Protein AF-A0A2H9QUH8-F1 (afdb_monomer_lite)

Foldseek 3Di:
DPQDALVRQQVVVVVCVVPALEEEAEDDDAHEDHLAQDPDAHEYEYEDEYHYQANANAEHYAYEYHEEYYECDNHLHAEYEYEYAYEYEEQYQANPNEYEYEYAEEYAEHHQHNFYKYKYQYYYNYDDQKDWDDDDPVRVVVCVVVVGDDITIITGDPPPPPPPVPPQPPLDFVVVWKDFAFDPAFDDAAQAWFDQQPQIFSHLEEADEPDPPPDDDDDDDDFDPDDPDPDDVSCVVCVPFGDDADEDDDDDDDDDHEYEAELVCLVVLQVCCVVCVVVYAYEYEYEQPVQLVSLLSNVVSVGSEYEYEQARHHQLLRLQSNVVSCVVSVNPRYAYEYEYQHPALRSVLVSLLLRHSHYYYYDDDDPDGNVVSSVVVRVVRVVSRVVNGRRCSRRVHRYSNPRHLQSMETDDPVSLVSRQRHHPPDPHGDPVND

Sequence (434 aa):
MPISTTKEINEALRKQMVSASSVKISGLDGQDSIAVGIDKNVKVLVDGKAGDFFGALNKNAEITLKGDAGNFAGYMMSEGKIFIDGDAAGMLGHKMGNGMIVVSGDVESLGNILGGSLFVKGEIRDVGNAEIQTLDDNEKEILKKYNLGETKKVVSKKMEYRKKEVFKPVVSSLNDFLLLKRGNETIREVDTNLEIGKLKLKTPMFLSPEKPNPGFALGASESGTFSVCQNKEEVDAVKNTPVVVRWPVFTDLSIGDAIELLPADFKEVELLKEVTEHKETIIVRIPPFDLYENVKKAVKAKPDAIAVDCSYFPVIGVFGPALKALDEAKEKNIKLLIIANLRSAEDAVKALAFGADGIGFFYNERNGDVQTVSSEISNFINRMNEEIKTIVSSMGHDSIDQLNKNDLMALTYDAAAVTGVKLIGYDRILPMWE

Secondary structure (DSSP, 8-state):
-----HHHHHHHHHHHHHH-SEEEEEEEEEESSTTTT--S--EEEEEEEE-TTTTTT-SS-EEEEES-B-TTTTTT--SSEEEEES-B-TTBTTT--SSEEEESS-EEEB----SSEEEESS-EEE-TTEEEEPPPHHHHHHHHTTT--S-EEEEE-----------------GGGTEEEPPPSS--S--B--EEETTEEESSSEEEEES-------S------SS----SHHHHHHHTTSS--PBP--SSS----S-EEE-TT-HHHHHHHHHHTTT-S-EEEEE-STTHHHHHHHHHHT--SEEEEE-TTS-THHHHHHHHHHHHHHT-TTSEEEEE----SHHHHHHHHHHT-SEEEEEE---SS-HHHHHHHHHHHHHHHHHHHHHHHHHTT-SBGGG--GGGEEESSHHHHHHH-PPBTT-SS--GGG-

Structure (mmCIF, N/CA/C/O backbone):
data_AF-A0A2H9QUH8-F1
#
_entry.id   AF-A0A2H9QUH8-F1
#
loop_
_atom_site.group_PDB
_atom_site.id
_atom_site.type_symbol
_atom_site.label_atom_id
_atom_site.label_alt_id
_atom_site.label_comp_id
_atom_site.label_asym_id
_atom_site.label_entity_id
_atom_site.label_seq_id
_atom_site.pdbx_PDB_ins_code
_atom_site.Cartn_x
_atom_site.Cartn_y
_atom_site.Cartn_z
_atom_site.occupancy
_atom_site.B_iso_or_equiv
_atom_site.auth_seq_id
_atom_site.auth_comp_id
_atom_site.auth_asym_id
_atom_site.auth_atom_id
_atom_site.pdbx_PDB_model_num
ATOM 1 N N . MET A 1 1 ? -36.384 -16.099 16.086 1.00 35.56 1 MET A N 1
ATOM 2 C CA . MET A 1 1 ? -36.552 -14.900 15.229 1.00 35.56 1 MET A CA 1
ATOM 3 C C . MET A 1 1 ? -35.536 -15.006 14.103 1.00 35.56 1 MET A C 1
ATOM 5 O O . MET A 1 1 ? -34.513 -15.635 14.354 1.00 35.56 1 MET A O 1
ATOM 9 N N . PRO A 1 2 ? -35.793 -14.500 12.883 1.00 47.66 2 PRO A N 1
ATOM 10 C CA . PRO A 1 2 ? -34.747 -14.471 11.863 1.00 47.66 2 PRO A CA 1
ATOM 11 C C . PRO A 1 2 ? -33.548 -13.685 12.407 1.00 47.66 2 PRO A C 1
ATOM 13 O O . PRO A 1 2 ? -33.734 -12.640 13.031 1.00 47.66 2 PRO A O 1
ATOM 16 N N . ILE A 1 3 ? -32.347 -14.234 12.237 1.00 56.91 3 ILE A N 1
ATOM 17 C CA . ILE A 1 3 ? -31.098 -13.584 12.633 1.00 56.91 3 ILE A CA 1
ATOM 18 C C . ILE A 1 3 ? -30.931 -12.361 11.724 1.00 56.91 3 ILE A C 1
ATOM 20 O O . ILE A 1 3 ? -30.817 -12.515 10.508 1.00 56.91 3 ILE A O 1
ATOM 24 N N . SER A 1 4 ? -30.979 -11.157 12.297 1.00 72.50 4 SER A N 1
ATOM 25 C CA . SER A 1 4 ? -30.782 -9.909 11.553 1.00 72.50 4 SER A CA 1
ATOM 26 C C . SER A 1 4 ? -29.378 -9.870 10.951 1.00 72.50 4 SER A C 1
ATOM 28 O O . SER A 1 4 ? -28.398 -10.232 11.603 1.00 72.50 4 SER A O 1
ATOM 30 N N . THR A 1 5 ? -29.255 -9.407 9.712 1.00 75.12 5 THR A N 1
ATOM 31 C CA . THR A 1 5 ? -27.954 -9.314 9.036 1.00 75.12 5 THR A CA 1
ATOM 32 C C . THR A 1 5 ? -27.103 -8.166 9.599 1.00 75.12 5 THR A C 1
ATOM 34 O O . THR A 1 5 ? -27.635 -7.156 10.068 1.00 75.12 5 THR A O 1
ATOM 37 N N . THR A 1 6 ? -25.769 -8.255 9.480 1.00 71.12 6 THR A N 1
ATOM 38 C CA . THR A 1 6 ? -24.826 -7.169 9.841 1.00 71.12 6 THR A CA 1
ATOM 39 C C . THR A 1 6 ? -25.246 -5.813 9.268 1.00 71.12 6 THR A C 1
ATOM 41 O O . THR A 1 6 ? -25.161 -4.783 9.941 1.00 71.12 6 THR A O 1
ATOM 44 N N . LYS A 1 7 ? -25.715 -5.801 8.013 1.00 70.06 7 LYS A N 1
ATOM 45 C CA . LYS A 1 7 ? -26.142 -4.581 7.322 1.00 70.06 7 LYS A CA 1
ATOM 46 C C . LYS A 1 7 ? -27.348 -3.941 8.009 1.00 70.06 7 LYS A C 1
ATOM 48 O O . LYS A 1 7 ? -27.311 -2.749 8.300 1.00 70.06 7 LYS A O 1
ATOM 53 N N . GLU A 1 8 ? -28.383 -4.726 8.295 1.00 77.94 8 GLU A N 1
ATOM 54 C CA . GLU A 1 8 ? -29.615 -4.239 8.927 1.00 77.94 8 GLU A CA 1
ATOM 55 C C . GLU A 1 8 ? -29.347 -3.685 10.331 1.00 77.94 8 GLU A C 1
ATOM 57 O O . GLU A 1 8 ? -29.841 -2.610 10.680 1.00 77.94 8 GLU A O 1
ATOM 62 N N . ILE A 1 9 ? -28.503 -4.371 11.109 1.00 77.31 9 ILE A N 1
ATOM 63 C CA . ILE A 1 9 ? -28.121 -3.945 12.461 1.00 77.31 9 ILE A CA 1
ATOM 64 C C . ILE A 1 9 ? -27.373 -2.606 12.416 1.00 77.31 9 ILE A C 1
ATOM 66 O O . ILE A 1 9 ? -27.728 -1.671 13.138 1.00 77.31 9 ILE A O 1
ATOM 70 N N . ASN A 1 10 ? -26.372 -2.472 11.541 1.00 77.19 10 ASN A N 1
ATOM 71 C CA . ASN A 1 10 ? -25.585 -1.242 11.428 1.00 77.19 10 ASN A CA 1
ATOM 72 C C . ASN A 1 10 ? -26.388 -0.064 10.852 1.00 77.19 10 ASN A C 1
ATOM 74 O O . ASN A 1 10 ? -26.183 1.081 11.260 1.00 77.19 10 ASN A O 1
ATOM 78 N N . GLU A 1 11 ? -27.321 -0.304 9.927 1.00 79.31 11 GLU A N 1
ATOM 79 C CA . GLU A 1 11 ? -28.234 0.736 9.438 1.00 79.31 11 GLU A CA 1
ATOM 80 C C . GLU A 1 11 ? -29.177 1.229 10.542 1.00 79.31 11 GLU A C 1
ATOM 82 O O . GLU A 1 11 ? -29.369 2.441 10.692 1.00 79.31 11 GLU A O 1
ATOM 87 N N . ALA A 1 12 ? -29.729 0.317 11.348 1.00 82.62 12 ALA A N 1
ATOM 88 C CA . ALA A 1 12 ? -30.560 0.668 12.497 1.00 82.62 12 ALA A CA 1
ATOM 89 C C . ALA A 1 12 ? -29.767 1.462 13.547 1.00 82.62 12 ALA A C 1
ATOM 91 O O . ALA A 1 12 ? -30.244 2.494 14.024 1.00 82.62 12 ALA A O 1
ATOM 92 N N . LEU A 1 13 ? -28.538 1.030 13.845 1.00 80.06 13 LEU A N 1
ATOM 93 C CA . LEU A 1 13 ? -27.611 1.726 14.736 1.00 80.06 13 LEU A CA 1
ATOM 94 C C . LEU A 1 13 ? -27.350 3.160 14.249 1.00 80.06 13 LEU A C 1
ATOM 96 O O . LEU A 1 13 ? -27.563 4.113 14.997 1.00 80.06 13 LEU A O 1
ATOM 100 N N . ARG A 1 14 ? -26.973 3.342 12.975 1.00 82.00 14 ARG A N 1
ATOM 101 C CA . ARG A 1 14 ? -26.709 4.670 12.386 1.00 82.00 14 ARG A CA 1
ATOM 102 C C . ARG A 1 14 ? -27.906 5.604 12.469 1.00 82.00 14 ARG A C 1
ATOM 104 O O . ARG A 1 14 ? -27.716 6.772 12.794 1.00 82.00 14 ARG A O 1
ATOM 111 N N . LYS A 1 15 ? -29.121 5.101 12.228 1.00 83.44 15 LYS A N 1
ATOM 112 C CA . LYS A 1 15 ? -30.352 5.897 12.352 1.00 83.44 15 LYS A CA 1
ATOM 113 C C . LYS A 1 15 ? -30.584 6.367 13.787 1.00 83.44 15 LYS A C 1
ATOM 115 O O . LYS A 1 15 ? -30.856 7.545 13.994 1.00 83.44 15 LYS A O 1
ATOM 120 N N . GLN A 1 16 ? -30.433 5.484 14.774 1.00 84.62 16 GLN A N 1
ATOM 121 C CA . GLN A 1 16 ? -30.632 5.843 16.183 1.00 84.62 16 GLN A CA 1
ATOM 122 C C . GLN A 1 16 ? -29.588 6.863 16.676 1.00 84.62 16 GLN A C 1
ATOM 124 O O . GLN A 1 16 ? -29.934 7.796 17.399 1.00 84.62 16 GLN A O 1
ATOM 129 N N . MET A 1 17 ? -28.338 6.763 16.209 1.00 83.75 17 MET A N 1
ATOM 130 C CA . MET A 1 17 ? -27.251 7.699 16.548 1.00 83.75 17 MET A CA 1
ATOM 131 C C . MET A 1 17 ? -27.405 9.109 15.943 1.00 83.75 17 MET A C 1
ATOM 133 O O . MET A 1 17 ? -26.574 9.981 16.196 1.00 83.75 17 MET A O 1
ATOM 137 N N . VAL A 1 18 ? -28.418 9.362 15.105 1.00 83.12 18 VAL A N 1
ATOM 138 C CA . VAL A 1 18 ? -28.717 10.727 14.632 1.00 83.12 18 VAL A CA 1
ATOM 139 C C . VAL A 1 18 ? -29.338 11.565 15.748 1.00 83.12 18 VAL A C 1
ATOM 141 O O . VAL A 1 18 ? -29.026 12.745 15.860 1.00 83.12 18 VAL A O 1
ATOM 144 N N . SER A 1 19 ? -30.194 10.961 16.574 1.00 79.62 19 SER A N 1
ATOM 145 C CA . SER A 1 19 ? -31.025 11.674 17.552 1.00 79.62 19 SER A CA 1
ATOM 146 C C . SER A 1 19 ? -30.775 11.273 19.006 1.00 79.62 19 SER A C 1
ATOM 148 O O . SER A 1 19 ? -31.294 11.931 19.904 1.00 79.62 19 SER A O 1
ATOM 150 N N . ALA A 1 20 ? -30.023 10.198 19.255 1.00 82.50 20 ALA A N 1
ATOM 151 C CA . ALA A 1 20 ? -29.784 9.672 20.594 1.00 82.50 20 ALA A CA 1
ATOM 152 C C . ALA A 1 20 ? -28.297 9.705 20.974 1.00 82.50 20 ALA A C 1
ATOM 154 O O . ALA A 1 20 ? -27.428 9.338 20.186 1.00 82.50 20 ALA A O 1
ATOM 155 N N . SER A 1 21 ? -28.023 10.082 22.224 1.00 85.00 21 SER A N 1
ATOM 156 C CA . SER A 1 21 ? -26.700 9.983 22.857 1.00 85.00 21 SER A CA 1
ATOM 157 C C . SER A 1 21 ? -26.413 8.591 23.440 1.00 85.00 21 SER A C 1
ATOM 159 O O . SER A 1 21 ? -25.300 8.330 23.895 1.00 85.00 21 SER A O 1
ATOM 161 N N . SER A 1 22 ? -27.400 7.688 23.412 1.00 91.38 22 SER A N 1
ATOM 162 C CA . SER A 1 22 ? -27.283 6.294 23.841 1.00 91.38 22 SER A CA 1
ATOM 163 C C . SER A 1 22 ? -28.151 5.387 22.969 1.00 91.38 22 SER A C 1
ATOM 165 O O . SER A 1 22 ? -29.317 5.699 22.722 1.00 91.38 22 SER A O 1
ATOM 167 N N . VAL A 1 23 ? -27.590 4.272 22.507 1.00 91.38 23 VAL A N 1
ATOM 168 C CA . VAL A 1 23 ? -28.227 3.313 21.598 1.00 91.38 23 VAL A CA 1
ATOM 169 C C . VAL A 1 23 ? -28.034 1.894 22.124 1.00 91.38 23 VAL A C 1
ATOM 171 O O . VAL A 1 23 ? -26.994 1.584 22.704 1.00 91.38 23 VAL A O 1
ATOM 174 N N . LYS A 1 24 ? -29.029 1.020 21.918 1.00 92.12 24 LYS A N 1
ATOM 175 C CA . LYS A 1 24 ? -28.967 -0.387 22.325 1.00 92.12 24 LYS A CA 1
ATOM 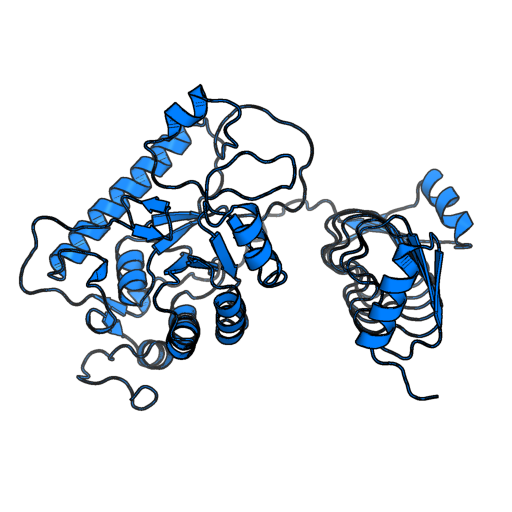176 C C . LYS A 1 24 ? -29.200 -1.338 21.149 1.00 92.12 24 LYS A C 1
ATOM 178 O O . LYS A 1 24 ? -30.138 -1.156 20.377 1.00 92.12 24 LYS A O 1
ATOM 183 N N . ILE A 1 25 ? -28.378 -2.379 21.073 1.00 88.44 25 ILE A N 1
ATOM 184 C CA . ILE A 1 25 ? -28.481 -3.525 20.167 1.00 88.44 25 ILE A CA 1
ATOM 185 C C . ILE A 1 25 ? -28.565 -4.782 21.037 1.00 88.44 25 ILE A C 1
ATOM 187 O O . ILE A 1 25 ? -27.887 -4.873 22.058 1.00 88.44 25 ILE A O 1
ATOM 191 N N . SER A 1 26 ? -29.402 -5.746 20.670 1.00 88.06 26 SER A N 1
ATOM 192 C CA . SER A 1 26 ? -29.557 -6.989 21.432 1.00 88.06 26 SER A CA 1
ATOM 193 C C . SER A 1 26 ? -29.687 -8.200 20.528 1.00 88.06 26 SER A C 1
ATOM 195 O O . SER A 1 26 ? -30.276 -8.088 19.453 1.00 88.06 26 SER A O 1
ATOM 197 N N . GLY A 1 27 ? -29.233 -9.353 21.019 1.00 83.25 27 GLY A N 1
ATOM 198 C CA . GLY A 1 27 ? -29.367 -10.631 20.327 1.00 83.25 27 GLY A CA 1
ATOM 199 C C . GLY A 1 27 ? -28.357 -10.814 19.201 1.00 83.25 27 GLY A C 1
ATOM 200 O O . GLY A 1 27 ? -28.711 -11.405 18.184 1.00 83.25 27 GLY A O 1
ATOM 201 N N . LEU A 1 28 ? -27.136 -10.287 19.356 1.00 86.81 28 LEU A N 1
ATOM 202 C CA . LEU A 1 28 ? -26.052 -10.669 18.456 1.00 86.81 28 LEU A CA 1
ATOM 203 C C . LEU A 1 28 ? -25.728 -12.158 18.618 1.00 86.81 28 LEU A C 1
ATOM 205 O O . LEU A 1 28 ? -25.678 -12.681 19.733 1.00 86.81 28 LEU A O 1
ATOM 209 N N . ASP A 1 29 ? -25.482 -12.812 17.491 1.00 85.69 29 ASP A N 1
ATOM 210 C CA . ASP A 1 29 ? -25.173 -14.239 17.401 1.00 85.69 29 ASP A CA 1
ATOM 211 C C . ASP A 1 29 ? -24.066 -14.470 16.358 1.00 85.69 29 ASP A C 1
ATOM 213 O O . ASP A 1 29 ? -24.245 -15.174 15.368 1.00 85.69 29 ASP A O 1
ATOM 217 N N . GLY A 1 30 ? -22.945 -13.762 16.523 1.00 73.44 30 GLY A N 1
ATOM 218 C CA . GLY A 1 30 ? -21.730 -13.900 15.714 1.00 73.44 30 GLY A CA 1
ATOM 219 C C . GLY A 1 30 ? -21.634 -12.990 14.487 1.00 73.44 30 GLY A C 1
ATOM 220 O O . GLY A 1 30 ? -20.851 -13.276 13.590 1.00 73.44 30 GLY A O 1
ATOM 221 N N . GLN A 1 31 ? -22.418 -11.910 14.397 1.00 81.44 31 GLN A N 1
ATOM 222 C CA . GLN A 1 31 ? -22.327 -10.984 13.258 1.00 81.44 31 GLN A CA 1
ATOM 223 C C . GLN A 1 31 ? -21.030 -10.164 13.304 1.00 81.44 31 GLN A C 1
ATOM 225 O O . GLN A 1 31 ? -20.756 -9.491 14.301 1.00 81.44 31 GLN A O 1
ATOM 230 N N . ASP A 1 32 ? -20.286 -10.158 12.198 1.00 69.19 32 ASP A N 1
ATOM 231 C CA . ASP A 1 32 ? -19.068 -9.359 12.039 1.00 69.19 32 ASP A CA 1
ATOM 232 C C . ASP A 1 32 ? -19.377 -7.864 11.871 1.00 69.19 32 ASP A C 1
ATOM 234 O O . ASP A 1 32 ? -20.461 -7.470 11.429 1.00 69.19 32 ASP A O 1
ATOM 238 N N . SER A 1 33 ? -18.375 -7.027 12.143 1.00 75.12 33 SER A N 1
ATOM 239 C CA . SER A 1 33 ? -18.325 -5.595 11.831 1.00 75.12 33 SER A CA 1
ATOM 240 C C . SER A 1 33 ? -19.476 -4.778 12.425 1.00 75.12 33 SER A C 1
ATOM 242 O O . SER A 1 33 ? -20.010 -3.869 11.783 1.00 75.12 33 SER A O 1
ATOM 244 N N . ILE A 1 34 ? -19.873 -5.078 13.661 1.00 81.88 34 ILE A N 1
ATOM 245 C CA . ILE A 1 34 ? -20.866 -4.285 14.396 1.00 81.88 34 ILE A CA 1
ATOM 246 C C . ILE A 1 34 ? -20.193 -3.089 15.079 1.00 81.88 34 ILE A C 1
ATOM 248 O O . ILE A 1 34 ? -19.106 -3.211 15.641 1.00 81.88 34 ILE A O 1
ATOM 252 N N . ALA A 1 35 ? -20.863 -1.932 15.044 1.00 79.12 35 ALA A N 1
ATOM 253 C CA . ALA A 1 35 ? -20.416 -0.685 15.679 1.00 79.12 35 ALA A CA 1
ATOM 254 C C . ALA A 1 35 ? -19.072 -0.130 15.152 1.00 79.12 35 ALA A C 1
ATOM 256 O O . ALA A 1 35 ? -18.336 0.533 15.879 1.00 79.12 35 ALA A O 1
ATOM 257 N N . VAL A 1 36 ? -18.772 -0.369 13.872 1.00 76.19 36 VAL A N 1
ATOM 258 C CA . VAL A 1 36 ? -17.540 0.086 13.206 1.00 76.19 36 VAL A CA 1
ATOM 259 C C . VAL A 1 36 ? -17.625 1.556 12.774 1.00 76.19 36 VAL A C 1
ATOM 261 O O . VAL A 1 36 ? -18.645 1.988 12.227 1.00 76.19 36 VAL A O 1
ATOM 264 N N . GLY A 1 37 ? -16.535 2.310 12.947 1.00 71.56 37 GLY A N 1
ATOM 265 C CA . GLY A 1 37 ? -16.351 3.641 12.354 1.00 71.56 37 GLY A CA 1
ATOM 266 C C . GLY A 1 37 ? -17.149 4.757 13.025 1.00 71.56 37 GLY A C 1
ATOM 267 O O . GLY A 1 37 ? -17.546 5.712 12.357 1.00 71.56 37 GLY A O 1
ATOM 268 N N . ILE A 1 38 ? -17.473 4.625 14.315 1.00 75.06 38 ILE A N 1
ATOM 269 C CA . ILE A 1 38 ? -18.305 5.617 15.003 1.00 75.06 38 ILE A CA 1
ATOM 270 C C . ILE A 1 38 ? -17.460 6.836 15.392 1.00 75.06 38 ILE A C 1
ATOM 272 O O . ILE A 1 38 ? -16.637 6.788 16.305 1.00 75.06 38 ILE A O 1
ATOM 276 N N . ASP A 1 39 ? -17.729 7.951 14.716 1.00 78.38 39 ASP A N 1
ATOM 277 C CA . ASP A 1 39 ? -17.119 9.263 14.958 1.00 78.38 39 ASP A CA 1
ATOM 278 C C . ASP A 1 39 ? -18.099 10.246 15.604 1.00 78.38 39 ASP A C 1
ATOM 280 O O . ASP A 1 39 ? -18.318 11.372 15.162 1.00 78.38 39 ASP A O 1
ATOM 284 N N . LYS A 1 40 ? -18.808 9.763 16.620 1.00 77.75 40 LYS A N 1
ATOM 285 C CA . LYS A 1 40 ? -19.718 10.571 17.427 1.00 77.75 40 LYS A CA 1
ATOM 286 C C . LYS A 1 40 ? -19.543 10.185 18.881 1.00 77.75 40 LYS A C 1
ATOM 288 O O . LYS A 1 40 ? -19.356 9.012 19.192 1.00 77.75 40 LYS A O 1
ATOM 293 N N . ASN A 1 41 ? -19.665 11.165 19.769 1.00 87.25 41 ASN A N 1
ATOM 294 C CA . ASN A 1 41 ? -19.700 10.918 21.204 1.00 87.25 41 ASN A CA 1
ATOM 295 C C . ASN A 1 41 ? -21.072 10.340 21.592 1.00 87.25 41 ASN A C 1
ATOM 297 O O . ASN A 1 41 ? -22.015 11.070 21.900 1.00 87.25 41 ASN A O 1
ATOM 301 N N . VAL A 1 42 ? -21.196 9.020 21.488 1.00 90.94 42 VAL A N 1
ATOM 302 C CA . VAL A 1 42 ? -22.426 8.262 21.731 1.00 90.94 42 VAL A CA 1
ATOM 303 C C . VAL A 1 42 ? -22.105 7.000 22.521 1.00 90.94 42 VAL A C 1
ATOM 305 O O . VAL A 1 42 ? -21.035 6.410 22.362 1.00 90.94 42 VAL A O 1
ATOM 308 N N . LYS A 1 43 ? -23.042 6.575 23.370 1.00 95.44 43 LYS A N 1
ATOM 309 C CA . LYS A 1 43 ? -22.959 5.301 24.086 1.00 95.44 43 LYS A CA 1
ATOM 310 C C . LYS A 1 43 ? -23.659 4.209 23.292 1.00 95.44 43 LYS A C 1
ATOM 312 O O . LYS A 1 43 ? -24.819 4.369 22.924 1.00 95.44 43 LYS A O 1
ATOM 317 N N . VAL A 1 44 ? -22.984 3.095 23.041 1.00 94.31 44 VAL A N 1
ATOM 318 C CA . VAL A 1 44 ? -23.558 1.951 22.324 1.00 94.31 44 VAL A CA 1
ATOM 319 C C . VAL A 1 44 ? -23.506 0.734 23.228 1.00 94.31 44 VAL A C 1
ATOM 321 O O . VAL A 1 44 ? -22.431 0.236 23.536 1.00 94.31 44 VAL A O 1
ATOM 324 N N . LEU A 1 45 ? -24.668 0.248 23.653 1.00 95.38 45 LEU A N 1
ATOM 325 C CA . LEU A 1 45 ? -24.791 -0.988 24.414 1.00 95.38 45 LEU A CA 1
ATOM 326 C C . LEU A 1 45 ? -25.201 -2.124 23.482 1.00 95.38 45 LEU A C 1
ATOM 328 O O . LEU A 1 45 ? -26.231 -2.045 22.820 1.00 95.38 45 LEU A O 1
ATOM 332 N N . VAL A 1 46 ? -24.431 -3.196 23.470 1.00 93.88 46 VAL A N 1
ATOM 333 C CA . VAL A 1 46 ? -24.629 -4.365 22.622 1.00 93.88 46 VAL A CA 1
ATOM 334 C C . VAL A 1 46 ? -24.739 -5.596 23.513 1.00 93.88 46 VAL A C 1
ATOM 336 O O . VAL A 1 46 ? -24.009 -5.711 24.490 1.00 93.88 46 VAL A O 1
ATOM 339 N N . ASP A 1 47 ? -25.665 -6.495 23.204 1.00 92.44 47 ASP A N 1
ATOM 340 C CA . ASP A 1 47 ? -25.898 -7.735 23.948 1.00 92.44 47 ASP A CA 1
ATOM 341 C C . ASP A 1 47 ? -25.880 -8.937 22.995 1.00 92.44 47 ASP A C 1
ATOM 343 O O . ASP A 1 47 ? -26.472 -8.870 21.909 1.00 92.44 47 ASP A O 1
ATOM 347 N N . GLY A 1 48 ? -25.190 -10.007 23.397 1.00 90.00 48 GLY A N 1
ATOM 348 C CA . GLY A 1 48 ? -24.954 -11.207 22.593 1.00 90.00 48 GLY A CA 1
ATOM 349 C C . GLY A 1 48 ? -23.489 -11.368 22.169 1.00 90.00 48 GLY A C 1
ATOM 350 O O . GLY A 1 48 ? -22.613 -10.646 22.640 1.00 90.00 48 GLY A O 1
ATOM 351 N N . LYS A 1 49 ? -23.223 -12.324 21.274 1.00 88.75 49 LYS A N 1
ATOM 352 C CA . LYS A 1 49 ? -21.873 -12.612 20.762 1.00 88.75 49 LYS A CA 1
ATOM 353 C C . LYS A 1 49 ? -21.599 -11.810 19.496 1.00 88.75 49 LYS A C 1
ATOM 355 O O . LYS A 1 49 ? -22.341 -11.941 18.527 1.00 88.75 49 LYS A O 1
ATOM 360 N N . ALA A 1 50 ? -20.549 -11.000 19.480 1.00 86.69 50 ALA A N 1
ATOM 361 C CA . ALA A 1 50 ? -20.116 -10.278 18.288 1.00 86.69 50 ALA A CA 1
ATOM 362 C C . ALA A 1 50 ? -19.101 -11.104 17.481 1.00 86.69 50 ALA A C 1
ATOM 364 O O . ALA A 1 50 ? -18.274 -11.808 18.056 1.00 86.69 50 ALA A O 1
ATOM 365 N N . GLY A 1 51 ? -19.156 -10.999 16.154 1.00 70.62 51 GLY A N 1
ATOM 366 C CA . GLY A 1 51 ? -18.151 -11.564 15.253 1.00 70.62 51 GLY A CA 1
ATOM 367 C C . GLY A 1 51 ? -16.888 -10.698 15.163 1.00 70.62 51 GLY A C 1
ATOM 368 O O . GLY A 1 51 ? -16.587 -9.900 16.057 1.00 70.62 51 GLY A O 1
ATOM 369 N N . ASP A 1 52 ? -16.149 -10.842 14.068 1.00 74.12 52 ASP A N 1
ATOM 370 C CA . ASP A 1 52 ? -14.880 -10.156 13.828 1.00 74.12 52 ASP A CA 1
ATOM 371 C C . ASP A 1 52 ? -15.070 -8.636 13.641 1.00 74.12 52 ASP A C 1
ATOM 373 O O . ASP A 1 52 ? -16.116 -8.162 13.198 1.00 74.12 52 ASP A O 1
ATOM 377 N N . PHE A 1 53 ? -14.040 -7.843 13.947 1.00 66.44 53 PHE A N 1
ATOM 378 C CA . PHE A 1 53 ? -13.996 -6.379 13.795 1.00 66.44 53 PHE A CA 1
ATOM 379 C C . PHE A 1 53 ? -15.019 -5.593 14.629 1.00 66.44 53 PHE A C 1
ATOM 381 O O . PHE A 1 53 ? -15.367 -4.459 14.286 1.00 66.44 53 PHE A O 1
ATOM 388 N N . PHE A 1 54 ? -15.500 -6.150 15.742 1.00 85.88 54 PHE A N 1
ATOM 389 C CA . PHE A 1 54 ? -16.389 -5.427 16.651 1.00 85.88 54 PHE A CA 1
ATOM 390 C C . PHE A 1 54 ? -15.770 -4.095 17.115 1.00 85.88 54 PHE A C 1
ATOM 392 O O . PHE A 1 54 ? -14.656 -4.060 17.642 1.00 85.88 54 PHE A O 1
ATOM 399 N N . GLY A 1 55 ? -16.482 -2.983 16.914 1.00 75.44 55 GLY A N 1
ATOM 400 C CA . GLY A 1 55 ? -16.024 -1.655 17.334 1.00 75.44 55 GLY A CA 1
ATOM 401 C C . GLY A 1 55 ? -14.765 -1.143 16.618 1.00 75.44 55 GLY A C 1
ATOM 402 O O . GLY A 1 55 ? -14.124 -0.217 17.113 1.00 75.44 55 GLY A O 1
ATOM 403 N N . ALA A 1 56 ? -14.375 -1.731 15.481 1.00 67.06 56 ALA A N 1
ATOM 404 C CA . ALA A 1 56 ? -13.232 -1.260 14.700 1.00 67.06 56 ALA A CA 1
ATOM 405 C C . ALA A 1 56 ? -13.408 0.202 14.247 1.00 67.06 56 ALA A C 1
ATOM 407 O O . ALA A 1 56 ? -14.527 0.687 14.086 1.00 67.06 56 ALA A O 1
ATOM 408 N N . LEU A 1 57 ? -12.306 0.917 14.014 1.00 63.59 57 LEU A N 1
ATOM 409 C CA . LEU A 1 57 ? -12.288 2.313 13.557 1.00 63.59 57 LEU A CA 1
ATOM 410 C C . LEU A 1 57 ? -13.085 3.270 14.463 1.00 63.59 57 LEU A C 1
ATOM 412 O O . LEU A 1 57 ? -13.557 4.311 14.006 1.00 63.59 57 LEU A O 1
ATOM 416 N N . ASN A 1 58 ? -13.283 2.921 15.738 1.00 73.69 58 ASN A N 1
ATOM 417 C CA . ASN A 1 58 ? -13.928 3.818 16.687 1.00 73.69 58 ASN A CA 1
ATOM 418 C C . ASN A 1 58 ? -13.070 5.075 16.874 1.00 73.69 58 ASN A C 1
ATOM 420 O O . ASN A 1 58 ? -11.856 4.983 17.081 1.00 73.69 58 ASN A O 1
ATOM 424 N N . LYS A 1 59 ? -13.713 6.239 16.785 1.00 74.94 59 LYS A N 1
ATOM 425 C CA . LYS A 1 59 ? -13.051 7.534 16.943 1.00 74.94 59 LYS A CA 1
ATOM 426 C C . LYS A 1 59 ? -13.542 8.301 18.157 1.00 74.94 59 LYS A C 1
ATOM 428 O O . LYS A 1 59 ? -12.844 9.190 18.596 1.00 74.94 59 LYS A O 1
ATOM 433 N N . ASN A 1 60 ? -14.740 8.038 18.680 1.00 82.00 60 ASN A N 1
ATOM 434 C CA . ASN A 1 60 ? -15.280 8.863 19.771 1.00 82.00 60 ASN A CA 1
ATOM 435 C C . ASN A 1 60 ? -16.343 8.172 20.641 1.00 82.00 60 ASN A C 1
ATOM 437 O O . ASN A 1 60 ? -16.728 8.721 21.674 1.00 82.00 60 ASN A O 1
ATOM 441 N N . ALA A 1 61 ? -16.846 6.996 20.256 1.00 86.75 61 ALA A N 1
ATOM 442 C CA . ALA A 1 61 ? -17.943 6.353 20.971 1.00 86.75 61 ALA A CA 1
ATOM 443 C C . ALA A 1 61 ? -17.474 5.583 22.212 1.00 86.75 61 ALA A C 1
ATOM 445 O O . ALA A 1 61 ? -16.337 5.111 22.288 1.00 86.75 61 ALA A O 1
ATOM 446 N N . GLU A 1 62 ? -18.392 5.405 23.161 1.00 96.44 62 GLU A N 1
ATOM 447 C CA . GLU A 1 62 ? -18.260 4.461 24.271 1.00 96.44 62 GLU A CA 1
ATOM 448 C C . GLU A 1 62 ? -19.130 3.235 23.974 1.00 96.44 62 GLU A C 1
ATOM 450 O O . GLU A 1 62 ? -20.356 3.275 24.078 1.00 96.44 62 GLU A O 1
ATOM 455 N N . ILE A 1 63 ? -18.491 2.145 23.560 1.00 96.75 63 ILE A N 1
ATOM 456 C CA . ILE A 1 63 ? -19.132 0.904 23.132 1.00 96.75 63 ILE A CA 1
ATOM 457 C C . ILE A 1 63 ? -19.002 -0.122 24.260 1.00 96.75 63 ILE A C 1
ATOM 459 O O . ILE A 1 63 ? -17.931 -0.309 24.822 1.00 96.75 63 ILE A O 1
ATOM 463 N N . THR A 1 64 ? -20.092 -0.786 24.619 1.00 96.69 64 THR A N 1
ATOM 464 C CA . THR A 1 64 ? -20.149 -1.828 25.651 1.00 96.69 64 THR A CA 1
ATOM 465 C C . THR A 1 64 ? -20.788 -3.066 25.043 1.00 96.69 64 THR A C 1
ATOM 467 O O . THR A 1 64 ? -21.944 -3.004 24.633 1.00 96.69 64 THR A O 1
ATOM 470 N N . LEU A 1 65 ? -20.066 -4.179 25.003 1.00 96.81 65 LEU A N 1
ATOM 471 C CA . LEU A 1 65 ? -20.558 -5.492 24.608 1.00 96.81 65 LEU A CA 1
ATOM 472 C C . LEU A 1 65 ? -20.803 -6.346 25.850 1.00 96.81 65 LEU A C 1
ATOM 474 O O . LEU A 1 65 ? -19.915 -6.496 26.681 1.00 96.81 65 LEU A O 1
ATOM 478 N N . LYS A 1 66 ? -22.004 -6.906 25.964 1.00 95.56 66 LYS A N 1
ATOM 479 C CA . LYS A 1 66 ? -22.368 -7.934 26.939 1.00 95.56 66 LYS A CA 1
ATOM 480 C C . LYS A 1 66 ? -22.314 -9.303 26.270 1.00 95.56 66 LYS A C 1
ATOM 482 O O . LYS A 1 66 ? -23.328 -9.764 25.742 1.00 95.56 66 LYS A O 1
ATOM 487 N N . GLY A 1 67 ? -21.128 -9.899 26.263 1.00 92.31 67 GLY A N 1
ATOM 488 C CA . GLY A 1 67 ? -20.828 -11.159 25.593 1.00 92.31 67 GLY A CA 1
ATOM 489 C C . GLY A 1 67 ? -19.449 -11.163 24.935 1.00 92.31 67 GLY A C 1
ATOM 490 O O . GLY A 1 67 ? -18.661 -10.230 25.102 1.00 92.31 67 GLY A O 1
ATOM 491 N N . ASP A 1 68 ? -19.189 -12.230 24.184 1.00 94.31 68 ASP A N 1
ATOM 492 C CA . ASP A 1 68 ? -17.885 -12.502 23.572 1.00 94.31 68 ASP A CA 1
ATOM 493 C C . ASP A 1 68 ? -17.692 -11.714 22.267 1.00 94.31 68 ASP A C 1
ATOM 495 O O . ASP A 1 68 ? -18.654 -11.490 21.523 1.00 94.31 68 ASP A O 1
ATOM 499 N N . ALA A 1 69 ? -16.447 -11.349 21.959 1.00 91.44 69 ALA A N 1
ATOM 500 C CA . ALA A 1 69 ? -16.052 -10.695 20.712 1.00 91.44 69 ALA A CA 1
ATOM 501 C C . ALA A 1 69 ? -15.142 -11.586 19.849 1.00 91.44 69 ALA A C 1
ATOM 503 O O . ALA A 1 69 ? -14.237 -12.253 20.356 1.00 91.44 69 ALA A O 1
ATOM 504 N N . GLY A 1 70 ? -15.348 -11.545 18.529 1.00 74.06 70 GLY A N 1
ATOM 505 C CA . GLY A 1 70 ? -14.490 -12.192 17.537 1.00 74.06 70 GLY A CA 1
ATOM 506 C C . GLY A 1 70 ? -13.127 -11.513 17.357 1.00 74.06 70 GLY A C 1
ATOM 507 O O . GLY A 1 70 ? -12.684 -10.698 18.171 1.00 74.06 70 GLY A O 1
ATOM 508 N N . ASN A 1 71 ? -12.428 -11.876 16.281 1.00 70.38 71 ASN A N 1
ATOM 509 C CA . ASN A 1 71 ? -11.080 -11.386 16.012 1.00 70.38 71 ASN A CA 1
ATOM 510 C C . ASN A 1 71 ? -11.090 -9.883 15.714 1.00 70.38 71 ASN A C 1
ATOM 512 O O . ASN A 1 71 ? -12.070 -9.341 15.207 1.00 70.38 71 ASN A O 1
ATOM 516 N N . PHE A 1 72 ? -9.971 -9.199 15.952 1.00 72.56 72 PHE A N 1
ATOM 517 C CA . PHE A 1 72 ? -9.781 -7.795 15.562 1.00 72.56 72 PHE A CA 1
ATOM 518 C C . PHE A 1 72 ? -10.768 -6.802 16.205 1.00 72.56 72 PHE A C 1
ATOM 520 O O . PHE A 1 72 ? -11.021 -5.727 15.652 1.00 72.56 72 PHE A O 1
ATOM 527 N N . ALA A 1 73 ? -11.322 -7.109 17.380 1.00 83.06 73 ALA A N 1
ATOM 528 C CA . ALA A 1 73 ? -12.106 -6.128 18.125 1.00 83.06 73 ALA A CA 1
ATOM 529 C C . ALA A 1 73 ? -11.262 -4.865 18.414 1.00 83.06 73 ALA A C 1
ATOM 531 O O . ALA A 1 73 ? -10.092 -4.951 18.799 1.00 83.06 73 ALA A O 1
ATOM 532 N N . GLY A 1 74 ? -11.832 -3.683 18.165 1.00 70.31 74 GLY A N 1
ATOM 533 C CA . GLY A 1 74 ? -11.126 -2.399 18.278 1.00 70.31 74 GLY A CA 1
ATOM 534 C C . GLY A 1 74 ? -10.029 -2.156 17.231 1.00 70.31 74 GLY A C 1
ATOM 535 O O . GLY A 1 74 ? -9.169 -1.299 17.437 1.00 70.31 74 GLY A O 1
ATOM 536 N N . TYR A 1 75 ? -10.031 -2.885 16.108 1.00 70.12 75 TYR A N 1
ATOM 537 C CA . TYR A 1 75 ? -9.065 -2.689 15.022 1.00 70.12 75 TYR A CA 1
ATOM 538 C C . TYR A 1 75 ? -9.001 -1.233 14.561 1.00 70.12 75 TYR A C 1
ATOM 540 O O . TYR A 1 75 ? -10.027 -0.652 14.211 1.00 70.12 75 TYR A O 1
ATOM 548 N N . MET A 1 76 ? -7.797 -0.657 14.532 1.00 62.28 76 MET A N 1
ATOM 549 C CA . MET A 1 76 ? -7.559 0.728 14.104 1.00 62.28 76 MET A CA 1
ATOM 550 C C . MET A 1 76 ? -8.451 1.773 14.799 1.00 62.28 76 MET A C 1
ATOM 552 O O . MET A 1 76 ? -8.746 2.816 14.215 1.00 62.28 76 MET A O 1
ATOM 556 N N . MET A 1 77 ? -8.893 1.528 16.040 1.00 76.44 77 MET A N 1
ATOM 557 C CA . MET A 1 77 ? -9.528 2.594 16.815 1.00 76.44 77 MET A CA 1
ATOM 558 C C . MET A 1 77 ? -8.507 3.698 17.108 1.00 76.44 77 MET A C 1
ATOM 560 O O . MET A 1 77 ? -7.350 3.423 17.447 1.00 76.44 77 MET A O 1
ATOM 564 N N . SER A 1 78 ? -8.928 4.945 16.932 1.00 70.75 78 SER A N 1
ATOM 565 C CA . SER A 1 78 ? -8.071 6.111 17.135 1.00 70.75 78 SER A CA 1
ATOM 566 C C . SER A 1 78 ? -8.371 6.830 18.436 1.00 70.75 78 SER A C 1
ATOM 568 O O . SER A 1 78 ? -7.523 7.581 18.876 1.00 70.75 78 SER A O 1
ATOM 570 N N . GLU A 1 79 ? -9.555 6.644 19.016 1.00 78.88 79 GLU A N 1
ATOM 571 C CA . GLU A 1 79 ? -10.020 7.297 20.242 1.00 78.88 79 GLU A CA 1
ATOM 572 C C . GLU A 1 79 ? -11.292 6.575 20.749 1.00 78.88 79 GLU A C 1
ATOM 574 O O . GLU A 1 79 ? -11.819 5.660 20.108 1.00 78.88 79 GLU A O 1
ATOM 579 N N . GLY A 1 80 ? -11.815 6.981 21.909 1.00 86.56 80 GLY A N 1
ATOM 580 C CA . GLY A 1 80 ? -13.045 6.420 22.480 1.00 86.56 80 GLY A CA 1
ATOM 581 C C . GLY A 1 80 ? -12.810 5.199 23.374 1.00 86.56 80 GLY A C 1
ATOM 582 O O . GLY A 1 80 ? -11.701 4.955 23.855 1.00 86.56 80 GLY A O 1
ATOM 583 N N . LYS A 1 81 ? -13.885 4.461 23.678 1.00 95.94 81 LYS A N 1
ATOM 584 C CA . LYS A 1 81 ? -13.869 3.367 24.660 1.00 95.94 81 LYS A CA 1
ATOM 585 C C . LYS A 1 81 ? -14.604 2.136 24.153 1.00 95.94 81 LYS A C 1
ATOM 587 O O . LYS A 1 81 ? -15.704 2.261 23.626 1.00 95.94 81 LYS A O 1
ATOM 592 N N . ILE A 1 82 ? -14.034 0.960 24.381 1.00 97.38 82 ILE A N 1
ATOM 593 C CA . ILE A 1 82 ? -14.681 -0.330 24.138 1.00 97.38 82 ILE A CA 1
ATOM 594 C C . ILE A 1 82 ? -14.595 -1.157 25.422 1.00 97.38 82 ILE A C 1
ATOM 596 O O . ILE A 1 82 ? -13.511 -1.377 25.954 1.00 97.38 82 ILE A O 1
ATOM 600 N N . PHE A 1 83 ? -15.736 -1.613 25.923 1.00 96.69 83 PHE A N 1
ATOM 601 C CA . PHE A 1 83 ? -15.843 -2.543 27.042 1.00 96.69 83 PHE A CA 1
ATOM 602 C C . PHE A 1 83 ? -16.422 -3.864 26.540 1.00 96.69 83 PHE A C 1
ATOM 604 O O . PHE A 1 83 ? -17.487 -3.859 25.927 1.00 96.69 83 PHE A O 1
ATOM 611 N N . ILE A 1 84 ? -15.737 -4.972 26.798 1.00 97.31 84 ILE A N 1
ATOM 612 C CA . ILE A 1 84 ? -16.159 -6.330 26.449 1.00 97.31 84 ILE A CA 1
ATOM 613 C C . ILE A 1 84 ? -16.378 -7.090 27.756 1.00 97.31 84 ILE A C 1
ATOM 615 O O . ILE A 1 84 ? -15.429 -7.374 28.488 1.00 97.31 84 ILE A O 1
ATOM 619 N N . ASP A 1 85 ? -17.639 -7.385 28.057 1.00 94.00 85 ASP A N 1
ATOM 620 C CA . ASP A 1 85 ? -18.044 -8.200 29.198 1.00 94.00 85 ASP A CA 1
ATOM 621 C C . ASP A 1 85 ? -18.128 -9.681 28.802 1.00 94.00 85 ASP A C 1
ATOM 623 O O . ASP A 1 85 ? -19.215 -10.252 28.690 1.00 94.00 85 ASP A O 1
ATOM 627 N N . GLY A 1 86 ? -16.974 -10.259 28.489 1.00 92.44 86 GLY A N 1
ATOM 628 C CA . GLY A 1 86 ? -16.822 -11.604 27.945 1.00 92.44 86 GLY A CA 1
ATOM 629 C C . GLY A 1 86 ? -15.397 -11.837 27.453 1.00 92.44 86 GLY A C 1
ATOM 630 O O . GLY A 1 86 ? -14.491 -11.059 27.779 1.00 92.44 86 GLY A O 1
ATOM 631 N N . ASP A 1 87 ? -15.217 -12.891 26.661 1.00 92.31 87 ASP A N 1
ATOM 632 C CA . ASP A 1 87 ? -13.925 -13.227 26.060 1.00 92.31 87 ASP A CA 1
ATOM 633 C C . ASP A 1 87 ? -13.703 -12.463 24.744 1.00 92.31 87 ASP A C 1
ATOM 635 O O . ASP A 1 87 ? -14.652 -12.078 24.054 1.00 92.31 87 ASP A O 1
ATOM 639 N N . ALA A 1 88 ? -12.441 -12.261 24.366 1.00 92.31 88 ALA A N 1
ATOM 640 C CA . ALA A 1 88 ? -12.065 -11.735 23.057 1.00 92.31 88 ALA A CA 1
ATOM 641 C C . ALA A 1 88 ? -11.166 -12.725 22.306 1.00 92.31 88 ALA A C 1
ATOM 643 O O . ALA A 1 88 ? -10.200 -13.263 22.854 1.00 92.31 88 ALA A O 1
ATOM 644 N N . ALA A 1 89 ? -11.466 -12.945 21.027 1.00 78.44 89 ALA A N 1
ATOM 645 C CA . ALA A 1 89 ? -10.649 -13.790 20.165 1.00 78.44 89 ALA A CA 1
ATOM 646 C C . ALA A 1 89 ? -9.338 -13.084 19.744 1.00 78.44 89 ALA A C 1
ATOM 648 O O . ALA A 1 89 ? -8.796 -12.236 20.457 1.00 78.44 89 ALA A O 1
ATOM 649 N N . GLY A 1 90 ? -8.759 -13.482 18.612 1.00 74.50 90 GLY A N 1
ATOM 650 C CA . GLY A 1 90 ? -7.408 -13.079 18.238 1.00 74.50 90 GLY A CA 1
ATOM 651 C C . GLY A 1 90 ? -7.274 -11.620 17.795 1.00 74.50 90 GLY A C 1
ATOM 652 O O . GLY A 1 90 ? -8.209 -10.998 17.292 1.00 74.50 90 GLY A O 1
ATOM 653 N N . MET A 1 91 ? -6.055 -11.090 17.892 1.00 74.00 91 MET A N 1
ATOM 654 C CA . MET A 1 91 ? -5.657 -9.774 17.374 1.00 74.00 91 MET A CA 1
ATOM 655 C C . MET A 1 91 ? -6.438 -8.584 17.965 1.00 74.00 91 MET A C 1
ATOM 657 O O . MET A 1 91 ? -6.695 -7.593 17.272 1.00 74.00 91 MET A O 1
ATOM 661 N N . LEU A 1 92 ? -6.798 -8.647 19.248 1.00 85.75 92 LEU A N 1
ATOM 662 C CA . LEU A 1 92 ? -7.474 -7.554 19.952 1.00 85.75 92 LEU A CA 1
ATOM 663 C C . LEU A 1 92 ? -6.660 -6.247 19.870 1.00 85.75 92 LEU A C 1
ATOM 665 O O . LEU A 1 92 ? -5.455 -6.240 20.131 1.00 85.75 92 LEU A O 1
ATOM 669 N N . GLY A 1 93 ? -7.308 -5.137 19.503 1.00 77.12 93 GLY A N 1
ATOM 670 C CA . GLY A 1 93 ? -6.670 -3.817 19.429 1.00 77.12 93 GLY A CA 1
ATOM 671 C C . GLY A 1 93 ? -5.598 -3.691 18.340 1.00 77.12 93 GLY A C 1
ATOM 672 O O . GLY A 1 93 ? -4.717 -2.835 18.424 1.00 77.12 93 GLY A O 1
ATOM 673 N N . HIS A 1 94 ? -5.617 -4.542 17.310 1.00 76.06 94 HIS A N 1
ATOM 674 C CA . HIS A 1 94 ? -4.620 -4.481 16.244 1.00 76.06 94 HIS A CA 1
ATOM 675 C C . HIS A 1 94 ? -4.638 -3.116 15.531 1.00 76.06 94 HIS A C 1
ATOM 677 O O . HIS A 1 94 ? -5.671 -2.669 15.031 1.00 76.06 94 HIS A O 1
ATOM 683 N N . LYS A 1 95 ? -3.474 -2.457 15.476 1.00 64.81 95 LYS A N 1
ATOM 684 C CA . LYS A 1 95 ? -3.270 -1.078 15.001 1.00 64.81 95 LYS A CA 1
ATOM 685 C C . LYS A 1 95 ? -4.069 -0.007 15.761 1.00 64.81 95 LYS A C 1
ATOM 687 O O . LYS A 1 95 ? -4.297 1.069 15.217 1.00 64.81 95 LYS A O 1
ATOM 692 N N . MET A 1 96 ? -4.477 -0.270 17.002 1.00 77.94 96 MET A N 1
ATOM 693 C CA . MET A 1 96 ? -5.068 0.738 17.888 1.00 77.94 96 MET A CA 1
ATOM 694 C C . MET A 1 96 ? -4.079 1.891 18.102 1.00 77.94 96 MET A C 1
ATOM 696 O O . MET A 1 96 ? -2.953 1.660 18.546 1.00 77.94 96 MET A O 1
ATOM 700 N N . GLY A 1 97 ? -4.491 3.107 17.737 1.00 58.00 97 GLY A N 1
ATOM 701 C CA . GLY A 1 97 ? -3.671 4.316 17.829 1.00 58.00 97 GLY A CA 1
ATOM 702 C C . GLY A 1 97 ? -3.802 5.020 19.178 1.00 58.00 97 GLY A C 1
ATOM 703 O O . GLY A 1 97 ? -2.796 5.415 19.761 1.00 58.00 97 GLY A O 1
ATOM 704 N N . ASN A 1 98 ? -5.030 5.152 19.687 1.00 76.38 98 ASN A N 1
ATOM 705 C CA . ASN A 1 98 ? -5.327 5.671 21.023 1.00 76.38 98 ASN A CA 1
ATOM 706 C C . ASN A 1 98 ? -6.715 5.185 21.496 1.00 76.38 98 ASN A C 1
ATOM 708 O O . ASN A 1 98 ? -7.382 4.414 20.803 1.00 76.38 98 ASN A O 1
ATOM 712 N N . GLY A 1 99 ? -7.144 5.617 22.684 1.00 82.62 99 GLY A N 1
ATOM 713 C CA . GLY A 1 99 ? -8.408 5.243 23.323 1.00 82.62 99 GLY A CA 1
ATOM 714 C C . GLY A 1 99 ? -8.241 4.134 24.367 1.00 82.62 99 GLY A C 1
ATOM 715 O O . GLY A 1 99 ? -7.128 3.838 24.808 1.00 82.62 99 GLY A O 1
ATOM 716 N N . MET A 1 100 ? -9.352 3.531 24.796 1.00 93.00 100 MET A N 1
ATOM 717 C CA . MET A 1 100 ? -9.354 2.518 25.855 1.00 93.00 100 MET A CA 1
ATOM 718 C C . MET A 1 100 ? -10.148 1.266 25.476 1.00 93.00 100 MET A C 1
ATOM 720 O O . MET A 1 100 ? -11.333 1.365 25.164 1.00 93.00 100 MET A O 1
ATOM 724 N N . ILE A 1 101 ? -9.531 0.089 25.590 1.00 96.19 101 ILE A N 1
ATOM 725 C CA . ILE A 1 101 ? -10.226 -1.204 25.512 1.00 96.19 101 ILE A CA 1
ATOM 726 C C . ILE A 1 101 ? -10.156 -1.884 26.876 1.00 96.19 101 ILE A C 1
ATOM 728 O O . ILE A 1 101 ? -9.109 -1.914 27.516 1.00 96.19 101 ILE A O 1
ATOM 732 N N . VAL A 1 102 ? -11.269 -2.447 27.325 1.00 94.88 102 VAL A N 1
ATOM 733 C CA . VAL A 1 102 ? -11.367 -3.180 28.584 1.00 94.88 102 VAL A CA 1
ATOM 734 C C . VAL A 1 102 ? -12.064 -4.513 28.321 1.00 94.88 102 VAL A C 1
ATOM 736 O O . VAL A 1 102 ? -13.140 -4.521 27.729 1.00 94.88 102 VAL A O 1
ATOM 739 N N . VAL A 1 103 ? -11.479 -5.620 28.777 1.00 95.56 103 VAL A N 1
ATOM 740 C CA . VAL A 1 103 ? -12.009 -6.984 28.620 1.00 95.56 103 VAL A CA 1
ATOM 741 C C . VAL A 1 103 ? -12.125 -7.658 29.987 1.00 95.56 103 VAL A C 1
ATOM 743 O O . VAL A 1 103 ? -11.156 -7.696 30.754 1.00 95.56 103 VAL A O 1
ATOM 746 N N . SER A 1 104 ? -13.317 -8.165 30.315 1.00 91.19 104 SER A N 1
ATOM 747 C CA . SER A 1 104 ? -13.589 -8.816 31.603 1.00 91.19 104 SER A CA 1
ATOM 748 C C . SER A 1 104 ? -13.224 -10.309 31.636 1.00 91.19 104 SER A C 1
ATOM 750 O O . SER A 1 104 ? -12.969 -10.823 32.730 1.00 91.19 104 SER A O 1
ATOM 752 N N . GLY A 1 105 ? -13.167 -10.971 30.476 1.00 89.25 105 GLY A N 1
ATOM 753 C CA . GLY A 1 105 ? -12.777 -12.372 30.295 1.00 89.25 105 GLY A CA 1
ATOM 754 C C . GLY A 1 105 ? -11.356 -12.563 29.753 1.00 89.25 105 GLY A C 1
ATOM 755 O O . GLY A 1 105 ? -10.473 -11.723 29.975 1.00 89.25 105 GLY A O 1
ATOM 756 N N . ASP A 1 106 ? -11.153 -13.688 29.068 1.00 88.62 106 ASP A N 1
ATOM 757 C CA . ASP A 1 106 ? -9.881 -14.112 28.481 1.00 88.62 106 ASP A CA 1
ATOM 758 C C . ASP A 1 106 ? -9.669 -13.518 27.081 1.00 88.62 106 ASP A C 1
ATOM 760 O O . ASP A 1 106 ? -10.611 -13.190 26.358 1.00 88.62 106 ASP A O 1
ATOM 764 N N . VAL A 1 107 ? -8.403 -13.391 26.681 1.00 89.12 107 VAL A N 1
ATOM 765 C CA . VAL A 1 107 ? -7.995 -12.898 25.362 1.00 89.12 107 VAL A CA 1
ATOM 766 C C . VAL A 1 107 ? -7.079 -13.913 24.685 1.00 89.12 107 VAL A C 1
ATOM 768 O O . VAL A 1 107 ? -6.024 -14.267 25.218 1.00 89.12 107 VAL A O 1
ATOM 771 N N . GLU A 1 108 ? -7.450 -14.351 23.480 1.00 77.56 108 GLU A N 1
ATOM 772 C CA . GLU A 1 108 ? -6.632 -15.286 22.695 1.00 77.56 108 GLU A CA 1
ATOM 773 C C . GLU A 1 108 ? -5.294 -14.652 22.304 1.00 77.56 108 GLU A C 1
ATOM 775 O O . GLU A 1 108 ? -4.228 -15.151 22.656 1.00 77.56 108 GLU A O 1
ATOM 780 N N . SER A 1 109 ? -5.324 -13.525 21.595 1.00 71.62 109 SER A N 1
ATOM 781 C CA . SER A 1 109 ? -4.099 -12.823 21.225 1.00 71.62 109 SER A CA 1
ATOM 782 C C . SER A 1 109 ? -4.298 -11.324 21.087 1.00 71.62 109 SER A C 1
ATOM 784 O O . SER A 1 109 ? -5.356 -10.839 20.683 1.00 71.62 109 SER A O 1
ATOM 786 N N . LEU A 1 110 ? -3.249 -10.576 21.406 1.00 80.00 110 LEU A N 1
ATOM 787 C CA . LEU A 1 110 ? -3.188 -9.138 21.190 1.00 80.00 110 LEU A CA 1
ATOM 788 C C . LEU A 1 110 ? -2.652 -8.817 19.794 1.00 80.00 110 LEU A C 1
ATOM 790 O O . LEU A 1 110 ? -1.766 -9.488 19.266 1.00 80.00 110 LEU A O 1
ATOM 794 N N . GLY A 1 111 ? -3.193 -7.762 19.190 1.00 66.81 111 GLY A N 1
ATOM 795 C CA . GLY A 1 111 ? -2.701 -7.230 17.927 1.00 66.81 111 GLY A CA 1
ATOM 796 C C . GLY A 1 111 ? -1.464 -6.343 18.084 1.00 66.81 111 GLY A C 1
ATOM 797 O O . GLY A 1 111 ? -0.933 -6.160 19.174 1.00 66.81 111 GLY A O 1
ATOM 798 N N . ASN A 1 112 ? -1.022 -5.738 16.975 1.00 72.00 112 ASN A N 1
ATOM 799 C CA . ASN A 1 112 ? 0.040 -4.732 17.010 1.00 72.00 112 ASN A CA 1
ATOM 800 C C . ASN A 1 112 ? -0.509 -3.403 17.557 1.00 72.00 112 ASN A C 1
ATOM 802 O O . ASN A 1 112 ? -1.031 -2.600 16.784 1.00 72.00 112 ASN A O 1
ATOM 806 N N . ILE A 1 113 ? -0.445 -3.200 18.872 1.00 75.69 113 ILE A N 1
ATOM 807 C CA . ILE A 1 113 ? -0.954 -1.989 19.534 1.00 75.69 113 ILE A CA 1
ATOM 808 C C . ILE A 1 113 ? 0.060 -0.855 19.329 1.00 75.69 113 ILE A C 1
ATOM 810 O O . ILE A 1 113 ? 1.239 -1.016 19.655 1.00 75.69 113 ILE A O 1
ATOM 814 N N . LEU A 1 114 ? -0.389 0.278 18.776 1.00 59.84 114 LEU A N 1
ATOM 815 C CA . LEU A 1 114 ? 0.454 1.450 18.497 1.00 59.84 114 LEU A CA 1
ATOM 816 C C . LEU A 1 114 ? 0.375 2.496 19.619 1.00 59.84 114 LEU A C 1
ATOM 818 O O . LEU A 1 114 ? 1.354 3.199 19.859 1.00 59.84 114 LEU A O 1
ATOM 822 N N . GLY A 1 115 ? -0.763 2.574 20.313 1.00 71.25 115 GLY A N 1
ATOM 823 C CA . GLY A 1 115 ? -0.990 3.454 21.459 1.00 71.25 115 GLY A CA 1
ATOM 824 C C . GLY A 1 115 ? -2.335 3.190 22.148 1.00 71.25 115 GLY A C 1
ATOM 825 O O . GLY A 1 115 ? -3.035 2.234 21.820 1.00 71.25 115 GLY A O 1
ATOM 826 N N . GLY A 1 116 ? -2.682 4.028 23.129 1.00 77.75 116 GLY A N 1
ATOM 827 C CA . GLY A 1 116 ? -3.853 3.846 23.994 1.00 77.75 116 GLY A CA 1
ATOM 828 C C . GLY A 1 116 ? -3.622 2.880 25.162 1.00 77.75 116 GLY A C 1
ATOM 829 O O . GLY A 1 116 ? -2.494 2.464 25.438 1.00 77.75 116 GLY A O 1
ATOM 830 N N . SER A 1 117 ? -4.708 2.540 25.859 1.00 85.50 117 SER A N 1
ATOM 831 C CA . SER A 1 117 ? -4.679 1.669 27.040 1.00 85.50 117 SER A CA 1
ATOM 832 C C . SER A 1 117 ? -5.593 0.463 26.864 1.00 85.50 117 SER A C 1
ATOM 834 O O . SER A 1 117 ? -6.774 0.610 26.547 1.00 85.50 117 SER A O 1
ATOM 836 N N . LEU A 1 118 ? -5.063 -0.731 27.123 1.00 90.62 118 LEU A N 1
ATOM 837 C CA . LEU A 1 118 ? -5.830 -1.969 27.089 1.00 90.62 118 LEU A CA 1
ATOM 838 C C . LEU A 1 118 ? -5.810 -2.630 28.471 1.00 90.62 118 LEU A C 1
ATOM 840 O O . LEU A 1 118 ? -4.765 -2.727 29.107 1.00 90.62 118 LEU A O 1
ATOM 844 N N . PHE A 1 119 ? -6.966 -3.056 28.966 1.00 91.00 119 PHE A N 1
ATOM 845 C CA . PHE A 1 119 ? -7.114 -3.635 30.300 1.00 91.00 119 PHE A CA 1
ATOM 846 C C . PHE A 1 119 ? -7.779 -5.001 30.196 1.00 91.00 119 PHE A C 1
ATOM 848 O O . PHE A 1 119 ? -8.874 -5.105 29.652 1.00 91.00 119 PHE A O 1
ATOM 855 N N . VAL A 1 120 ? -7.135 -6.042 30.722 1.00 91.38 120 VAL A N 1
ATOM 856 C CA . VAL A 1 120 ? -7.651 -7.419 30.661 1.00 91.38 120 VAL A CA 1
ATOM 857 C C . VAL A 1 120 ? -7.668 -8.015 32.056 1.00 91.38 120 VAL A C 1
ATOM 859 O O . VAL A 1 120 ? -6.650 -8.010 32.755 1.00 91.38 120 VAL A O 1
ATOM 862 N N . LYS A 1 121 ? -8.827 -8.522 32.471 1.00 88.50 121 LYS A N 1
ATOM 863 C CA . LYS A 1 121 ? -8.985 -9.210 33.756 1.00 88.50 121 LYS A CA 1
ATOM 864 C C . LYS A 1 121 ? -8.589 -10.689 33.673 1.00 88.50 121 LYS A C 1
ATOM 866 O O . LYS A 1 121 ? -7.972 -11.185 34.612 1.00 88.50 121 LYS A O 1
ATOM 871 N N . GLY A 1 122 ? -8.924 -11.375 32.581 1.00 85.25 122 GLY A N 1
ATOM 872 C CA . GLY A 1 122 ? -8.612 -12.791 32.388 1.00 85.25 122 GLY A CA 1
ATOM 873 C C . GLY A 1 122 ? -7.158 -13.084 32.007 1.00 85.25 122 GLY A C 1
ATOM 874 O O . GLY A 1 122 ? -6.209 -12.325 32.275 1.00 85.25 122 GLY A O 1
ATOM 875 N N . GLU A 1 123 ? -6.964 -14.245 31.396 1.00 84.44 123 GLU A N 1
ATOM 876 C CA . GLU A 1 123 ? -5.698 -14.663 30.810 1.00 84.44 123 GLU A CA 1
ATOM 877 C C . GLU A 1 123 ? -5.510 -14.084 29.406 1.00 84.44 123 GLU A C 1
ATOM 879 O O . GLU A 1 123 ? -6.460 -13.877 28.661 1.00 84.44 123 GLU A O 1
ATOM 884 N N . ILE A 1 124 ? -4.255 -13.810 29.048 1.00 86.56 124 ILE A N 1
ATOM 885 C CA . ILE A 1 124 ? -3.867 -13.415 27.691 1.00 86.56 124 ILE A CA 1
ATOM 886 C C . ILE A 1 124 ? -2.943 -14.519 27.191 1.00 86.56 124 ILE A C 1
ATOM 888 O O . ILE A 1 124 ? -1.877 -14.708 27.785 1.00 86.56 124 ILE A O 1
ATOM 892 N N . ARG A 1 125 ? -3.338 -15.264 26.151 1.00 79.31 125 ARG A N 1
ATOM 893 C CA . ARG A 1 125 ? -2.536 -16.408 25.671 1.00 79.31 125 ARG A CA 1
ATOM 894 C C . ARG A 1 125 ? -1.327 -15.953 24.855 1.00 79.31 125 ARG A C 1
ATOM 896 O O . ARG A 1 125 ? -0.232 -16.469 25.068 1.00 79.31 125 ARG A O 1
ATOM 903 N N . ASP A 1 126 ? -1.499 -14.956 23.988 1.00 77.06 126 ASP A N 1
ATOM 904 C CA . ASP A 1 126 ? -0.410 -14.321 23.237 1.00 77.06 126 ASP A CA 1
ATOM 905 C C . ASP A 1 126 ? -0.442 -12.791 23.374 1.00 77.06 126 ASP A C 1
ATOM 907 O O . ASP A 1 126 ? -1.407 -12.120 23.008 1.00 77.06 126 ASP A O 1
ATOM 911 N N . VAL A 1 127 ? 0.642 -12.225 23.906 1.00 74.88 127 VAL A N 1
ATOM 912 C CA . VAL A 1 127 ? 0.774 -10.782 24.149 1.00 74.88 127 VAL A CA 1
ATOM 913 C C . VAL A 1 127 ? 1.337 -9.999 22.955 1.00 74.88 127 VAL A C 1
ATOM 915 O O . VAL A 1 127 ? 1.386 -8.769 23.004 1.00 74.88 127 VAL A O 1
ATOM 918 N N . GLY A 1 128 ? 1.771 -10.671 21.884 1.00 72.06 128 GLY A N 1
ATOM 919 C CA . GLY A 1 128 ? 2.281 -10.019 20.677 1.00 72.06 128 GLY A CA 1
ATOM 920 C C . GLY A 1 128 ? 3.445 -9.054 20.951 1.00 72.06 128 GLY A C 1
ATOM 921 O O . GLY A 1 128 ? 4.492 -9.442 21.473 1.00 72.06 128 GLY A O 1
ATOM 922 N N . ASN A 1 129 ? 3.281 -7.781 20.569 1.00 67.69 129 ASN A N 1
ATOM 923 C CA . ASN A 1 129 ? 4.264 -6.712 20.799 1.00 67.69 129 ASN A CA 1
ATOM 924 C C . ASN A 1 129 ? 3.985 -5.866 22.059 1.00 67.69 129 ASN A C 1
ATOM 926 O O . ASN A 1 129 ? 4.652 -4.847 22.264 1.00 67.69 129 ASN A O 1
ATOM 930 N N . ALA A 1 130 ? 3.000 -6.238 22.874 1.00 75.25 130 ALA A N 1
ATOM 931 C CA . ALA A 1 130 ? 2.625 -5.494 24.065 1.00 75.25 130 ALA A CA 1
ATOM 932 C C . ALA A 1 130 ? 3.447 -5.913 25.295 1.00 75.25 130 ALA A C 1
ATOM 934 O O . ALA A 1 130 ? 4.120 -6.946 25.319 1.00 75.25 130 ALA A O 1
ATOM 935 N N . GLU A 1 131 ? 3.392 -5.094 26.339 1.00 80.19 131 GLU A N 1
ATOM 936 C CA . GLU A 1 131 ? 3.901 -5.416 27.666 1.00 80.19 131 GLU A CA 1
ATOM 937 C C . GLU A 1 131 ? 2.805 -5.254 28.717 1.00 80.19 131 GLU A C 1
ATOM 939 O O . GLU A 1 131 ? 1.936 -4.383 28.619 1.00 80.19 131 GLU A O 1
ATOM 944 N N . ILE A 1 132 ? 2.859 -6.113 29.732 1.00 80.94 132 ILE A N 1
ATOM 945 C CA . ILE A 1 132 ? 1.965 -6.036 30.882 1.00 80.94 132 ILE A CA 1
ATOM 946 C C . ILE A 1 132 ? 2.605 -5.108 31.912 1.00 80.94 132 ILE A C 1
ATOM 948 O O . ILE A 1 132 ? 3.740 -5.323 32.336 1.00 80.94 132 ILE A O 1
ATOM 952 N N . GLN A 1 133 ? 1.861 -4.091 32.325 1.00 83.31 133 GLN A N 1
ATOM 953 C CA . GLN A 1 133 ? 2.247 -3.130 33.346 1.00 83.31 133 GLN A CA 1
ATOM 954 C C . GLN A 1 133 ? 1.327 -3.225 34.565 1.00 83.31 133 GLN A C 1
ATOM 956 O O . GLN A 1 133 ? 0.194 -3.710 34.504 1.00 83.31 133 GLN A O 1
ATOM 961 N N . THR A 1 134 ? 1.825 -2.732 35.697 1.00 80.56 134 THR A N 1
ATOM 962 C CA . THR A 1 134 ? 1.011 -2.514 36.892 1.00 80.56 134 THR A CA 1
ATOM 963 C C . THR A 1 134 ? 0.125 -1.289 36.712 1.00 80.56 134 THR A C 1
ATOM 965 O O . THR A 1 134 ? 0.566 -0.282 36.161 1.00 80.56 134 THR A O 1
ATOM 968 N N . LEU A 1 135 ? -1.095 -1.363 37.232 1.00 81.38 135 LEU A N 1
ATOM 969 C CA . LEU A 1 135 ? -2.034 -0.245 37.252 1.00 81.38 135 LEU A CA 1
ATOM 970 C C . LEU A 1 135 ? -1.568 0.868 38.193 1.00 81.38 135 LEU A C 1
ATOM 972 O O . LEU A 1 135 ? -1.206 0.591 39.345 1.00 81.38 135 LEU A O 1
ATOM 976 N N . ASP A 1 136 ? -1.668 2.115 37.739 1.00 81.31 136 ASP A N 1
ATOM 977 C CA . ASP A 1 136 ? -1.591 3.275 38.626 1.00 81.31 136 ASP A CA 1
ATOM 978 C C . ASP A 1 136 ? -2.910 3.486 39.406 1.00 81.31 136 ASP A C 1
ATOM 980 O O . ASP A 1 136 ? -3.913 2.797 39.193 1.00 81.31 136 ASP A O 1
ATOM 984 N N . ASP A 1 137 ? -2.912 4.397 40.381 1.00 80.50 137 ASP A N 1
ATOM 985 C CA . ASP A 1 137 ? -4.077 4.595 41.253 1.00 80.50 137 ASP A CA 1
ATOM 986 C C . ASP A 1 137 ? -5.277 5.233 40.537 1.00 80.50 137 ASP A C 1
ATOM 988 O O . ASP A 1 137 ? -6.423 4.920 40.871 1.00 80.50 137 ASP A O 1
ATOM 992 N N . ASN A 1 138 ? -5.032 6.058 39.515 1.00 80.94 138 ASN A N 1
ATOM 993 C CA . ASN A 1 138 ? -6.083 6.658 38.694 1.00 80.94 138 ASN A CA 1
ATOM 994 C C . ASN A 1 138 ? -6.746 5.593 37.805 1.00 80.94 138 ASN A C 1
ATOM 996 O O . ASN A 1 138 ? -7.968 5.519 37.700 1.00 80.94 138 ASN A O 1
ATOM 1000 N N . GLU A 1 139 ? -5.955 4.696 37.224 1.00 80.56 139 GLU A N 1
ATOM 1001 C CA . GLU A 1 139 ? -6.442 3.567 36.435 1.00 80.56 139 GLU A CA 1
ATOM 1002 C C . GLU A 1 139 ? -7.263 2.600 37.284 1.00 80.56 139 GLU A C 1
ATOM 1004 O O . GLU A 1 139 ? -8.353 2.202 36.873 1.00 80.56 139 GLU A O 1
ATOM 1009 N N . LYS A 1 140 ? -6.817 2.285 38.509 1.00 80.19 140 LYS A N 1
ATOM 1010 C CA . LYS A 1 140 ? -7.628 1.502 39.460 1.00 80.19 140 LYS A CA 1
ATOM 1011 C C . LYS A 1 140 ? -8.971 2.175 39.735 1.00 80.19 140 LYS A C 1
ATOM 1013 O O . LYS A 1 140 ? -9.989 1.491 39.827 1.00 80.19 140 LYS A O 1
ATOM 1018 N N . GLU A 1 141 ? -9.003 3.499 39.872 1.00 79.25 141 GLU A N 1
ATOM 1019 C CA . GLU A 1 141 ? -10.245 4.244 40.088 1.00 79.25 141 GLU A CA 1
ATOM 1020 C C . GLU A 1 141 ? -11.171 4.216 38.862 1.00 79.25 141 GLU A C 1
ATOM 1022 O O . GLU A 1 141 ? -12.381 4.017 39.005 1.00 79.25 141 GLU A O 1
ATOM 1027 N N . ILE A 1 142 ? -10.616 4.336 37.654 1.00 78.06 142 ILE A N 1
ATOM 1028 C CA . ILE A 1 142 ? -11.368 4.190 36.402 1.00 78.06 142 ILE A CA 1
ATOM 1029 C C . ILE A 1 142 ? -11.967 2.780 36.304 1.00 78.06 142 ILE A C 1
ATOM 1031 O O . ILE A 1 142 ? -13.151 2.643 35.993 1.00 78.06 142 ILE A O 1
ATOM 1035 N N . LEU A 1 143 ? -11.190 1.743 36.631 1.00 79.75 143 LEU A N 1
ATOM 1036 C CA . LEU A 1 143 ? -11.609 0.342 36.533 1.00 79.75 143 LEU A CA 1
ATOM 1037 C C . LEU A 1 143 ? -12.661 -0.068 37.575 1.00 79.75 143 LEU A C 1
ATOM 1039 O O . LEU A 1 143 ? -13.483 -0.939 37.284 1.00 79.75 143 LEU A O 1
ATOM 1043 N N . LYS A 1 144 ? -12.746 0.613 38.732 1.00 80.81 144 LYS A N 1
ATOM 1044 C CA . LYS A 1 144 ? -13.848 0.413 39.700 1.00 80.81 144 LYS A CA 1
ATOM 1045 C C . LYS A 1 144 ? -15.225 0.618 39.066 1.00 80.81 144 LYS A C 1
ATOM 1047 O O . LYS A 1 144 ? -16.171 -0.069 39.438 1.00 80.81 144 LYS A O 1
ATOM 1052 N N . LYS A 1 145 ? -15.342 1.522 38.084 1.00 77.62 145 LYS A N 1
ATOM 1053 C CA . LYS A 1 145 ? -16.606 1.784 37.366 1.00 77.62 145 LYS A CA 1
ATOM 1054 C C . LYS A 1 145 ? -17.076 0.589 36.537 1.00 77.62 145 LYS A C 1
ATOM 1056 O O . LYS A 1 145 ? -18.265 0.481 36.259 1.00 77.62 145 LYS A O 1
ATOM 1061 N N . TYR A 1 146 ? -16.154 -0.299 36.178 1.00 74.38 146 TYR A N 1
ATOM 1062 C CA . TYR A 1 146 ? -16.408 -1.506 35.398 1.00 74.38 146 TYR A CA 1
ATOM 1063 C C . TYR A 1 146 ? -16.484 -2.770 36.272 1.00 74.38 146 TYR A C 1
ATOM 1065 O O . TYR A 1 146 ? -16.605 -3.872 35.750 1.00 74.38 146 TYR A O 1
ATOM 1073 N N . ASN A 1 147 ? -16.435 -2.617 37.603 1.00 73.25 147 ASN A N 1
ATOM 1074 C CA . ASN A 1 147 ? -16.493 -3.707 38.581 1.00 73.25 147 ASN A CA 1
ATOM 1075 C C . ASN A 1 147 ? -15.421 -4.798 38.359 1.00 73.25 147 ASN A C 1
ATOM 1077 O O . ASN A 1 147 ? -15.650 -5.987 38.600 1.00 73.25 147 ASN A O 1
ATOM 1081 N N . LEU A 1 148 ? -14.246 -4.384 37.876 1.00 65.38 148 LEU A N 1
ATOM 1082 C CA . LEU A 1 148 ? -13.105 -5.259 37.629 1.00 65.38 148 LEU A CA 1
ATOM 1083 C C . LEU A 1 148 ? -12.195 -5.301 38.866 1.00 65.38 148 LEU A C 1
ATOM 1085 O O . LEU A 1 148 ? -11.900 -4.267 39.463 1.00 65.38 148 LEU A O 1
ATOM 1089 N N . GLY A 1 149 ? -11.802 -6.514 39.270 1.00 66.44 149 GLY A N 1
ATOM 1090 C CA . GLY A 1 149 ? -10.880 -6.774 40.382 1.00 66.44 149 GLY A CA 1
ATOM 1091 C C . GLY A 1 149 ? -9.417 -6.642 39.949 1.00 66.44 149 GLY A C 1
ATOM 1092 O O . GLY A 1 149 ? -9.049 -5.675 39.283 1.00 66.44 149 GLY A O 1
ATOM 1093 N N . GLU A 1 150 ? -8.573 -7.620 40.294 1.00 71.62 150 GLU A N 1
ATOM 1094 C CA . GLU A 1 150 ? -7.202 -7.683 39.767 1.00 71.62 150 GLU A CA 1
ATOM 1095 C C . GLU A 1 150 ? -7.224 -7.686 38.233 1.00 71.62 150 GLU A C 1
ATOM 1097 O O . GLU A 1 150 ? -7.818 -8.561 37.609 1.00 71.62 150 GLU A O 1
ATOM 1102 N N . THR A 1 151 ? -6.630 -6.654 37.632 1.00 79.25 151 THR A N 1
ATOM 1103 C CA . THR A 1 151 ? -6.670 -6.400 36.188 1.00 79.25 151 THR A CA 1
ATOM 1104 C C . THR A 1 151 ? -5.262 -6.084 35.706 1.00 79.25 151 THR A C 1
ATOM 1106 O O . THR A 1 151 ? -4.499 -5.390 36.382 1.00 79.25 151 THR A O 1
ATOM 1109 N N . LYS A 1 152 ? -4.903 -6.597 34.532 1.00 79.81 152 LYS A N 1
ATOM 1110 C CA . LYS A 1 152 ? -3.612 -6.351 33.892 1.00 79.81 152 LYS A CA 1
ATOM 1111 C C . LYS A 1 152 ? -3.758 -5.148 32.970 1.00 79.81 152 LYS A C 1
ATOM 1113 O O . LYS A 1 152 ? -4.638 -5.141 32.108 1.00 79.81 152 LYS A O 1
ATOM 1118 N N . LYS A 1 153 ? -2.895 -4.143 33.135 1.00 85.06 153 LYS A N 1
ATOM 1119 C CA . LYS A 1 153 ? -2.727 -3.097 32.126 1.00 85.06 153 LYS A CA 1
ATOM 1120 C C . LYS A 1 153 ? -1.811 -3.636 31.044 1.00 85.06 153 LYS A C 1
ATOM 1122 O O . LYS A 1 153 ? -0.742 -4.162 31.332 1.00 85.06 153 LYS A O 1
ATOM 1127 N N . VAL A 1 154 ? -2.228 -3.478 29.809 1.00 74.56 154 VAL A N 1
ATOM 1128 C CA . VAL A 1 154 ? -1.484 -3.831 28.617 1.00 74.56 154 VAL A CA 1
ATOM 1129 C C . VAL A 1 154 ? -1.226 -2.538 27.867 1.00 74.56 154 VAL A C 1
ATOM 1131 O O . VAL A 1 154 ? -2.152 -1.790 27.547 1.00 74.56 154 VAL A O 1
ATOM 1134 N N . VAL A 1 155 ? 0.041 -2.274 27.583 1.00 69.62 155 VAL A N 1
ATOM 1135 C CA . VAL A 1 155 ? 0.440 -1.160 26.722 1.00 69.62 155 VAL A CA 1
ATOM 1136 C C . VAL A 1 155 ? 1.386 -1.652 25.649 1.00 69.62 155 VAL A C 1
ATOM 1138 O O . VAL A 1 155 ? 2.014 -2.702 25.783 1.00 69.62 155 VAL A O 1
ATOM 1141 N N . SER A 1 156 ? 1.519 -0.879 24.576 1.00 53.25 156 SER A N 1
ATOM 1142 C CA . SER A 1 156 ? 2.569 -1.115 23.595 1.00 53.25 156 SER A CA 1
ATOM 1143 C C . SER A 1 156 ? 3.924 -1.121 24.304 1.00 53.25 156 SER A C 1
ATOM 1145 O O . SER A 1 156 ? 4.276 -0.139 24.968 1.00 53.25 156 SER A O 1
ATOM 1147 N N . LYS A 1 157 ? 4.711 -2.187 24.137 1.00 53.88 157 LYS A N 1
ATOM 1148 C CA . LYS A 1 157 ? 6.103 -2.163 24.573 1.00 53.88 157 LYS A CA 1
ATOM 1149 C C . LYS A 1 157 ? 6.785 -1.008 23.852 1.00 53.88 157 LYS A C 1
ATOM 1151 O O . LYS A 1 157 ? 6.718 -0.944 22.621 1.00 53.88 157 LYS A O 1
ATOM 1156 N N . LYS A 1 158 ? 7.457 -0.108 24.587 1.00 43.34 158 LYS A N 1
ATOM 1157 C CA . LYS A 1 158 ? 8.398 0.831 23.959 1.00 43.34 158 LYS A CA 1
ATOM 1158 C C . LYS A 1 158 ? 9.337 -0.026 23.127 1.00 43.34 158 LYS A C 1
ATOM 1160 O O . LYS A 1 158 ? 10.107 -0.811 23.683 1.00 43.34 158 LYS A O 1
ATOM 1165 N N . MET A 1 159 ? 9.231 0.064 21.805 1.00 35.47 159 MET A N 1
ATOM 1166 C CA . MET A 1 159 ? 10.164 -0.622 20.933 1.00 35.47 159 MET A CA 1
ATOM 1167 C C . MET A 1 159 ? 11.535 -0.006 21.190 1.00 35.47 159 MET A C 1
ATOM 1169 O O . MET A 1 159 ? 11.901 1.000 20.588 1.00 35.47 159 MET A O 1
ATOM 1173 N N . GLU A 1 160 ? 12.320 -0.617 22.077 1.00 35.03 160 GLU A N 1
ATOM 1174 C CA . GLU A 1 160 ? 13.755 -0.615 21.880 1.00 35.03 160 GLU A CA 1
ATOM 1175 C C . GLU A 1 160 ? 13.955 -1.257 20.519 1.00 35.03 160 GLU A C 1
ATOM 1177 O O . GLU A 1 160 ? 13.782 -2.467 20.343 1.00 35.03 160 GLU A O 1
ATOM 1182 N N . TYR A 1 161 ? 14.247 -0.406 19.541 1.00 32.00 161 TYR A N 1
ATOM 1183 C CA . TYR A 1 161 ? 14.732 -0.801 18.237 1.00 32.00 161 TYR A CA 1
ATOM 1184 C C . TYR A 1 161 ? 16.035 -1.575 18.458 1.00 32.00 161 TYR A C 1
ATOM 1186 O O . TYR A 1 161 ? 17.141 -1.066 18.288 1.00 32.00 161 TYR A O 1
ATOM 1194 N N . ARG A 1 162 ? 15.937 -2.859 18.811 1.00 28.47 162 ARG A N 1
ATOM 1195 C CA . ARG A 1 162 ? 16.967 -3.778 18.369 1.00 28.47 162 ARG A CA 1
ATOM 1196 C C . ARG A 1 162 ? 16.866 -3.710 16.860 1.00 28.47 162 ARG A C 1
ATOM 1198 O O . ARG A 1 162 ? 15.842 -4.096 16.298 1.00 28.47 162 ARG A O 1
ATOM 1205 N N . LYS A 1 163 ? 17.931 -3.234 16.214 1.00 31.20 163 LYS A N 1
ATOM 1206 C CA . LYS A 1 163 ? 18.273 -3.679 14.865 1.00 31.20 163 LYS A CA 1
ATOM 1207 C C . LYS A 1 163 ? 18.344 -5.210 14.921 1.00 31.20 163 LYS A C 1
ATOM 1209 O O . LYS A 1 163 ? 19.419 -5.784 15.029 1.00 31.20 163 LYS A O 1
ATOM 1214 N N . LYS A 1 164 ? 17.200 -5.897 14.908 1.00 29.80 164 LYS A N 1
ATOM 1215 C CA . LYS A 1 164 ? 17.147 -7.183 14.240 1.00 29.80 164 LYS A CA 1
ATOM 1216 C C . LYS A 1 164 ? 17.545 -6.845 12.819 1.00 29.80 164 LYS A C 1
ATOM 1218 O O . LYS A 1 164 ? 17.047 -5.861 12.265 1.00 29.80 164 LYS A O 1
ATOM 1223 N N . GLU A 1 165 ? 18.481 -7.601 12.269 1.00 31.25 165 GLU A N 1
ATOM 1224 C CA . GLU A 1 165 ? 18.589 -7.674 10.826 1.00 31.25 165 GLU A CA 1
ATOM 1225 C C . GLU A 1 165 ? 17.186 -8.019 10.339 1.00 31.25 165 GLU A C 1
ATOM 1227 O O . GLU A 1 165 ? 16.702 -9.139 10.496 1.00 31.25 165 GLU A O 1
ATOM 1232 N N . VAL A 1 166 ? 16.473 -6.994 9.868 1.00 34.09 166 VAL A N 1
ATOM 1233 C CA . VAL A 1 166 ? 15.317 -7.181 9.015 1.00 34.09 166 VAL A CA 1
ATOM 1234 C C . VAL A 1 166 ? 15.849 -8.130 7.962 1.00 34.09 166 VAL A C 1
ATOM 1236 O O . VAL A 1 166 ? 16.878 -7.818 7.353 1.00 34.09 166 VAL A O 1
ATOM 1239 N N . PHE A 1 167 ? 15.231 -9.302 7.808 1.00 35.03 167 PHE A N 1
ATOM 1240 C CA . PHE A 1 167 ? 15.433 -10.079 6.598 1.00 35.03 167 PHE A CA 1
ATOM 1241 C C . PHE A 1 167 ? 15.129 -9.099 5.476 1.00 35.03 167 PHE A C 1
ATOM 1243 O O . PHE A 1 167 ? 13.971 -8.760 5.253 1.00 35.03 167 PHE A O 1
ATOM 1250 N N . LYS A 1 168 ? 16.173 -8.518 4.884 1.00 33.56 168 LYS A N 1
ATOM 1251 C CA . LYS A 1 168 ? 16.040 -7.682 3.712 1.00 33.56 168 LYS A CA 1
ATOM 1252 C C . LYS A 1 168 ? 15.739 -8.717 2.649 1.00 33.56 168 LYS A C 1
ATOM 1254 O O . LYS A 1 168 ? 16.678 -9.439 2.295 1.00 33.56 168 LYS A O 1
ATOM 1259 N N . PRO A 1 169 ? 14.477 -8.876 2.200 1.00 35.69 169 PRO A N 1
ATOM 1260 C CA . PRO A 1 169 ? 14.259 -9.708 1.037 1.00 35.69 169 PRO A CA 1
ATOM 1261 C C . PRO A 1 169 ? 15.242 -9.210 -0.015 1.00 35.69 169 PRO A C 1
ATOM 1263 O O . PRO A 1 169 ? 15.486 -8.001 -0.125 1.00 35.69 169 PRO A O 1
ATOM 1266 N N . VAL A 1 170 ? 15.891 -10.133 -0.716 1.00 39.50 170 VAL A N 1
ATOM 1267 C CA . VAL A 1 170 ? 16.664 -9.759 -1.892 1.00 39.50 170 VAL A CA 1
ATOM 1268 C C . VAL A 1 170 ? 15.643 -9.128 -2.830 1.00 39.50 170 VAL A C 1
ATOM 1270 O O . VAL A 1 170 ? 14.869 -9.831 -3.468 1.00 39.50 170 VAL A O 1
ATOM 1273 N N . VAL A 1 171 ? 15.554 -7.794 -2.811 1.00 48.69 171 VAL A N 1
ATOM 1274 C CA . VAL A 1 171 ? 14.776 -7.039 -3.785 1.00 48.69 171 VAL A CA 1
ATOM 1275 C C . VAL A 1 171 ? 15.514 -7.278 -5.089 1.00 48.69 171 VAL A C 1
ATOM 1277 O O . VAL A 1 171 ? 16.560 -6.675 -5.331 1.00 48.69 171 VAL A O 1
ATOM 1280 N N . SER A 1 172 ? 15.046 -8.280 -5.820 1.00 55.19 172 SER A N 1
ATOM 1281 C CA . SER A 1 172 ? 15.595 -8.708 -7.094 1.00 55.19 172 SER A CA 1
ATOM 1282 C C . SER A 1 172 ? 15.441 -7.565 -8.083 1.00 55.19 172 SER A C 1
ATOM 1284 O O . SER A 1 172 ? 14.349 -6.999 -8.205 1.00 55.19 172 SER A O 1
ATOM 1286 N N . SER A 1 173 ? 16.532 -7.212 -8.752 1.00 78.31 173 SER A N 1
ATOM 1287 C CA . SER A 1 173 ? 16.491 -6.215 -9.816 1.00 78.31 173 SER A CA 1
ATOM 1288 C C . SER A 1 173 ? 15.704 -6.801 -10.984 1.00 78.31 173 SER A C 1
ATOM 1290 O O . SER A 1 173 ? 15.736 -8.008 -11.227 1.00 78.31 173 SER A O 1
ATOM 1292 N N . LEU A 1 174 ? 15.005 -5.959 -11.744 1.00 84.12 174 LEU A N 1
ATOM 1293 C CA . LEU A 1 174 ? 14.402 -6.410 -12.997 1.00 84.12 174 LEU A CA 1
ATOM 1294 C C . LEU A 1 174 ? 15.485 -6.898 -13.974 1.00 84.12 174 LEU A C 1
ATOM 1296 O O . LEU A 1 174 ? 15.197 -7.733 -14.829 1.00 84.12 174 LEU A O 1
ATOM 1300 N N . ASN A 1 175 ? 16.739 -6.464 -13.801 1.00 84.62 175 ASN A N 1
ATOM 1301 C CA . ASN A 1 175 ? 17.897 -6.959 -14.545 1.00 84.62 175 ASN A CA 1
ATOM 1302 C C . ASN A 1 175 ? 18.152 -8.461 -14.368 1.00 84.62 175 ASN A C 1
ATOM 1304 O O . ASN A 1 175 ? 18.668 -9.080 -15.294 1.00 84.62 175 ASN A O 1
ATOM 1308 N N . ASP A 1 176 ? 17.748 -9.059 -13.244 1.00 82.31 176 ASP A N 1
ATOM 1309 C CA . ASP A 1 176 ? 17.925 -10.498 -13.004 1.00 82.31 176 ASP A CA 1
ATOM 1310 C C . ASP A 1 176 ? 16.993 -11.350 -13.887 1.00 82.31 176 ASP A C 1
ATOM 1312 O O . ASP A 1 176 ? 17.224 -12.542 -14.095 1.00 82.31 176 ASP A O 1
ATOM 1316 N N . PHE A 1 177 ? 15.936 -10.740 -14.430 1.00 84.56 177 PHE A N 1
ATOM 1317 C CA . PHE A 1 177 ? 14.869 -11.442 -15.142 1.00 84.56 177 PHE A CA 1
ATOM 1318 C C . PHE A 1 177 ? 14.683 -10.988 -16.583 1.00 84.56 177 PHE A C 1
ATOM 1320 O O . PHE A 1 177 ? 14.075 -11.714 -17.370 1.00 84.56 177 PHE A O 1
ATOM 1327 N N . LEU A 1 178 ? 15.124 -9.777 -16.923 1.00 89.75 178 LEU A N 1
ATOM 1328 C CA . LEU A 1 178 ? 14.715 -9.086 -18.139 1.00 89.75 178 LEU A CA 1
ATOM 1329 C C . LEU A 1 178 ? 15.894 -8.371 -18.789 1.00 89.75 178 LEU A C 1
ATOM 1331 O O . LEU A 1 178 ? 16.728 -7.768 -18.114 1.00 89.75 178 LEU A O 1
ATOM 1335 N N . LEU A 1 179 ? 15.905 -8.365 -20.117 1.00 92.94 179 LEU A N 1
ATOM 1336 C CA . LEU A 1 179 ? 16.812 -7.580 -20.947 1.00 92.94 179 LEU A CA 1
ATOM 1337 C C . LEU A 1 179 ? 16.043 -6.505 -21.704 1.00 92.94 179 LEU A C 1
ATOM 1339 O O . LEU A 1 179 ? 14.916 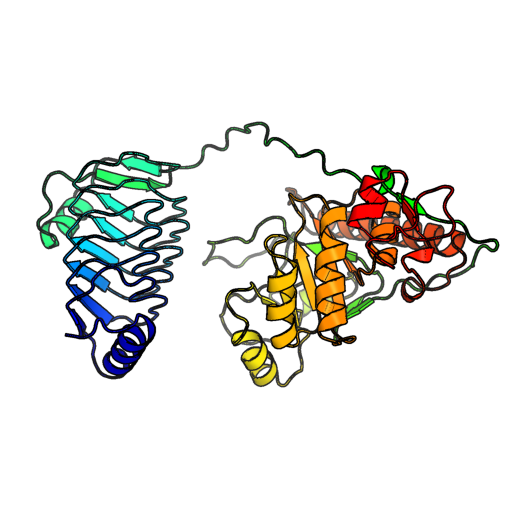-6.743 -22.137 1.00 92.94 179 LEU A O 1
ATOM 1343 N N . LEU A 1 180 ? 16.695 -5.362 -21.912 1.00 93.75 180 LEU A N 1
ATOM 1344 C CA . LEU A 1 180 ? 16.260 -4.356 -22.875 1.00 93.75 180 LEU A CA 1
ATOM 1345 C C . LEU A 1 180 ? 16.787 -4.720 -24.263 1.00 93.75 180 LEU A C 1
ATOM 1347 O O . LEU A 1 180 ? 17.966 -5.051 -24.427 1.00 93.75 180 LEU A O 1
ATOM 1351 N N . LYS A 1 181 ? 15.929 -4.630 -25.274 1.00 90.75 181 LYS A N 1
ATOM 1352 C CA . LYS A 1 181 ? 16.359 -4.672 -26.670 1.00 90.75 181 LYS A CA 1
ATOM 1353 C C . LYS A 1 181 ? 17.012 -3.350 -27.035 1.00 90.75 181 LYS A C 1
ATOM 1355 O O . LYS A 1 181 ? 16.543 -2.296 -26.632 1.00 90.75 181 LYS A O 1
ATOM 1360 N N . ARG A 1 182 ? 18.088 -3.407 -27.816 1.00 85.12 182 ARG A N 1
ATOM 1361 C CA . ARG A 1 182 ? 18.702 -2.205 -28.385 1.00 85.12 182 ARG A CA 1
ATOM 1362 C C . ARG A 1 182 ? 18.087 -1.886 -29.737 1.00 85.12 182 ARG A C 1
ATOM 1364 O O . ARG A 1 182 ? 17.757 -2.798 -30.495 1.00 85.12 182 ARG A O 1
ATOM 1371 N N . GLY A 1 183 ? 17.979 -0.597 -30.016 1.00 81.75 183 GLY A N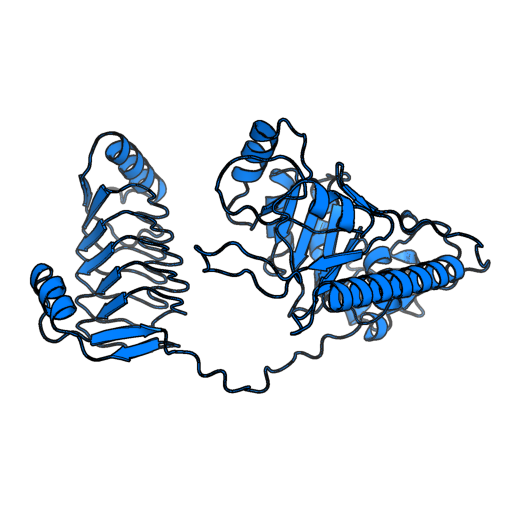 1
ATOM 1372 C CA . GLY A 1 183 ? 17.605 -0.079 -31.318 1.00 81.75 183 GLY A CA 1
ATOM 1373 C C . GLY A 1 183 ? 18.793 -0.088 -32.270 1.00 81.75 183 GLY A C 1
ATOM 1374 O O . GLY A 1 183 ? 19.948 -0.259 -31.873 1.00 81.75 183 GLY A O 1
ATOM 1375 N N . ASN A 1 184 ? 18.494 0.125 -33.547 1.00 75.19 184 ASN A N 1
ATOM 1376 C CA . ASN A 1 184 ? 19.512 0.242 -34.593 1.00 75.19 184 ASN A CA 1
ATOM 1377 C C . ASN A 1 184 ? 20.025 1.681 -34.764 1.00 75.19 184 ASN A C 1
ATOM 1379 O O . ASN A 1 184 ? 21.011 1.897 -35.465 1.00 75.19 184 ASN A O 1
ATOM 1383 N N . GLU A 1 185 ? 19.371 2.654 -34.130 1.00 72.44 185 GLU A N 1
ATOM 1384 C CA . GLU A 1 185 ? 19.689 4.076 -34.229 1.00 72.44 185 GLU A CA 1
ATOM 1385 C C . GLU A 1 185 ? 19.722 4.697 -32.832 1.00 72.44 185 GLU A C 1
ATOM 1387 O O . GLU A 1 185 ? 18.885 4.388 -31.988 1.00 72.44 185 GLU A O 1
ATOM 1392 N N . THR A 1 186 ? 20.705 5.564 -32.578 1.00 68.00 186 THR A N 1
ATOM 1393 C CA . THR A 1 186 ? 20.790 6.344 -31.337 1.00 68.00 186 THR A CA 1
ATOM 1394 C C . THR A 1 186 ? 20.151 7.708 -31.554 1.00 68.00 186 THR A C 1
ATOM 1396 O O . THR A 1 186 ? 20.592 8.482 -32.408 1.00 68.00 186 THR A O 1
ATOM 1399 N N . ILE A 1 187 ? 19.127 8.011 -30.762 1.00 76.25 187 ILE A N 1
ATOM 1400 C CA . ILE A 1 187 ? 18.355 9.252 -30.858 1.00 76.25 187 ILE A CA 1
ATOM 1401 C C . ILE A 1 187 ? 19.001 10.364 -30.022 1.00 76.25 187 ILE A C 1
ATOM 1403 O O . ILE A 1 187 ? 19.571 10.121 -28.961 1.00 76.25 187 ILE A O 1
ATOM 1407 N N . ARG A 1 188 ? 18.961 11.608 -30.507 1.00 70.69 188 ARG A N 1
ATOM 1408 C CA . ARG A 1 188 ? 19.695 12.723 -29.880 1.00 70.69 188 ARG A CA 1
ATOM 1409 C C . ARG A 1 188 ? 19.006 13.332 -28.662 1.00 70.69 188 ARG A C 1
ATOM 1411 O O . ARG A 1 188 ? 19.698 13.868 -27.805 1.00 70.69 188 ARG A O 1
ATOM 1418 N N . GLU A 1 189 ? 17.683 13.272 -28.600 1.00 85.81 189 GLU A N 1
ATOM 1419 C CA . GLU A 1 189 ? 16.890 13.869 -27.530 1.00 85.81 189 GLU A CA 1
ATOM 1420 C C . GLU A 1 189 ? 15.735 12.932 -27.185 1.00 85.81 189 GLU A C 1
ATOM 1422 O O . GLU A 1 189 ? 15.127 12.354 -28.082 1.00 85.81 189 GLU A O 1
ATOM 1427 N N . VAL A 1 190 ? 15.488 12.746 -25.889 1.00 91.56 190 VAL A N 1
ATOM 1428 C CA . VAL A 1 190 ? 14.450 11.847 -25.380 1.00 91.56 190 VAL A CA 1
ATOM 1429 C C . VAL A 1 190 ? 13.550 12.622 -24.432 1.00 91.56 190 VAL A C 1
ATOM 1431 O O . VAL A 1 190 ? 14.036 13.197 -23.451 1.00 91.56 190 VAL A O 1
ATOM 1434 N N . ASP A 1 191 ? 12.251 12.610 -24.717 1.00 93.06 191 ASP A N 1
ATOM 1435 C CA . ASP A 1 191 ? 11.221 13.131 -23.832 1.00 93.06 191 ASP A CA 1
ATOM 1436 C C . ASP A 1 191 ? 10.972 12.156 -22.675 1.00 93.06 191 ASP A C 1
ATOM 1438 O O . ASP A 1 191 ? 10.701 10.968 -22.863 1.00 93.06 191 ASP A O 1
ATOM 1442 N N . THR A 1 192 ? 11.101 12.671 -21.457 1.00 88.62 192 THR A N 1
ATOM 1443 C CA . THR A 1 192 ? 10.862 11.928 -20.219 1.00 88.62 192 THR A CA 1
ATOM 1444 C C . THR A 1 192 ? 9.797 12.599 -19.353 1.00 88.62 192 THR A C 1
ATOM 1446 O O . THR A 1 192 ? 9.699 12.329 -18.157 1.00 88.62 192 THR A O 1
ATOM 1449 N N . ASN A 1 193 ? 9.004 13.506 -19.927 1.00 81.75 193 ASN A N 1
ATOM 1450 C CA . ASN A 1 193 ? 7.929 14.162 -19.203 1.00 81.75 193 ASN A CA 1
ATOM 1451 C C . ASN A 1 193 ? 6.834 13.156 -18.818 1.00 81.75 193 ASN A C 1
ATOM 1453 O O . ASN A 1 193 ? 6.503 12.253 -19.578 1.00 81.75 193 ASN A O 1
ATOM 1457 N N . LEU A 1 194 ? 6.243 13.345 -17.640 1.00 76.88 194 LEU A N 1
ATOM 1458 C CA . LEU A 1 194 ? 5.113 12.557 -17.159 1.00 76.88 194 LEU A CA 1
ATOM 1459 C C . LEU A 1 194 ? 3.969 13.493 -16.782 1.00 76.88 194 LEU A C 1
ATOM 1461 O O . LEU A 1 194 ? 4.129 14.391 -15.952 1.00 76.88 194 LEU A O 1
ATOM 1465 N N . GLU A 1 195 ? 2.806 13.262 -17.381 1.00 79.81 195 GLU A N 1
ATOM 1466 C CA . GLU A 1 195 ? 1.573 13.976 -17.065 1.00 79.81 195 GLU A CA 1
ATOM 1467 C C . GLU A 1 195 ? 0.575 13.048 -16.366 1.00 79.81 195 GLU A C 1
ATOM 1469 O O . GLU A 1 195 ? 0.230 11.976 -16.869 1.00 79.81 195 GLU A O 1
ATOM 1474 N N . ILE A 1 196 ? 0.096 13.472 -15.196 1.00 71.25 196 ILE A N 1
ATOM 1475 C CA . ILE A 1 196 ? -0.912 12.767 -14.401 1.00 71.25 196 ILE A CA 1
ATOM 1476 C C . ILE A 1 196 ? -1.997 13.780 -14.051 1.00 71.25 196 ILE A C 1
ATOM 1478 O O . ILE A 1 196 ? -1.785 14.648 -13.207 1.00 71.25 196 ILE A O 1
ATOM 1482 N N . GLY A 1 197 ? -3.153 13.710 -14.708 1.00 72.75 197 GLY A N 1
ATOM 1483 C CA . GLY A 1 197 ? -4.187 14.732 -14.548 1.00 72.75 197 GLY A CA 1
ATOM 1484 C C . GLY A 1 197 ? -3.640 16.126 -14.882 1.00 72.75 197 GLY A C 1
ATOM 1485 O O . GLY A 1 197 ? -3.384 16.436 -16.043 1.00 72.75 197 GLY A O 1
ATOM 1486 N N . LYS A 1 198 ? -3.447 16.974 -13.863 1.00 66.69 198 LYS A N 1
ATOM 1487 C CA . LYS A 1 198 ? -2.833 18.310 -14.016 1.00 66.69 198 LYS A CA 1
ATOM 1488 C C . LYS A 1 198 ? -1.381 18.385 -13.552 1.00 66.69 198 LYS A C 1
ATOM 1490 O O . LYS A 1 198 ? -0.727 19.401 -13.790 1.00 66.69 198 LYS A O 1
ATOM 1495 N N . LEU A 1 199 ? -0.886 17.344 -12.891 1.00 66.06 199 LEU A N 1
ATOM 1496 C CA . LEU A 1 199 ? 0.502 17.240 -12.479 1.00 66.06 199 LEU A CA 1
ATOM 1497 C C . LEU A 1 199 ? 1.377 17.029 -13.718 1.00 66.06 199 LEU A C 1
ATOM 1499 O O . LEU A 1 199 ? 1.141 16.105 -14.495 1.00 66.06 199 LEU A O 1
ATOM 1503 N N . LYS A 1 200 ? 2.386 17.887 -13.891 1.00 70.62 200 LYS A N 1
ATOM 1504 C CA . LYS A 1 200 ? 3.351 17.817 -14.995 1.00 70.62 200 LYS A CA 1
ATOM 1505 C C . LYS A 1 200 ? 4.758 17.700 -14.442 1.00 70.62 200 LYS A C 1
ATOM 1507 O O . LYS A 1 200 ? 5.240 18.606 -13.761 1.00 70.62 200 LYS A O 1
ATOM 1512 N N . LEU A 1 201 ? 5.412 16.593 -14.749 1.00 68.69 201 LEU A N 1
ATOM 1513 C CA . LEU A 1 201 ? 6.743 16.264 -14.271 1.00 68.69 201 LEU A CA 1
ATOM 1514 C C . LEU A 1 201 ? 7.707 16.247 -15.445 1.00 68.69 201 LEU A C 1
ATOM 1516 O O . LEU A 1 201 ? 7.363 15.768 -16.517 1.00 68.69 201 LEU A O 1
ATOM 1520 N N . LYS A 1 202 ? 8.930 16.741 -15.233 1.00 75.06 202 LYS A N 1
ATOM 1521 C CA . LYS A 1 202 ? 9.999 16.726 -16.252 1.00 75.06 202 LYS A CA 1
ATOM 1522 C C . LYS A 1 202 ? 10.771 15.402 -16.324 1.00 75.06 202 LYS A C 1
ATOM 1524 O O . LYS A 1 202 ? 11.820 15.311 -16.955 1.00 75.06 202 LYS A O 1
ATOM 1529 N N . THR A 1 203 ? 10.322 14.425 -15.553 1.00 76.56 203 THR A N 1
ATOM 1530 C CA . THR A 1 203 ? 10.936 13.116 -15.376 1.00 76.56 203 THR A CA 1
ATOM 1531 C C . THR A 1 203 ? 9.827 12.134 -14.999 1.00 76.56 203 THR A C 1
ATOM 1533 O O . THR A 1 203 ? 8.875 12.552 -14.331 1.00 76.56 203 THR A O 1
ATOM 1536 N N . PRO A 1 204 ? 9.939 10.838 -15.343 1.00 77.19 204 PRO A N 1
ATOM 1537 C CA . PRO A 1 204 ? 8.960 9.834 -14.935 1.00 77.19 204 PRO A CA 1
ATOM 1538 C C . PRO A 1 204 ? 9.067 9.474 -13.452 1.00 77.19 204 PRO A C 1
ATOM 1540 O O . PRO A 1 204 ? 8.400 8.553 -12.989 1.00 77.19 204 PRO A O 1
ATOM 1543 N N . MET A 1 205 ? 9.959 10.127 -12.708 1.00 75.62 205 MET A N 1
ATOM 1544 C CA . MET A 1 205 ? 10.317 9.734 -11.357 1.00 75.62 205 MET A CA 1
ATOM 1545 C C . MET A 1 205 ? 9.712 10.661 -10.311 1.00 75.62 205 MET A C 1
ATOM 1547 O O . MET A 1 205 ? 9.667 11.878 -10.483 1.00 75.62 205 MET A O 1
ATOM 1551 N N . PHE A 1 206 ? 9.322 10.077 -9.185 1.00 69.06 206 PHE A N 1
ATOM 1552 C CA . PHE A 1 206 ? 8.876 10.798 -7.999 1.00 69.06 206 PHE A CA 1
ATOM 1553 C C . PHE A 1 206 ? 9.405 10.119 -6.731 1.00 69.06 206 PHE A C 1
ATOM 1555 O O . PHE A 1 206 ? 9.927 9.003 -6.763 1.00 69.06 206 PHE A O 1
ATOM 1562 N N . LEU A 1 207 ? 9.293 10.802 -5.596 1.00 61.00 207 LEU A N 1
ATOM 1563 C CA . LEU A 1 207 ? 9.716 10.270 -4.302 1.00 61.00 207 LEU A CA 1
ATOM 1564 C C . LEU A 1 207 ? 8.506 9.817 -3.497 1.00 61.00 207 LEU A C 1
ATOM 1566 O O . LEU A 1 207 ? 7.497 10.519 -3.442 1.00 61.00 207 LEU A O 1
ATOM 1570 N N . SER A 1 208 ? 8.643 8.675 -2.827 1.00 54.12 208 SER A N 1
ATOM 1571 C CA . SER A 1 208 ? 7.683 8.191 -1.839 1.00 54.12 208 SER A CA 1
ATOM 1572 C C . SER A 1 208 ? 8.347 8.077 -0.459 1.00 54.12 208 SER A C 1
ATOM 1574 O O . SER A 1 208 ? 9.412 7.461 -0.350 1.00 54.12 208 SER A O 1
ATOM 1576 N N . PRO A 1 209 ? 7.723 8.594 0.616 1.00 47.31 209 PRO A N 1
ATOM 1577 C CA . PRO A 1 209 ? 8.181 8.349 1.982 1.00 47.31 209 PRO A CA 1
ATOM 1578 C C . PRO A 1 209 ? 8.108 6.864 2.376 1.00 47.31 209 PRO A C 1
ATOM 1580 O O . PRO A 1 209 ? 7.222 6.130 1.931 1.00 47.31 209 PRO A O 1
ATOM 1583 N N . GLU A 1 210 ? 9.028 6.444 3.254 1.00 39.75 210 GLU A N 1
ATOM 1584 C CA . GLU A 1 210 ? 9.165 5.068 3.778 1.00 39.75 210 GLU A CA 1
ATOM 1585 C C . GLU A 1 210 ? 8.127 4.732 4.877 1.00 39.75 210 GLU A C 1
ATOM 1587 O O . GLU A 1 210 ? 7.934 3.564 5.210 1.00 39.75 210 GLU A O 1
ATOM 1592 N N . LYS A 1 211 ? 7.423 5.725 5.449 1.00 36.84 211 LYS A N 1
ATOM 1593 C CA . LYS A 1 211 ? 6.422 5.515 6.512 1.00 36.84 211 LYS A CA 1
ATOM 1594 C C . LYS A 1 211 ? 5.086 6.205 6.209 1.00 36.84 211 LYS A C 1
ATOM 1596 O O . LYS A 1 211 ? 5.077 7.425 6.057 1.00 36.84 211 LYS A O 1
ATOM 1601 N N . PRO A 1 212 ? 3.940 5.501 6.275 1.00 32.34 212 PRO A N 1
ATOM 1602 C CA . PRO A 1 212 ? 2.697 6.139 6.687 1.00 32.34 212 PRO A CA 1
ATOM 1603 C C . PRO A 1 212 ? 2.841 6.447 8.181 1.00 32.34 212 PRO A C 1
ATOM 1605 O O . PRO A 1 212 ? 2.872 5.527 8.996 1.00 32.34 212 PRO A O 1
ATOM 1608 N N . ASN A 1 213 ? 3.031 7.710 8.559 1.00 25.64 213 ASN A N 1
ATOM 1609 C CA . ASN A 1 213 ? 3.198 8.082 9.965 1.00 25.64 213 ASN A CA 1
ATOM 1610 C C . ASN A 1 213 ? 1.818 8.038 10.665 1.00 25.64 213 ASN A C 1
ATOM 1612 O O . ASN A 1 213 ? 0.975 8.872 10.340 1.00 25.64 213 ASN A O 1
ATOM 1616 N N . PRO A 1 214 ? 1.537 7.113 11.610 1.00 24.88 214 PRO A N 1
ATOM 1617 C CA . PRO A 1 214 ? 0.202 6.968 12.203 1.00 24.88 214 PRO A CA 1
ATOM 1618 C C . PRO A 1 214 ? -0.047 7.874 13.421 1.00 24.88 214 PRO A C 1
ATOM 1620 O O . PRO A 1 214 ? -1.063 7.722 14.089 1.00 24.88 214 PRO A O 1
ATOM 1623 N N . GLY A 1 215 ? 0.859 8.793 13.759 1.00 22.33 215 GLY A N 1
ATOM 1624 C CA . GLY A 1 215 ? 0.690 9.615 14.953 1.00 22.33 215 GLY A CA 1
ATOM 1625 C C . GLY A 1 215 ? 1.738 10.701 15.087 1.00 22.33 215 GLY A C 1
ATOM 1626 O O . GLY A 1 215 ? 2.803 10.445 15.625 1.00 22.33 215 GLY A O 1
ATOM 1627 N N . PHE A 1 216 ? 1.410 11.905 14.624 1.00 21.22 216 PHE A N 1
ATOM 1628 C CA . PHE A 1 216 ? 1.926 13.169 15.149 1.00 21.22 216 PHE A CA 1
ATOM 1629 C C . PHE A 1 216 ? 0.906 14.260 14.804 1.00 21.22 216 PHE A C 1
ATOM 1631 O O . PHE A 1 216 ? 0.862 14.773 13.690 1.00 21.22 216 PHE A O 1
ATOM 1638 N N . ALA A 1 217 ? 0.053 14.580 15.773 1.00 25.28 217 ALA A N 1
ATOM 1639 C CA . ALA A 1 217 ? -0.571 15.888 15.876 1.00 25.28 217 ALA A CA 1
ATOM 1640 C C . ALA A 1 217 ? 0.230 16.676 16.923 1.00 25.28 217 ALA A C 1
ATOM 1642 O O . ALA A 1 217 ? 0.576 16.109 17.958 1.00 25.28 217 ALA A O 1
ATOM 1643 N N . LEU A 1 218 ? 0.456 17.964 16.637 1.00 20.11 218 LEU A N 1
ATOM 1644 C CA . LEU A 1 218 ? 1.186 18.999 17.394 1.00 20.11 218 LEU A CA 1
ATOM 1645 C C . LEU A 1 218 ? 2.625 19.262 16.927 1.00 20.11 218 LEU A C 1
ATOM 1647 O O . LEU A 1 218 ? 3.511 18.428 17.072 1.00 20.11 218 LEU A O 1
ATOM 1651 N N . GLY A 1 219 ? 2.843 20.499 16.472 1.00 20.77 219 GLY A N 1
ATOM 1652 C CA . GLY A 1 219 ? 4.166 21.108 16.342 1.00 20.77 219 GLY A CA 1
ATOM 1653 C C . GLY A 1 219 ? 4.577 21.391 14.904 1.00 20.77 219 GLY A C 1
ATOM 1654 O O . GLY A 1 219 ? 5.329 20.638 14.300 1.00 20.77 219 GLY A O 1
ATOM 1655 N N . ALA A 1 220 ? 4.102 22.514 14.370 1.00 29.08 220 ALA A N 1
ATOM 1656 C CA . ALA A 1 220 ? 4.758 23.191 13.263 1.00 29.08 220 ALA A CA 1
ATOM 1657 C C . ALA A 1 220 ? 6.154 23.667 13.709 1.00 29.08 220 ALA A C 1
ATOM 1659 O O . ALA A 1 220 ? 6.224 24.360 14.720 1.00 29.08 220 ALA A O 1
ATOM 1660 N N . SER A 1 221 ? 7.215 23.326 12.963 1.00 22.02 221 SER A N 1
ATOM 1661 C CA . SER A 1 221 ? 8.322 24.244 12.607 1.00 22.02 221 SER A CA 1
ATOM 1662 C C . SER A 1 221 ? 9.512 23.543 11.927 1.00 22.02 221 SER A C 1
ATOM 1664 O O . SER A 1 221 ? 10.064 22.582 12.456 1.00 22.02 221 SER A O 1
ATOM 1666 N N . GLU A 1 222 ? 9.912 24.117 10.788 1.00 28.34 222 GLU A N 1
ATOM 1667 C CA . GLU A 1 222 ? 11.276 24.529 10.404 1.00 28.34 222 GLU A CA 1
ATOM 1668 C C . GLU A 1 222 ? 12.464 23.578 10.638 1.00 28.34 222 GLU A C 1
ATOM 1670 O O . GLU A 1 222 ? 13.205 23.674 11.611 1.00 28.34 222 GLU A O 1
ATOM 1675 N N . SER A 1 223 ? 12.725 22.711 9.663 1.00 21.80 223 SER A N 1
ATOM 1676 C CA . SER A 1 223 ? 14.064 22.449 9.099 1.00 21.80 223 SER A CA 1
ATOM 1677 C C . SER A 1 223 ? 13.885 21.328 8.091 1.00 21.80 223 SER A C 1
ATOM 1679 O O . SER A 1 223 ? 13.907 20.145 8.398 1.00 21.80 223 SER A O 1
ATOM 1681 N N . GLY A 1 224 ? 13.566 21.754 6.877 1.00 30.22 224 GLY A N 1
ATOM 1682 C CA . GLY A 1 224 ? 13.222 20.897 5.769 1.00 30.22 224 GLY A CA 1
ATOM 1683 C C . GLY A 1 224 ? 14.069 19.642 5.554 1.00 30.22 224 GLY A C 1
ATOM 1684 O O . GLY A 1 224 ? 15.262 19.531 5.779 1.00 30.22 224 GLY A O 1
ATOM 1685 N N . THR A 1 225 ? 13.318 18.654 5.147 1.00 30.42 225 THR A N 1
ATOM 1686 C CA . THR A 1 225 ? 13.580 17.282 4.741 1.00 30.42 225 THR A CA 1
ATOM 1687 C C . THR A 1 225 ? 12.179 16.779 4.992 1.00 30.42 225 THR A C 1
ATOM 1689 O O . THR A 1 225 ? 11.764 16.745 6.146 1.00 30.42 225 THR A O 1
ATOM 1692 N N . PHE A 1 226 ? 11.381 16.614 3.938 1.00 27.55 226 PHE A N 1
ATOM 1693 C CA . PHE A 1 226 ? 9.939 16.873 4.037 1.00 27.55 226 PHE A CA 1
ATOM 1694 C C . PHE A 1 226 ? 9.672 18.350 4.365 1.00 27.55 226 PHE A C 1
ATOM 1696 O O . PHE A 1 226 ? 10.283 18.964 5.240 1.00 27.55 226 PHE A O 1
ATOM 1703 N N . SER A 1 227 ? 8.788 18.992 3.616 1.00 25.42 227 SER A N 1
ATOM 1704 C CA . SER A 1 227 ? 8.324 20.329 3.976 1.00 25.42 227 SER A CA 1
ATOM 1705 C C . SER A 1 227 ? 6.864 20.452 3.597 1.00 25.42 227 SER A C 1
ATOM 1707 O O . SER A 1 227 ? 6.507 20.518 2.426 1.00 25.42 227 SER A O 1
ATOM 1709 N N . VAL A 1 228 ? 6.021 20.482 4.625 1.00 29.03 228 VAL A N 1
ATOM 1710 C CA . VAL A 1 228 ? 4.789 21.263 4.590 1.00 29.03 228 VAL A CA 1
ATOM 1711 C C . VAL A 1 228 ? 5.241 22.718 4.444 1.00 29.03 228 VAL A C 1
ATOM 1713 O O . VAL A 1 228 ? 5.814 23.262 5.384 1.00 29.03 228 VAL A O 1
ATOM 1716 N N . CYS A 1 229 ? 5.070 23.321 3.266 1.00 29.88 229 CYS A N 1
ATOM 1717 C CA . CYS A 1 229 ? 5.368 24.740 3.059 1.00 29.88 229 CYS A CA 1
ATOM 1718 C C . CYS A 1 229 ? 4.424 25.580 3.932 1.00 29.88 229 CYS A C 1
ATOM 1720 O O . CYS A 1 229 ? 3.209 25.368 3.885 1.00 29.88 229 CYS A O 1
ATOM 1722 N N . GLN A 1 230 ? 4.963 26.504 4.731 1.00 29.88 230 GLN A N 1
ATOM 1723 C CA . GLN A 1 230 ? 4.163 27.281 5.688 1.00 29.88 230 GLN A CA 1
ATOM 1724 C C . GLN A 1 230 ? 3.861 28.703 5.202 1.00 29.88 230 GLN A C 1
ATOM 1726 O O . GLN A 1 230 ? 2.964 29.353 5.737 1.00 29.88 230 GLN A O 1
ATOM 1731 N N . ASN A 1 231 ? 4.560 29.193 4.172 1.00 32.59 231 ASN A N 1
ATOM 1732 C CA . ASN A 1 231 ? 4.333 30.515 3.586 1.00 32.59 231 ASN A CA 1
ATOM 1733 C C . ASN A 1 231 ? 4.691 30.575 2.083 1.00 32.59 231 ASN A C 1
ATOM 1735 O O . ASN A 1 231 ? 5.222 29.634 1.495 1.00 32.59 231 ASN A O 1
ATOM 1739 N N . LYS A 1 232 ? 4.342 31.698 1.440 1.00 33.56 232 LYS A N 1
ATOM 1740 C CA . LYS A 1 232 ? 4.423 31.889 -0.019 1.00 33.56 232 LYS A CA 1
A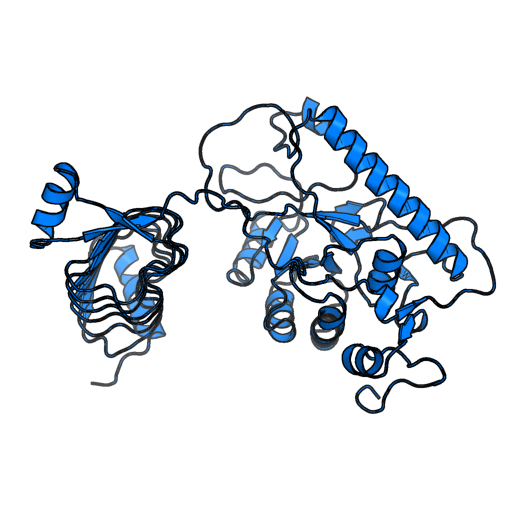TOM 1741 C C . LYS A 1 232 ? 5.861 31.970 -0.555 1.00 33.56 232 LYS A C 1
ATOM 1743 O O . LYS A 1 232 ? 6.099 31.536 -1.676 1.00 33.56 232 LYS A O 1
ATOM 1748 N N . GLU A 1 233 ? 6.806 32.471 0.238 1.00 37.38 233 GLU A N 1
ATOM 1749 C CA . GLU A 1 233 ? 8.221 32.591 -0.152 1.00 37.38 233 GLU A CA 1
ATOM 1750 C C . GLU A 1 233 ? 8.935 31.223 -0.167 1.00 37.38 233 GLU A C 1
ATOM 1752 O O . GLU A 1 233 ? 9.755 30.968 -1.047 1.00 37.38 233 GLU A O 1
ATOM 1757 N N . GLU A 1 234 ? 8.562 30.298 0.725 1.00 35.00 234 GLU A N 1
ATOM 1758 C CA . GLU A 1 234 ? 9.068 28.913 0.756 1.00 35.00 234 GLU A CA 1
ATOM 1759 C C . GLU A 1 234 ? 8.564 28.055 -0.414 1.00 35.00 234 GLU A C 1
ATOM 1761 O O . GLU A 1 234 ? 9.314 27.251 -0.969 1.00 35.00 234 GLU A O 1
ATOM 1766 N N . VAL A 1 235 ? 7.306 28.251 -0.827 1.00 35.84 235 VAL A N 1
ATOM 1767 C CA . VAL A 1 235 ? 6.720 27.609 -2.020 1.00 35.84 235 VAL A CA 1
ATOM 1768 C C . VAL A 1 235 ? 7.457 28.040 -3.289 1.00 35.84 235 VAL A C 1
ATOM 1770 O O . VAL A 1 235 ? 7.726 27.220 -4.169 1.00 35.84 235 VAL A O 1
ATOM 1773 N N . ASP A 1 236 ? 7.832 29.317 -3.384 1.00 39.31 236 ASP A N 1
ATOM 1774 C CA . ASP A 1 236 ? 8.570 29.839 -4.534 1.00 39.31 236 ASP A CA 1
ATOM 1775 C C . ASP A 1 236 ? 10.017 29.297 -4.612 1.00 39.31 236 ASP A C 1
ATOM 1777 O O . ASP A 1 236 ? 10.587 29.256 -5.704 1.00 39.31 236 ASP A O 1
ATOM 1781 N N . ALA A 1 237 ? 10.582 28.783 -3.508 1.00 36.59 237 ALA A N 1
ATOM 1782 C CA . ALA A 1 237 ? 11.933 28.211 -3.451 1.00 36.59 237 ALA A CA 1
ATOM 1783 C C . ALA A 1 237 ? 12.038 26.750 -3.944 1.00 36.59 237 ALA A C 1
ATOM 1785 O O . ALA A 1 237 ? 13.092 26.347 -4.436 1.00 36.59 237 ALA A O 1
ATOM 1786 N N . VAL A 1 238 ? 10.963 25.957 -3.848 1.00 35.50 238 VAL A N 1
ATOM 1787 C CA . VAL A 1 238 ? 10.925 24.530 -4.257 1.00 35.50 238 VAL A CA 1
ATOM 1788 C C . VAL A 1 238 ? 10.146 24.280 -5.552 1.00 35.50 238 VAL A C 1
ATOM 1790 O O . VAL A 1 238 ? 10.111 23.165 -6.063 1.00 35.50 238 VAL A O 1
ATOM 1793 N N . LYS A 1 239 ? 9.581 25.342 -6.133 1.00 34.97 239 LYS A N 1
ATOM 1794 C CA . LYS A 1 239 ? 8.764 25.351 -7.359 1.00 34.97 239 LYS A CA 1
ATOM 1795 C C . LYS A 1 239 ? 9.435 24.740 -8.597 1.00 34.97 239 LYS A C 1
ATOM 1797 O O . LYS A 1 239 ? 8.759 24.403 -9.563 1.00 34.97 239 LYS A O 1
ATOM 1802 N N . ASN A 1 240 ? 10.764 24.632 -8.580 1.00 34.69 240 ASN A N 1
ATOM 1803 C CA . ASN A 1 240 ? 11.572 24.093 -9.674 1.00 34.69 240 ASN A CA 1
ATOM 1804 C C . ASN A 1 240 ? 12.033 22.641 -9.441 1.00 34.69 240 ASN A C 1
ATOM 1806 O O . ASN A 1 240 ? 12.724 22.089 -10.299 1.00 34.69 240 ASN A O 1
ATOM 1810 N N . THR A 1 241 ? 11.662 22.023 -8.315 1.00 31.34 241 THR A N 1
ATOM 1811 C CA . THR A 1 241 ? 12.002 20.634 -7.983 1.00 31.34 241 THR A CA 1
ATOM 1812 C C . THR A 1 241 ? 10.895 19.702 -8.489 1.00 31.34 241 THR A C 1
ATOM 1814 O O . THR A 1 241 ? 9.725 19.933 -8.179 1.00 31.34 241 THR A O 1
ATOM 1817 N N . PRO A 1 242 ? 11.203 18.655 -9.277 1.00 29.28 242 PRO A N 1
ATOM 1818 C CA . PRO A 1 242 ? 10.179 17.746 -9.775 1.00 29.28 242 PRO A CA 1
ATOM 1819 C C . PRO A 1 242 ? 9.603 16.913 -8.614 1.00 29.28 242 PRO A C 1
ATOM 1821 O O . PRO A 1 242 ? 10.284 16.048 -8.076 1.00 29.28 242 PRO A O 1
ATOM 1824 N N . VAL A 1 243 ? 8.331 17.168 -8.290 1.00 29.92 243 VAL A N 1
ATOM 1825 C CA . VAL A 1 243 ? 7.389 16.370 -7.471 1.00 29.92 243 VAL A CA 1
ATOM 1826 C C . VAL A 1 243 ? 7.591 16.324 -5.948 1.00 29.92 243 VAL A C 1
ATOM 1828 O O . VAL A 1 243 ? 8.507 15.685 -5.437 1.00 29.92 243 VAL A O 1
ATOM 1831 N N . VAL A 1 244 ? 6.606 16.853 -5.212 1.00 29.41 244 VAL A N 1
ATOM 1832 C CA . VAL A 1 244 ? 6.287 16.463 -3.826 1.00 29.41 244 VAL A CA 1
ATOM 1833 C C . VAL A 1 244 ? 4.799 16.098 -3.780 1.00 29.41 244 VAL A C 1
ATOM 1835 O O . VAL A 1 244 ? 3.952 16.921 -4.110 1.00 29.41 244 VAL A O 1
ATOM 1838 N N . VAL A 1 245 ? 4.479 14.852 -3.415 1.00 31.06 245 VAL A N 1
ATOM 1839 C CA . VAL A 1 245 ? 3.100 14.362 -3.216 1.00 31.06 245 VAL A CA 1
ATOM 1840 C C . VAL A 1 245 ? 2.666 14.689 -1.784 1.00 31.06 245 VAL A C 1
ATOM 1842 O O . VAL A 1 245 ? 3.421 14.438 -0.840 1.00 31.06 245 VAL A O 1
ATOM 1845 N N . ARG A 1 246 ? 1.478 15.280 -1.610 1.00 25.58 246 ARG A N 1
ATOM 1846 C CA . ARG A 1 246 ? 0.983 15.808 -0.329 1.00 25.58 246 ARG A CA 1
ATOM 1847 C C . ARG A 1 246 ? 0.013 14.814 0.323 1.00 25.58 246 ARG A C 1
ATOM 1849 O O . ARG A 1 246 ? -0.873 14.271 -0.322 1.00 25.58 246 ARG A O 1
ATOM 1856 N N . TRP A 1 247 ? 0.150 14.592 1.628 1.00 27.61 247 TRP A N 1
ATOM 1857 C CA . TRP A 1 247 ? -0.802 13.800 2.417 1.00 27.61 247 TRP A CA 1
ATOM 1858 C C . TRP A 1 247 ? -1.860 14.727 3.036 1.00 27.61 247 TRP A C 1
ATOM 1860 O O . TRP A 1 247 ? -1.467 15.709 3.675 1.00 27.61 247 TRP A O 1
ATOM 1870 N N . PRO A 1 248 ? -3.175 14.468 2.924 1.00 24.73 248 PRO A N 1
ATOM 1871 C CA . PRO A 1 248 ? -4.148 15.223 3.699 1.00 24.73 248 PRO A CA 1
ATOM 1872 C C . PRO A 1 248 ? -4.166 14.718 5.149 1.00 24.73 248 PRO A C 1
ATOM 1874 O O . PRO A 1 248 ? -4.590 13.605 5.450 1.00 24.73 248 PRO A O 1
ATOM 1877 N N . VAL A 1 249 ? -3.746 15.576 6.076 1.00 24.03 249 VAL A N 1
ATOM 1878 C CA . VAL A 1 249 ? -4.327 15.610 7.422 1.00 24.03 249 VAL A CA 1
ATOM 1879 C C . VAL A 1 249 ? -5.410 16.681 7.356 1.00 24.03 249 VAL A C 1
ATOM 1881 O O . VAL A 1 249 ? -5.128 17.814 6.973 1.00 24.03 249 VAL A O 1
ATOM 1884 N N . PHE A 1 250 ? -6.660 16.321 7.648 1.00 23.19 250 PHE A N 1
ATOM 1885 C CA . PHE A 1 250 ? -7.773 17.269 7.660 1.00 23.19 250 PHE A CA 1
ATOM 1886 C C . PHE A 1 250 ? -7.531 18.373 8.699 1.00 23.19 250 PHE A C 1
ATOM 1888 O O . PHE A 1 250 ? -7.821 18.173 9.872 1.00 23.19 250 PHE A O 1
ATOM 1895 N N . THR A 1 251 ? -7.059 19.536 8.253 1.00 23.03 251 THR A N 1
ATOM 1896 C CA . THR A 1 251 ? -7.314 20.851 8.860 1.00 23.03 251 THR A CA 1
ATOM 1897 C C . THR A 1 251 ? -7.171 21.913 7.767 1.00 23.03 251 THR A C 1
ATOM 1899 O O . THR A 1 251 ? -6.089 22.065 7.213 1.00 23.03 251 THR A O 1
ATOM 1902 N N . ASP A 1 252 ? -8.281 22.588 7.467 1.00 21.44 252 ASP A N 1
ATOM 1903 C CA . ASP A 1 252 ? -8.468 23.781 6.628 1.00 21.44 252 ASP A CA 1
ATOM 1904 C C . ASP A 1 252 ? -7.843 23.818 5.216 1.00 21.44 252 ASP A C 1
ATOM 1906 O O . ASP A 1 252 ? -6.635 23.897 5.001 1.00 21.44 252 ASP A O 1
ATOM 1910 N N . LEU A 1 253 ? -8.747 23.829 4.227 1.00 26.80 253 LEU A N 1
ATOM 1911 C CA . LEU A 1 253 ? -8.495 23.988 2.795 1.00 26.80 253 LEU A CA 1
ATOM 1912 C C . LEU A 1 253 ? -7.445 25.067 2.468 1.00 26.80 253 LEU A C 1
ATOM 1914 O O . LEU A 1 253 ? -7.676 26.262 2.649 1.00 26.80 253 LEU A O 1
ATOM 1918 N N . SER A 1 254 ? -6.362 24.638 1.818 1.00 23.41 254 SER A N 1
ATOM 1919 C CA . SER A 1 254 ? -5.656 25.423 0.801 1.00 23.41 254 SER A CA 1
ATOM 1920 C C . SER A 1 254 ? -5.134 24.500 -0.313 1.00 23.41 254 SER A C 1
ATOM 1922 O O . SER A 1 254 ? -4.423 23.526 -0.067 1.00 23.41 254 SER A O 1
ATOM 1924 N N . ILE A 1 255 ? -5.596 24.834 -1.520 1.00 24.77 255 ILE A N 1
ATOM 1925 C CA . ILE A 1 255 ? -5.492 24.193 -2.845 1.00 24.77 255 ILE A CA 1
ATOM 1926 C C . ILE A 1 255 ? -4.040 23.879 -3.251 1.00 24.77 255 ILE A C 1
ATOM 1928 O O . ILE A 1 255 ? -3.158 24.713 -3.038 1.00 24.77 255 ILE A O 1
ATOM 1932 N N . GLY A 1 256 ? -3.837 22.722 -3.894 1.00 29.44 256 GLY A N 1
ATOM 1933 C CA . GLY A 1 256 ? -2.594 22.295 -4.544 1.00 29.44 256 GLY A CA 1
ATOM 1934 C C . GLY A 1 256 ? -1.995 20.968 -4.044 1.00 29.44 256 GLY A C 1
ATOM 1935 O O . GLY A 1 256 ? -1.601 20.859 -2.880 1.00 29.44 256 GLY A O 1
ATOM 1936 N N . ASP A 1 257 ? -1.852 20.041 -4.999 1.00 31.34 257 ASP A N 1
ATOM 1937 C CA . ASP A 1 257 ? -0.959 18.867 -5.072 1.00 31.34 257 ASP A CA 1
ATOM 1938 C C . ASP A 1 257 ? -1.486 17.513 -4.550 1.00 31.34 257 ASP A C 1
ATOM 1940 O O . ASP A 1 257 ? -2.039 17.388 -3.462 1.00 31.34 257 ASP A O 1
ATOM 1944 N N . ALA A 1 258 ? -1.293 16.503 -5.413 1.00 33.22 258 ALA A N 1
ATOM 1945 C CA . ALA A 1 258 ? -1.815 15.132 -5.422 1.00 33.22 258 ALA A CA 1
ATOM 1946 C C . ALA A 1 258 ? -2.268 14.530 -4.078 1.00 33.22 258 ALA A C 1
ATOM 1948 O O . ALA A 1 258 ? -1.458 14.385 -3.168 1.00 33.22 258 ALA A O 1
ATOM 1949 N N . ILE A 1 259 ? -3.530 14.078 -4.009 1.00 39.25 259 ILE A N 1
ATOM 1950 C CA . ILE A 1 259 ? -4.108 13.400 -2.833 1.00 39.25 259 ILE A CA 1
ATOM 1951 C C . ILE A 1 259 ? -3.941 11.880 -2.954 1.00 39.25 259 ILE A C 1
ATOM 1953 O O . ILE A 1 259 ? -4.405 11.313 -3.942 1.00 39.25 259 ILE A O 1
ATOM 1957 N N . GLU A 1 260 ? -3.333 11.246 -1.942 1.00 39.81 260 GLU A N 1
ATOM 1958 C CA . GLU A 1 260 ? -3.119 9.794 -1.837 1.00 39.81 260 GLU A CA 1
ATOM 1959 C C . GLU A 1 260 ? -4.199 9.097 -0.982 1.00 39.81 260 GLU A C 1
ATOM 1961 O O . GLU A 1 260 ? -4.384 9.444 0.183 1.00 39.81 260 GLU A O 1
ATOM 1966 N N . LEU A 1 261 ? -4.911 8.106 -1.540 1.00 38.50 261 LEU A N 1
ATOM 1967 C CA . LEU A 1 261 ? -5.960 7.343 -0.833 1.00 38.50 261 LEU A CA 1
ATOM 1968 C C . LEU A 1 261 ? -5.660 5.843 -0.747 1.00 38.50 261 LEU A C 1
ATOM 1970 O O . LEU A 1 261 ? -5.155 5.264 -1.706 1.00 38.50 261 LEU A O 1
ATOM 1974 N N . LEU A 1 262 ? -6.036 5.212 0.375 1.00 43.00 262 LEU A N 1
ATOM 1975 C CA . LEU A 1 262 ? -5.949 3.762 0.595 1.00 43.00 262 LEU A CA 1
ATOM 1976 C C . LEU A 1 262 ? -7.227 3.030 0.117 1.00 43.00 262 LEU A C 1
ATOM 1978 O O . LEU A 1 262 ? -8.302 3.628 0.074 1.00 43.00 262 LEU A O 1
ATOM 1982 N N . PRO A 1 263 ? -7.169 1.711 -0.178 1.00 38.81 263 PRO A N 1
ATOM 1983 C CA . PRO A 1 263 ? -8.297 0.940 -0.727 1.00 38.81 263 PRO A CA 1
ATOM 1984 C C . PRO A 1 263 ? -9.591 0.891 0.109 1.00 38.81 263 PRO A C 1
ATOM 1986 O O . PRO A 1 263 ? -10.594 0.353 -0.355 1.00 38.81 263 PRO A O 1
ATOM 1989 N N . ALA A 1 264 ? -9.585 1.379 1.350 1.00 35.88 264 ALA A N 1
ATOM 1990 C CA . ALA A 1 264 ? -10.766 1.375 2.211 1.00 35.88 264 ALA A CA 1
ATOM 1991 C C . ALA A 1 264 ? -11.798 2.458 1.826 1.00 35.88 264 ALA A C 1
ATOM 1993 O O . ALA A 1 264 ? -12.974 2.314 2.157 1.00 35.88 264 ALA A O 1
ATOM 1994 N N . ASP A 1 265 ? -11.398 3.466 1.040 1.00 46.69 265 ASP A N 1
ATOM 1995 C CA . ASP A 1 265 ? -12.115 4.743 0.955 1.00 46.69 265 ASP A CA 1
ATOM 1996 C C . ASP A 1 265 ? -12.516 5.152 -0.479 1.00 46.69 265 ASP A C 1
ATOM 1998 O O . ASP A 1 265 ? -12.536 6.323 -0.844 1.00 46.69 265 ASP A O 1
ATOM 2002 N N . PHE A 1 266 ? -12.904 4.207 -1.344 1.00 46.16 266 PHE A N 1
ATOM 2003 C CA . PHE A 1 266 ? -13.245 4.523 -2.749 1.00 46.16 266 PHE A CA 1
ATOM 2004 C C . PHE A 1 266 ? -14.440 5.480 -2.940 1.00 46.16 266 PHE A C 1
ATOM 2006 O O . PHE A 1 266 ? -14.567 6.080 -4.004 1.00 46.16 266 PHE A O 1
ATOM 2013 N N . LYS A 1 267 ? -15.298 5.658 -1.923 1.00 44.34 267 LYS A N 1
ATOM 2014 C CA . LYS A 1 267 ? -16.354 6.693 -1.919 1.00 44.34 267 LYS A CA 1
ATOM 2015 C C . LYS A 1 267 ? -15.811 8.103 -1.662 1.00 44.34 267 LYS A C 1
ATOM 2017 O O . LYS A 1 267 ? -16.469 9.076 -2.013 1.00 44.34 267 LYS A O 1
ATOM 2022 N N . GLU A 1 268 ? -14.629 8.219 -1.064 1.00 45.34 268 GLU A N 1
ATOM 2023 C CA . GLU A 1 268 ? -13.994 9.502 -0.766 1.00 45.34 268 GLU A CA 1
ATOM 2024 C C . GLU A 1 268 ? -13.350 10.118 -2.009 1.00 45.34 268 GLU A C 1
ATOM 2026 O O . GLU A 1 268 ? -13.326 11.334 -2.121 1.00 45.34 268 GLU A O 1
ATOM 2031 N N . VAL A 1 269 ? -12.922 9.322 -2.997 1.00 48.31 269 VAL A N 1
ATOM 2032 C CA . VAL A 1 269 ? -12.393 9.847 -4.274 1.00 48.31 269 VAL A CA 1
ATOM 2033 C C . VAL A 1 269 ? -13.438 10.696 -5.007 1.00 48.31 269 VAL A C 1
ATOM 2035 O O . VAL A 1 269 ? -13.123 11.781 -5.485 1.00 48.31 269 VAL A O 1
ATOM 2038 N N . GLU A 1 270 ? -14.680 10.212 -5.100 1.00 47.88 270 GLU A N 1
ATOM 2039 C CA . GLU A 1 270 ? -15.772 10.921 -5.782 1.00 47.88 270 GLU A CA 1
ATOM 2040 C C . GLU A 1 270 ? -16.121 12.219 -5.042 1.00 47.88 270 GLU A C 1
ATOM 2042 O O . GLU A 1 270 ? -16.167 13.286 -5.651 1.00 47.88 270 GLU A O 1
ATOM 2047 N N . LEU A 1 271 ? -16.212 12.149 -3.711 1.00 42.22 271 LEU A N 1
ATOM 2048 C CA . LEU A 1 271 ? -16.400 13.316 -2.851 1.00 42.22 271 LEU A CA 1
ATOM 2049 C C . LEU A 1 271 ? -15.254 14.331 -2.987 1.00 42.22 271 LEU A C 1
ATOM 2051 O O . LEU A 1 271 ? -15.500 15.529 -3.075 1.00 42.22 271 LEU A O 1
ATOM 2055 N N . LEU A 1 272 ? -13.998 13.882 -3.026 1.00 45.56 272 LEU A N 1
ATOM 2056 C CA . LEU A 1 272 ? -12.838 14.758 -3.194 1.00 45.56 272 LEU A CA 1
ATOM 2057 C C . LEU A 1 272 ? -12.840 15.429 -4.563 1.00 45.56 272 LEU A C 1
ATOM 2059 O O . LEU A 1 272 ? -12.519 16.612 -4.655 1.00 45.56 272 LEU A O 1
ATOM 2063 N N . LYS A 1 273 ? -13.237 14.723 -5.625 1.00 49.62 273 LYS A N 1
ATOM 2064 C CA . LYS A 1 273 ? -13.411 15.334 -6.949 1.00 49.62 273 LYS A CA 1
ATOM 2065 C C . LYS A 1 273 ? -14.481 16.417 -6.940 1.00 49.62 273 LYS A C 1
ATOM 2067 O O . LYS A 1 273 ? -14.247 17.482 -7.501 1.00 49.62 273 LYS A O 1
ATOM 2072 N N . GLU A 1 274 ? -15.607 16.178 -6.276 1.00 46.44 274 GLU A N 1
ATOM 2073 C CA . GLU A 1 274 ? -16.674 17.173 -6.138 1.00 46.44 274 GLU A CA 1
ATOM 2074 C C . GLU A 1 274 ? -16.220 18.389 -5.318 1.00 46.44 274 GLU A C 1
ATOM 2076 O O . GLU A 1 274 ? -16.351 19.523 -5.773 1.00 46.44 274 GLU A O 1
ATOM 2081 N N . VAL A 1 275 ? -15.621 18.164 -4.144 1.00 40.47 275 VAL A N 1
ATOM 2082 C CA . VAL A 1 275 ? -15.173 19.228 -3.226 1.00 40.47 275 VAL A CA 1
ATOM 2083 C C . VAL A 1 275 ? -14.029 20.051 -3.818 1.00 40.47 275 VAL A C 1
ATOM 2085 O O . VAL A 1 275 ? -13.934 21.251 -3.568 1.00 40.47 275 VAL A O 1
ATOM 2088 N N . THR A 1 276 ? -13.168 19.431 -4.625 1.00 45.06 276 THR A N 1
ATOM 2089 C CA . THR A 1 276 ? -12.095 20.135 -5.340 1.00 45.06 276 THR A CA 1
ATOM 2090 C C . THR A 1 276 ? -12.551 20.716 -6.677 1.00 45.06 276 THR A C 1
ATOM 2092 O O . THR A 1 276 ? -11.734 21.306 -7.379 1.00 45.06 276 THR A O 1
ATOM 2095 N N . GLU A 1 277 ? -13.820 20.562 -7.069 1.00 50.25 277 GLU A N 1
ATOM 2096 C CA . GLU A 1 277 ? -14.334 20.943 -8.394 1.00 50.25 277 GLU A CA 1
ATOM 2097 C C . GLU A 1 277 ? -13.491 20.362 -9.550 1.00 50.25 277 GLU A C 1
ATOM 2099 O O . GLU A 1 277 ? -13.258 21.021 -10.568 1.00 50.25 277 GLU A O 1
ATOM 2104 N N . HIS A 1 278 ? -12.969 19.143 -9.383 1.00 56.50 278 HIS A N 1
ATOM 2105 C CA . HIS A 1 278 ? -12.037 18.492 -10.312 1.00 56.50 278 HIS A CA 1
ATOM 2106 C C . HIS A 1 278 ? -10.762 19.311 -10.580 1.00 56.50 278 HIS A C 1
ATOM 2108 O O . HIS A 1 278 ? -10.155 19.232 -11.658 1.00 56.50 278 HIS A O 1
ATOM 2114 N N . LYS A 1 279 ? -10.355 20.160 -9.628 1.00 51.25 279 LYS A N 1
ATOM 2115 C CA . LYS A 1 279 ? -9.181 21.014 -9.806 1.00 51.25 279 LYS A CA 1
ATOM 2116 C C . LYS A 1 279 ? -7.872 20.310 -9.496 1.00 51.25 279 LYS A C 1
ATOM 2118 O O . LYS A 1 279 ? -6.880 20.709 -10.103 1.00 51.25 279 LYS A O 1
ATOM 2123 N N . GLU A 1 280 ? -7.897 19.281 -8.656 1.00 57.19 280 GLU A N 1
ATOM 2124 C CA . GLU A 1 280 ? -6.716 18.570 -8.167 1.00 57.19 280 GLU A CA 1
ATOM 2125 C C . GLU A 1 280 ? -6.483 17.237 -8.880 1.00 57.19 280 GLU A C 1
ATOM 2127 O O . GLU A 1 280 ? -7.416 16.613 -9.381 1.00 57.19 280 GLU A O 1
ATOM 2132 N N . THR A 1 281 ? -5.221 16.804 -8.888 1.00 60.69 281 THR A N 1
ATOM 2133 C CA . THR A 1 281 ? -4.839 15.448 -9.308 1.00 60.69 281 THR A CA 1
ATOM 2134 C C . THR A 1 281 ? -5.061 14.486 -8.141 1.00 60.69 281 THR A C 1
ATOM 2136 O O . THR A 1 281 ? -4.686 14.792 -7.011 1.00 60.69 281 THR A O 1
ATOM 2139 N N . ILE A 1 282 ? -5.649 13.319 -8.386 1.00 63.41 282 ILE A N 1
ATOM 2140 C CA . ILE A 1 282 ? -5.914 12.311 -7.354 1.00 63.41 282 ILE A CA 1
ATOM 2141 C C . ILE A 1 282 ? -5.192 11.016 -7.707 1.00 63.41 282 ILE A C 1
ATOM 2143 O O . ILE A 1 282 ? -5.404 10.441 -8.775 1.00 63.41 282 ILE A O 1
ATOM 2147 N N . ILE A 1 283 ? -4.370 10.538 -6.777 1.00 69.31 283 ILE A N 1
ATOM 2148 C CA . ILE A 1 283 ? -3.583 9.315 -6.915 1.00 69.31 283 ILE A CA 1
ATOM 2149 C C . ILE A 1 283 ? -4.060 8.331 -5.847 1.00 69.31 283 ILE A C 1
ATOM 2151 O O . ILE A 1 283 ? -4.109 8.645 -4.670 1.00 69.31 283 ILE A O 1
ATOM 2155 N N . VAL A 1 284 ? -4.431 7.112 -6.214 1.00 67.62 284 VAL A N 1
ATOM 2156 C CA . VAL A 1 284 ? -4.854 6.103 -5.230 1.00 67.62 284 VAL A CA 1
ATOM 2157 C C . VAL A 1 284 ? -3.702 5.143 -4.997 1.00 67.62 284 VAL A C 1
ATOM 2159 O O . VAL A 1 284 ? -3.311 4.424 -5.915 1.00 67.62 284 VAL A O 1
ATOM 2162 N N . ARG A 1 285 ? -3.162 5.101 -3.777 1.00 72.56 285 ARG A N 1
ATOM 2163 C CA . ARG A 1 285 ? -2.096 4.162 -3.431 1.00 72.56 285 ARG A CA 1
ATOM 2164 C C . ARG A 1 285 ? -2.659 2.875 -2.884 1.00 72.56 285 ARG A C 1
ATOM 2166 O O . ARG A 1 285 ? -3.450 2.856 -1.944 1.00 72.56 285 ARG A O 1
ATOM 2173 N N . ILE A 1 286 ? -2.194 1.773 -3.446 1.00 65.50 286 ILE A N 1
ATOM 2174 C CA . ILE A 1 286 ? -2.643 0.442 -3.075 1.00 65.50 286 ILE A CA 1
ATOM 2175 C C . ILE A 1 286 ? -1.449 -0.450 -2.726 1.00 65.50 286 ILE A C 1
ATOM 2177 O O . ILE A 1 286 ? -0.385 -0.344 -3.344 1.00 65.50 286 ILE A O 1
ATOM 2181 N N . PRO A 1 287 ? -1.601 -1.341 -1.734 1.00 65.38 287 PRO A N 1
ATOM 2182 C CA . PRO A 1 287 ? -0.605 -2.363 -1.471 1.00 65.38 287 PRO A CA 1
ATOM 2183 C C . PRO A 1 287 ? -0.652 -3.445 -2.570 1.00 65.38 287 PRO A C 1
ATOM 2185 O O . PRO A 1 287 ? -1.658 -3.576 -3.270 1.00 65.38 287 PRO A O 1
ATOM 2188 N N . PRO A 1 288 ? 0.385 -4.288 -2.697 1.00 63.84 288 PRO A N 1
ATOM 2189 C CA . PRO A 1 288 ? 0.509 -5.248 -3.793 1.00 63.84 288 PRO A CA 1
ATOM 2190 C C . PRO A 1 288 ? -0.232 -6.572 -3.517 1.00 63.84 288 PRO A C 1
ATOM 2192 O O . PRO A 1 288 ? -0.127 -7.521 -4.291 1.00 63.84 288 PRO A O 1
ATOM 2195 N N . PHE A 1 289 ? -0.981 -6.661 -2.414 1.00 61.56 289 PHE A N 1
ATOM 2196 C CA . PHE A 1 289 ? -1.814 -7.817 -2.078 1.00 61.56 289 PHE A CA 1
ATOM 2197 C C . PHE A 1 289 ? -3.144 -7.758 -2.824 1.00 61.56 289 PHE A C 1
ATOM 2199 O O . PHE A 1 289 ? -3.714 -6.678 -2.945 1.00 61.56 289 PHE A O 1
ATOM 2206 N N . ASP A 1 290 ? -3.653 -8.908 -3.280 1.00 65.44 290 ASP A N 1
ATOM 2207 C CA . ASP A 1 290 ? -4.917 -9.011 -4.035 1.00 65.44 290 ASP A CA 1
ATOM 2208 C C . ASP A 1 290 ? -5.023 -7.953 -5.155 1.00 65.44 290 ASP A C 1
ATOM 2210 O O . ASP A 1 290 ? -6.031 -7.269 -5.342 1.00 65.44 290 ASP A O 1
ATOM 2214 N N . LEU A 1 291 ? -3.896 -7.743 -5.847 1.00 72.31 291 LEU A N 1
ATOM 2215 C CA . LEU A 1 291 ? -3.661 -6.538 -6.635 1.00 72.31 291 LEU A CA 1
ATOM 2216 C C . LEU A 1 291 ? -4.665 -6.369 -7.777 1.00 72.31 291 LEU A C 1
ATOM 2218 O O . LEU A 1 291 ? -5.139 -5.264 -8.009 1.00 72.31 291 LEU A O 1
ATOM 2222 N N . TYR A 1 292 ? -5.028 -7.455 -8.458 1.00 78.12 292 TYR A N 1
ATOM 2223 C CA . TYR A 1 292 ? -6.010 -7.418 -9.542 1.00 78.12 292 TYR A CA 1
ATOM 2224 C C . TYR A 1 292 ? -7.377 -6.898 -9.056 1.00 78.12 292 TYR A C 1
ATOM 2226 O O . TYR A 1 292 ? -7.940 -5.978 -9.653 1.00 78.12 292 TYR A O 1
ATOM 2234 N N . GLU A 1 293 ? -7.894 -7.411 -7.935 1.00 70.69 293 GLU A N 1
ATOM 2235 C CA . GLU A 1 293 ? -9.172 -6.951 -7.378 1.00 70.69 293 GLU A CA 1
ATOM 2236 C C . GLU A 1 293 ? -9.069 -5.542 -6.785 1.00 70.69 293 GLU A C 1
ATOM 2238 O O . GLU A 1 293 ? -9.992 -4.735 -6.936 1.00 70.69 293 GLU A O 1
ATOM 2243 N N . ASN A 1 294 ? -7.943 -5.201 -6.156 1.00 71.12 294 ASN A N 1
ATOM 2244 C CA . ASN A 1 294 ? -7.720 -3.865 -5.605 1.00 71.12 294 ASN A CA 1
ATOM 2245 C C . ASN A 1 294 ? -7.616 -2.791 -6.693 1.00 71.12 294 ASN A C 1
ATOM 2247 O O . ASN A 1 294 ? -8.241 -1.739 -6.553 1.00 71.12 294 ASN A O 1
ATOM 2251 N N . VAL A 1 295 ? -6.937 -3.071 -7.810 1.00 79.38 295 VAL A N 1
ATOM 2252 C CA . VAL A 1 295 ? -6.926 -2.186 -8.984 1.00 79.38 295 VAL A CA 1
ATOM 2253 C C . VAL A 1 295 ? -8.337 -2.048 -9.553 1.00 79.38 295 VAL A C 1
ATOM 2255 O O . VAL A 1 295 ? -8.799 -0.928 -9.745 1.00 79.38 295 VAL A O 1
ATOM 2258 N N . LYS A 1 296 ? -9.093 -3.142 -9.735 1.00 80.75 296 LYS A N 1
ATOM 2259 C CA . LYS A 1 296 ? -10.483 -3.063 -10.236 1.00 80.75 296 LYS A CA 1
ATOM 2260 C C . LYS A 1 296 ? -11.395 -2.222 -9.353 1.00 80.75 296 LYS A C 1
ATOM 2262 O O . LYS A 1 296 ? -12.281 -1.538 -9.865 1.00 80.75 296 LYS A O 1
ATOM 2267 N N . LYS A 1 297 ? -11.222 -2.278 -8.032 1.00 71.75 297 LYS A N 1
ATOM 2268 C CA . LYS A 1 297 ? -11.971 -1.421 -7.106 1.00 71.75 297 LYS A CA 1
ATOM 2269 C C . LYS A 1 297 ? -11.521 0.038 -7.216 1.00 71.75 297 LYS A C 1
ATOM 2271 O O . LYS A 1 297 ? -12.386 0.904 -7.312 1.00 71.75 297 LYS A O 1
ATOM 2276 N N . ALA A 1 298 ? -10.215 0.296 -7.290 1.00 72.94 298 ALA A N 1
ATOM 2277 C CA . ALA A 1 298 ? -9.661 1.641 -7.439 1.00 72.94 298 ALA A CA 1
ATOM 2278 C C . ALA A 1 298 ? -10.096 2.321 -8.740 1.00 72.94 298 ALA A C 1
ATOM 2280 O O . ALA A 1 298 ? -10.493 3.483 -8.722 1.00 72.94 298 ALA A O 1
ATOM 2281 N N . VAL A 1 299 ? -10.133 1.586 -9.852 1.00 84.25 299 VAL A N 1
ATOM 2282 C CA . VAL A 1 299 ? -10.574 2.111 -11.150 1.00 84.25 299 VAL A CA 1
ATOM 2283 C C . VAL A 1 299 ? -12.017 2.628 -11.108 1.00 84.25 299 VAL A C 1
ATOM 2285 O O . VAL A 1 299 ? -12.313 3.648 -11.724 1.00 84.25 299 VAL A O 1
ATOM 2288 N N . LYS A 1 300 ? -12.917 2.004 -10.332 1.00 79.06 300 LYS A N 1
ATOM 2289 C CA . LYS A 1 300 ? -14.308 2.488 -10.187 1.00 79.06 300 LYS A CA 1
ATOM 2290 C C . LYS A 1 300 ? -14.385 3.899 -9.612 1.00 79.06 300 LYS A C 1
ATOM 2292 O O . LYS A 1 300 ? -15.333 4.617 -9.911 1.00 79.06 300 LYS A O 1
ATOM 2297 N N . ALA A 1 301 ? -13.391 4.280 -8.816 1.00 67.94 301 ALA A N 1
ATOM 2298 C CA . ALA A 1 301 ? -13.269 5.608 -8.239 1.00 67.94 301 ALA A CA 1
ATOM 2299 C C . ALA A 1 301 ? -12.719 6.644 -9.246 1.00 67.94 301 ALA A C 1
ATOM 2301 O O . ALA A 1 301 ? -12.742 7.845 -8.990 1.00 67.94 301 ALA A O 1
ATOM 2302 N N . LYS A 1 302 ? -12.253 6.181 -10.414 1.00 78.25 302 LYS A N 1
ATOM 2303 C CA . LYS A 1 302 ? -11.705 6.972 -11.523 1.00 78.25 302 LYS A CA 1
ATOM 2304 C C . LYS A 1 302 ? -10.587 7.940 -11.114 1.00 78.25 302 LYS A C 1
ATOM 2306 O O . LYS A 1 302 ? -10.675 9.105 -11.492 1.00 78.25 302 LYS A O 1
ATOM 2311 N N . PRO A 1 303 ? -9.568 7.546 -10.335 1.00 74.94 303 PRO A N 1
ATOM 2312 C CA . PRO A 1 303 ? -8.458 8.446 -10.015 1.00 74.94 303 PRO A CA 1
ATOM 2313 C C . PRO A 1 303 ? -7.662 8.835 -11.272 1.00 74.94 303 PRO A C 1
ATOM 2315 O O . PRO A 1 303 ? -7.809 8.206 -12.315 1.00 74.94 303 PRO A O 1
ATOM 2318 N N . ASP A 1 304 ? -6.810 9.854 -11.176 1.00 75.50 304 ASP A N 1
ATOM 2319 C CA . ASP A 1 304 ? -5.882 10.208 -12.260 1.00 75.50 304 ASP A CA 1
ATOM 2320 C C . ASP A 1 304 ? -4.713 9.214 -12.336 1.00 75.50 304 ASP A C 1
ATOM 2322 O O . ASP A 1 304 ? -4.190 8.943 -13.417 1.00 75.50 304 ASP A O 1
ATOM 2326 N N . ALA A 1 305 ? -4.335 8.622 -11.199 1.00 79.88 305 ALA A N 1
ATOM 2327 C CA . ALA A 1 305 ? -3.377 7.526 -11.150 1.00 79.88 305 ALA A CA 1
ATOM 2328 C C . ALA A 1 305 ? -3.669 6.511 -10.042 1.00 79.88 305 ALA A C 1
ATOM 2330 O O . ALA A 1 305 ? -4.308 6.817 -9.035 1.00 79.88 305 ALA A O 1
ATOM 2331 N N . ILE A 1 306 ? -3.128 5.308 -10.201 1.00 81.06 306 ILE A N 1
ATOM 2332 C CA . ILE A 1 306 ? -3.031 4.285 -9.163 1.00 81.06 306 ILE A CA 1
ATOM 2333 C C . ILE A 1 306 ? -1.549 4.027 -8.899 1.00 81.06 306 ILE A C 1
ATOM 2335 O O . ILE A 1 306 ? -0.819 3.641 -9.808 1.00 81.06 306 ILE A O 1
ATOM 2339 N N . ALA A 1 307 ? -1.111 4.218 -7.657 1.00 81.12 307 ALA A N 1
ATOM 2340 C CA . ALA A 1 307 ? 0.253 3.947 -7.225 1.00 81.12 307 ALA A CA 1
ATOM 2341 C C . ALA A 1 307 ? 0.335 2.606 -6.490 1.00 81.12 307 ALA A C 1
ATOM 2343 O O . ALA A 1 307 ? -0.269 2.429 -5.434 1.00 81.12 307 ALA A O 1
ATOM 2344 N N . VAL A 1 308 ? 1.088 1.647 -7.023 1.00 78.44 308 VAL A N 1
ATOM 2345 C CA . VAL A 1 308 ? 1.285 0.349 -6.372 1.00 78.44 308 VAL A CA 1
ATOM 2346 C C . VAL A 1 308 ? 2.566 0.366 -5.555 1.00 78.44 308 VAL A C 1
ATOM 2348 O O . VAL A 1 308 ? 3.664 0.518 -6.093 1.00 78.44 308 VAL A O 1
ATOM 2351 N N . ASP A 1 309 ? 2.422 0.180 -4.248 1.00 75.38 309 ASP A N 1
ATOM 2352 C CA . ASP A 1 309 ? 3.547 0.130 -3.324 1.00 75.38 309 ASP A CA 1
ATOM 2353 C C . ASP A 1 309 ? 4.156 -1.272 -3.259 1.00 75.38 309 ASP A C 1
ATOM 2355 O O . ASP A 1 309 ? 3.567 -2.207 -2.726 1.00 75.38 309 ASP A O 1
ATOM 2359 N N . CYS A 1 310 ? 5.372 -1.407 -3.776 1.00 70.12 310 CYS A N 1
ATOM 2360 C CA . CYS A 1 310 ? 6.114 -2.657 -3.859 1.00 70.12 310 CYS A CA 1
ATOM 2361 C C . CYS A 1 310 ? 7.301 -2.705 -2.884 1.00 70.12 310 CYS A C 1
ATOM 2363 O O . CYS A 1 310 ? 8.201 -3.519 -3.083 1.00 70.12 310 CYS A O 1
ATOM 2365 N N . SER A 1 311 ? 7.328 -1.866 -1.836 1.00 61.47 311 SER A N 1
ATOM 2366 C CA . SER A 1 311 ? 8.444 -1.723 -0.870 1.00 61.47 311 SER A CA 1
ATOM 2367 C C . SER A 1 311 ? 9.115 -3.034 -0.455 1.00 61.47 311 SER A C 1
ATOM 2369 O O . SER A 1 311 ? 10.334 -3.112 -0.307 1.00 61.47 311 SER A O 1
ATOM 2371 N N . TYR A 1 312 ? 8.301 -4.069 -0.255 1.00 55.81 312 TYR A N 1
ATOM 2372 C CA . TYR A 1 312 ? 8.713 -5.357 0.296 1.00 55.81 312 TYR A CA 1
ATOM 2373 C C . TYR A 1 312 ? 8.364 -6.536 -0.624 1.00 55.81 312 TYR A C 1
ATOM 2375 O O . TYR A 1 312 ? 8.398 -7.683 -0.181 1.00 55.81 312 TYR A O 1
ATOM 2383 N N . PHE A 1 313 ? 8.024 -6.269 -1.892 1.00 60.84 313 PHE A N 1
ATOM 2384 C CA . PHE A 1 313 ? 7.492 -7.259 -2.833 1.00 60.84 313 PHE A CA 1
ATOM 2385 C C . PHE A 1 313 ? 8.287 -7.300 -4.145 1.00 60.84 313 PHE A C 1
ATOM 2387 O O . PHE A 1 313 ? 8.747 -6.259 -4.616 1.00 60.84 313 PHE A O 1
ATOM 2394 N N . PRO A 1 314 ? 8.438 -8.480 -4.778 1.00 67.31 314 PRO A N 1
ATOM 2395 C CA . PRO A 1 314 ? 9.052 -8.581 -6.098 1.00 67.31 314 PRO A CA 1
ATOM 2396 C C . PRO A 1 314 ? 8.250 -7.801 -7.148 1.00 67.31 314 PRO A C 1
ATOM 2398 O O . PRO A 1 314 ? 7.139 -8.186 -7.510 1.00 67.31 314 PRO A O 1
ATOM 2401 N N . VAL A 1 315 ? 8.842 -6.723 -7.667 1.00 75.88 315 VAL A N 1
ATOM 2402 C CA . VAL A 1 315 ? 8.196 -5.786 -8.607 1.00 75.88 315 VAL A CA 1
ATOM 2403 C C . VAL A 1 315 ? 7.690 -6.492 -9.870 1.00 75.88 315 VAL A C 1
ATOM 2405 O O . VAL A 1 315 ? 6.627 -6.166 -10.387 1.00 75.88 315 VAL A O 1
ATOM 2408 N N . ILE A 1 316 ? 8.401 -7.520 -10.344 1.00 77.44 316 ILE A N 1
ATOM 2409 C CA . ILE A 1 316 ? 8.027 -8.267 -11.555 1.00 77.44 316 ILE A CA 1
ATOM 2410 C C . ILE A 1 316 ? 6.636 -8.922 -11.463 1.00 77.44 316 ILE A C 1
ATOM 2412 O O . ILE A 1 316 ? 5.932 -9.008 -12.467 1.00 77.44 316 ILE A O 1
ATOM 2416 N N . GLY A 1 317 ? 6.207 -9.339 -10.266 1.00 75.50 317 GLY A N 1
ATOM 2417 C CA . GLY A 1 317 ? 4.913 -9.999 -10.049 1.00 75.50 317 GLY A CA 1
ATOM 2418 C C . GLY A 1 317 ? 3.712 -9.049 -10.025 1.00 75.50 317 GLY A C 1
ATOM 2419 O O . GLY A 1 317 ? 2.572 -9.504 -9.986 1.00 75.50 317 GLY A O 1
ATOM 2420 N N . VAL A 1 318 ? 3.955 -7.737 -10.043 1.00 80.50 318 VAL A N 1
ATOM 2421 C CA . VAL A 1 318 ? 2.935 -6.691 -9.872 1.00 80.50 318 VAL A CA 1
ATOM 2422 C C . VAL A 1 318 ? 2.318 -6.286 -11.212 1.00 80.50 318 VAL A C 1
ATOM 2424 O O . VAL A 1 318 ? 1.110 -6.068 -11.300 1.00 80.50 318 VAL A O 1
ATOM 2427 N N . PHE A 1 319 ? 3.122 -6.245 -12.277 1.00 82.25 319 PHE A N 1
ATOM 2428 C CA . PHE A 1 319 ? 2.689 -5.741 -13.582 1.00 82.25 319 PHE A CA 1
ATOM 2429 C C . PHE A 1 319 ? 1.561 -6.557 -14.211 1.00 82.25 319 PHE A C 1
ATOM 2431 O O . PHE A 1 319 ? 0.574 -5.983 -14.656 1.00 82.25 319 PHE A O 1
ATOM 2438 N N . GLY A 1 320 ? 1.680 -7.888 -14.235 1.00 79.88 320 GLY A N 1
ATOM 2439 C CA . GLY A 1 320 ? 0.674 -8.776 -14.828 1.00 79.88 320 GLY A CA 1
ATOM 2440 C C . GLY A 1 320 ? -0.748 -8.520 -14.303 1.00 79.88 320 GLY A C 1
ATOM 2441 O O . GLY A 1 320 ? -1.618 -8.135 -15.087 1.00 79.88 320 GLY A O 1
ATOM 2442 N N . PRO A 1 321 ? -1.005 -8.695 -12.993 1.00 81.06 321 PRO A N 1
ATOM 2443 C CA . PRO A 1 321 ? -2.330 -8.467 -12.420 1.00 81.06 321 PRO A CA 1
ATOM 2444 C C . PRO A 1 321 ? -2.798 -7.006 -12.505 1.00 81.06 321 PRO A C 1
ATOM 2446 O O . PRO A 1 321 ? -3.981 -6.788 -12.767 1.00 81.06 321 PRO A O 1
ATOM 2449 N N . ALA A 1 322 ? -1.913 -6.015 -12.325 1.00 85.44 322 ALA A N 1
ATOM 2450 C CA . ALA A 1 322 ? -2.296 -4.601 -12.396 1.00 85.44 322 ALA A CA 1
ATOM 2451 C C . ALA A 1 322 ? -2.720 -4.175 -13.809 1.00 85.44 322 ALA A C 1
ATOM 2453 O O . ALA A 1 322 ? -3.797 -3.607 -13.985 1.00 85.44 322 ALA A O 1
ATOM 2454 N N . LEU A 1 323 ? -1.909 -4.498 -14.821 1.00 86.56 323 LEU A N 1
ATOM 2455 C CA . LEU A 1 323 ? -2.195 -4.150 -16.214 1.00 86.56 323 LEU A CA 1
ATOM 2456 C C . LEU A 1 323 ? -3.435 -4.877 -16.720 1.00 86.56 323 LEU A C 1
ATOM 2458 O O . LEU A 1 323 ? -4.301 -4.251 -17.317 1.00 86.56 323 LEU A O 1
ATOM 2462 N N . LYS A 1 324 ? -3.590 -6.166 -16.386 1.00 85.00 324 LYS A N 1
ATOM 2463 C CA . LYS A 1 324 ? -4.800 -6.923 -16.732 1.00 85.00 324 LYS A CA 1
ATOM 2464 C C . LYS A 1 324 ? -6.063 -6.268 -16.164 1.00 85.00 324 LYS A C 1
ATOM 2466 O O . LYS A 1 324 ? -7.071 -6.175 -16.858 1.00 85.00 324 LYS A O 1
ATOM 2471 N N . ALA A 1 325 ? -6.017 -5.811 -14.913 1.00 87.38 325 ALA A N 1
ATOM 2472 C CA . ALA A 1 325 ? -7.140 -5.122 -14.286 1.00 87.38 325 ALA A CA 1
ATOM 2473 C C . ALA A 1 325 ? -7.472 -3.781 -14.970 1.00 87.38 325 ALA A C 1
ATOM 2475 O O . ALA A 1 325 ? -8.652 -3.482 -15.164 1.00 87.38 325 ALA A O 1
ATOM 2476 N N . LEU A 1 326 ? -6.458 -2.996 -15.355 1.00 88.62 326 LEU A N 1
ATOM 2477 C CA . LEU A 1 326 ? -6.631 -1.735 -16.091 1.00 88.62 326 LEU A CA 1
ATOM 2478 C C . LEU A 1 326 ? -7.189 -1.965 -17.507 1.00 88.62 326 LEU A C 1
ATOM 2480 O O . LEU A 1 326 ? -8.155 -1.306 -17.902 1.00 88.62 326 LEU A O 1
ATOM 2484 N N . ASP A 1 327 ? -6.641 -2.941 -18.235 1.00 87.31 327 ASP A N 1
ATOM 2485 C CA . ASP A 1 327 ? -7.060 -3.307 -19.593 1.00 87.31 327 ASP A CA 1
ATOM 2486 C C . ASP A 1 327 ? -8.524 -3.769 -19.631 1.00 87.31 327 ASP A C 1
ATOM 2488 O O . ASP A 1 327 ? -9.310 -3.314 -20.468 1.00 87.31 327 ASP A O 1
ATOM 2492 N N . GLU A 1 328 ? -8.926 -4.638 -18.696 1.00 89.25 328 GLU A N 1
ATOM 2493 C CA . GLU A 1 328 ? -10.308 -5.121 -18.591 1.00 89.25 328 GLU A CA 1
ATOM 2494 C C . GLU A 1 328 ? -11.291 -4.016 -18.197 1.00 89.25 328 GLU A C 1
ATOM 2496 O O . GLU A 1 328 ? -12.440 -4.020 -18.652 1.00 89.25 328 GLU A O 1
ATOM 2501 N N . ALA A 1 329 ? -10.851 -3.058 -17.378 1.00 86.75 329 ALA A N 1
ATOM 2502 C CA . ALA A 1 329 ? -11.661 -1.901 -17.029 1.00 86.75 329 ALA A CA 1
ATOM 2503 C C . ALA A 1 329 ? -11.822 -0.913 -18.198 1.00 86.75 329 ALA A C 1
ATOM 2505 O O . ALA A 1 329 ? -12.764 -0.123 -18.189 1.00 86.75 329 ALA A O 1
ATOM 2506 N N . LYS A 1 330 ? -10.959 -0.995 -19.224 1.00 85.94 330 LYS A N 1
ATOM 2507 C CA . LYS A 1 330 ? -10.943 -0.125 -20.415 1.00 85.94 330 LYS A CA 1
ATOM 2508 C C . LYS A 1 330 ? -10.752 1.363 -20.091 1.00 85.94 330 LYS A C 1
ATOM 2510 O O . LYS A 1 330 ? -11.153 2.223 -20.873 1.00 85.94 330 LYS A O 1
ATOM 2515 N N . GLU A 1 331 ? -10.109 1.667 -18.968 1.00 82.00 331 GLU A N 1
ATOM 2516 C CA . GLU A 1 331 ? -9.880 3.031 -18.479 1.00 82.00 331 GLU A CA 1
ATOM 2517 C C . GLU A 1 331 ? -8.443 3.472 -18.786 1.00 82.00 331 GLU A C 1
ATOM 2519 O O . GLU A 1 331 ? -7.560 3.439 -17.935 1.00 82.00 331 GLU A O 1
ATOM 2524 N N . LYS A 1 332 ? -8.201 3.894 -20.034 1.00 78.00 332 LYS A N 1
ATOM 2525 C CA . LYS A 1 332 ? -6.858 4.263 -20.535 1.00 78.00 332 LYS A CA 1
ATOM 2526 C C . LYS A 1 332 ? -6.281 5.557 -19.952 1.00 78.00 332 LYS A C 1
ATOM 2528 O O . LYS A 1 332 ? -5.115 5.855 -20.174 1.00 78.00 332 LYS A O 1
ATOM 2533 N N . ASN A 1 333 ? -7.103 6.343 -19.263 1.00 85.81 333 ASN A N 1
ATOM 2534 C CA . ASN A 1 333 ? -6.700 7.643 -18.727 1.00 85.81 333 ASN A CA 1
ATOM 2535 C C . ASN A 1 333 ? -6.103 7.547 -17.316 1.00 85.81 333 ASN A C 1
ATOM 2537 O O . ASN A 1 333 ? -5.560 8.534 -16.831 1.00 85.81 333 ASN A O 1
ATOM 2541 N N . ILE A 1 334 ? -6.220 6.390 -16.657 1.00 89.69 334 ILE A N 1
ATOM 2542 C CA . ILE A 1 334 ? -5.689 6.179 -15.310 1.00 89.69 334 ILE A CA 1
ATOM 2543 C C . ILE A 1 334 ? -4.237 5.734 -15.431 1.00 89.69 334 ILE A C 1
ATOM 2545 O O . ILE A 1 334 ? -3.959 4.672 -15.987 1.00 89.69 334 ILE A O 1
ATOM 2549 N N . LYS A 1 335 ? -3.323 6.536 -14.887 1.00 88.94 335 LYS A N 1
ATOM 2550 C CA . LYS A 1 335 ? -1.886 6.253 -14.901 1.00 88.94 335 LYS A CA 1
ATOM 2551 C C . LYS A 1 335 ? -1.519 5.172 -13.884 1.00 88.94 335 LYS A C 1
ATOM 2553 O O . LYS A 1 335 ? -2.038 5.171 -12.767 1.00 88.94 335 LYS A O 1
ATOM 2558 N N . LEU A 1 336 ? -0.611 4.267 -14.234 1.00 91.50 336 LEU A N 1
ATOM 2559 C CA . LEU A 1 336 ? -0.057 3.267 -13.323 1.00 91.50 336 LEU A CA 1
ATOM 2560 C C . LEU 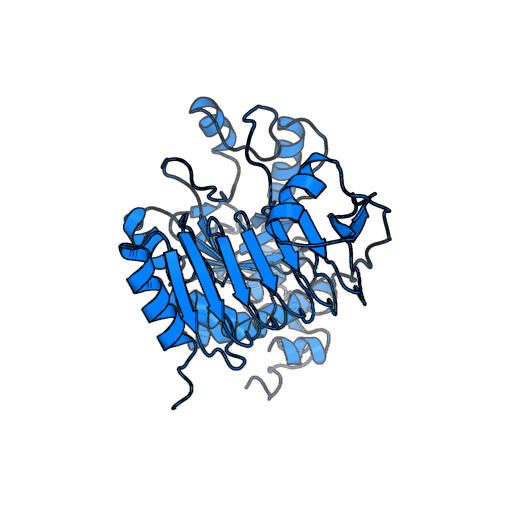A 1 336 ? 1.306 3.730 -12.812 1.00 91.50 336 LEU A C 1
ATOM 2562 O O . LEU A 1 336 ? 2.274 3.809 -13.564 1.00 91.50 336 LEU A O 1
ATOM 2566 N N . LEU A 1 337 ? 1.407 3.986 -11.513 1.00 87.69 337 LEU A N 1
ATOM 2567 C CA . LEU A 1 337 ? 2.665 4.340 -10.865 1.00 87.69 337 LEU A CA 1
ATOM 2568 C C . LEU A 1 337 ? 3.178 3.150 -10.061 1.00 87.69 337 LEU A C 1
ATOM 2570 O O . LE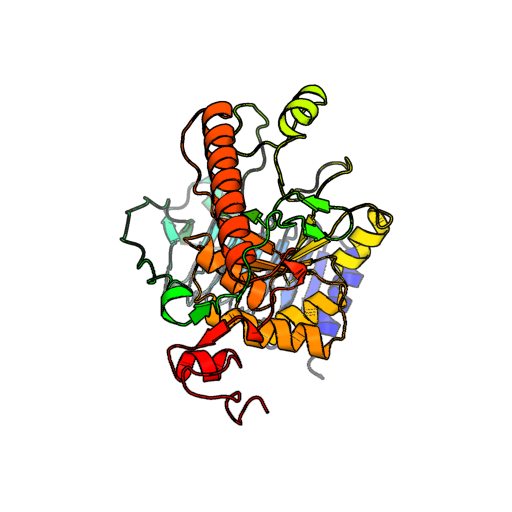U A 1 337 ? 2.416 2.503 -9.343 1.00 87.69 337 LEU A O 1
ATOM 2574 N N . ILE A 1 338 ? 4.474 2.869 -10.145 1.00 85.00 338 ILE A N 1
ATOM 2575 C CA . ILE A 1 338 ? 5.106 1.783 -9.392 1.00 85.00 338 ILE A CA 1
ATOM 2576 C C . ILE A 1 338 ? 6.079 2.384 -8.395 1.00 85.00 338 ILE A C 1
ATOM 2578 O O . ILE A 1 338 ? 7.095 2.957 -8.779 1.00 85.00 338 ILE A O 1
ATOM 2582 N N . ILE A 1 339 ? 5.777 2.233 -7.109 1.00 78.62 339 ILE A N 1
ATOM 2583 C CA . ILE A 1 339 ? 6.678 2.636 -6.036 1.00 78.62 339 ILE A CA 1
ATOM 2584 C C . ILE A 1 339 ? 7.483 1.408 -5.636 1.00 78.62 339 ILE A C 1
ATOM 2586 O O . ILE A 1 339 ? 6.938 0.434 -5.120 1.00 78.62 339 ILE A O 1
ATOM 2590 N N . ALA A 1 340 ? 8.785 1.430 -5.884 1.00 73.31 340 ALA A N 1
ATOM 2591 C CA . ALA A 1 340 ? 9.641 0.285 -5.635 1.00 73.31 340 ALA A CA 1
ATOM 2592 C C . ALA A 1 340 ? 11.072 0.717 -5.327 1.00 73.31 340 ALA A C 1
ATOM 2594 O O . ALA A 1 340 ? 11.525 1.798 -5.695 1.00 73.31 340 ALA A O 1
ATOM 2595 N N . ASN A 1 341 ? 11.829 -0.173 -4.690 1.00 67.94 341 ASN A N 1
ATOM 2596 C CA . ASN A 1 341 ? 13.260 0.028 -4.485 1.00 67.94 341 ASN A CA 1
ATOM 2597 C C . ASN A 1 341 ? 14.056 -0.362 -5.748 1.00 67.94 341 ASN A C 1
ATOM 2599 O O . ASN A 1 341 ? 14.877 -1.285 -5.716 1.00 67.94 341 ASN A O 1
ATOM 2603 N N . LEU A 1 342 ? 13.754 0.295 -6.875 1.00 71.88 342 LEU A N 1
ATOM 2604 C CA . LEU A 1 342 ? 14.502 0.134 -8.123 1.00 71.88 342 LEU A CA 1
ATOM 2605 C C . LEU A 1 342 ? 15.894 0.745 -7.946 1.00 71.88 342 LEU A C 1
ATOM 2607 O O . LEU A 1 342 ? 16.036 1.841 -7.403 1.00 71.88 342 LEU A O 1
ATOM 2611 N N . ARG A 1 343 ? 16.938 0.021 -8.362 1.00 69.94 343 ARG A N 1
ATOM 2612 C CA . ARG A 1 343 ? 18.327 0.356 -7.999 1.00 69.94 343 ARG A CA 1
ATOM 2613 C C . ARG A 1 343 ? 19.091 1.067 -9.107 1.00 69.94 343 ARG A C 1
ATOM 2615 O O . ARG A 1 343 ? 20.224 1.486 -8.881 1.00 69.94 343 ARG A O 1
ATOM 2622 N N . SER A 1 344 ? 18.501 1.165 -10.292 1.00 84.19 344 SER A N 1
ATOM 2623 C CA . SER A 1 344 ? 19.164 1.658 -11.493 1.00 84.19 344 SER A CA 1
ATOM 2624 C C . SER A 1 344 ? 18.180 2.311 -12.461 1.00 84.19 344 SER A C 1
ATOM 2626 O O . SER A 1 344 ? 16.979 2.031 -12.430 1.00 84.19 344 SER A O 1
ATOM 2628 N N . ALA A 1 345 ? 18.693 3.157 -13.355 1.00 89.69 345 ALA A N 1
ATOM 2629 C CA . ALA A 1 345 ? 17.917 3.689 -14.471 1.00 89.69 345 ALA A CA 1
ATOM 2630 C C . ALA A 1 345 ? 17.398 2.573 -15.392 1.00 89.69 345 ALA A C 1
ATOM 2632 O O . ALA A 1 345 ? 16.307 2.683 -15.939 1.00 89.69 345 ALA A O 1
ATOM 2633 N N . GLU A 1 346 ? 18.134 1.466 -15.514 1.00 91.75 346 GLU A N 1
ATOM 2634 C CA . GLU A 1 346 ? 17.717 0.312 -16.311 1.00 91.75 346 GLU A CA 1
ATOM 2635 C C . GLU A 1 346 ? 16.488 -0.390 -15.719 1.00 91.75 346 GLU A C 1
ATOM 2637 O O . GLU A 1 346 ? 15.561 -0.719 -16.458 1.00 91.75 346 GLU A O 1
ATOM 2642 N N . ASP A 1 347 ? 16.431 -0.554 -14.392 1.00 89.19 347 ASP A N 1
ATOM 2643 C CA . ASP A 1 347 ? 15.225 -1.040 -13.713 1.00 89.19 347 ASP A CA 1
ATOM 2644 C C . ASP A 1 347 ? 14.029 -0.119 -13.995 1.00 89.19 347 ASP A C 1
ATOM 2646 O O . ASP A 1 347 ? 12.931 -0.603 -14.264 1.00 89.19 347 ASP A O 1
ATOM 2650 N N . ALA A 1 348 ? 14.239 1.202 -13.956 1.00 89.88 348 ALA A N 1
ATOM 2651 C CA . ALA A 1 348 ? 13.189 2.176 -14.240 1.00 89.88 348 ALA A CA 1
ATOM 2652 C C . ALA A 1 348 ? 12.691 2.062 -15.689 1.00 89.88 348 ALA A C 1
ATOM 2654 O O . ALA A 1 348 ? 11.489 1.953 -15.905 1.00 89.88 348 ALA A O 1
ATOM 2655 N N . VAL A 1 349 ? 13.592 1.990 -16.677 1.00 95.25 349 VAL A N 1
ATOM 2656 C CA . VAL A 1 349 ? 13.217 1.801 -18.091 1.00 95.25 349 VAL A CA 1
ATOM 2657 C C . VAL A 1 349 ? 12.485 0.477 -18.301 1.00 95.25 349 VAL A C 1
ATOM 2659 O O . VAL A 1 349 ? 11.497 0.438 -19.028 1.00 95.25 349 VAL A O 1
ATOM 2662 N N . LYS A 1 350 ? 12.905 -0.603 -17.629 1.00 93.69 350 LYS A N 1
ATOM 2663 C CA . LYS A 1 350 ? 12.198 -1.892 -17.678 1.00 93.69 350 LYS A CA 1
ATOM 2664 C C . LYS A 1 350 ? 10.794 -1.781 -17.108 1.00 93.69 350 LYS A C 1
ATOM 2666 O O . LYS A 1 350 ? 9.866 -2.293 -17.721 1.00 93.69 350 LYS A O 1
ATOM 2671 N N . ALA A 1 351 ? 10.628 -1.114 -15.970 1.00 91.94 351 ALA A N 1
ATOM 2672 C CA . ALA A 1 351 ? 9.323 -0.889 -15.363 1.00 91.94 351 ALA A CA 1
ATOM 2673 C C . ALA A 1 351 ? 8.400 -0.039 -16.259 1.00 91.94 351 ALA A C 1
ATOM 2675 O O . ALA A 1 351 ? 7.226 -0.381 -16.410 1.00 91.94 351 ALA A O 1
ATOM 2676 N N . LEU A 1 352 ? 8.936 1.004 -16.904 1.00 94.50 352 LEU A N 1
ATOM 2677 C CA . LEU A 1 352 ? 8.207 1.820 -17.882 1.00 94.50 352 LEU A CA 1
ATOM 2678 C C . LEU A 1 352 ? 7.784 0.984 -19.100 1.00 94.50 352 LEU A C 1
ATOM 2680 O O . LEU A 1 352 ? 6.600 0.893 -19.404 1.00 94.50 352 LEU A O 1
ATOM 2684 N N . ALA A 1 353 ? 8.718 0.251 -19.716 1.00 94.62 353 ALA A N 1
ATOM 2685 C CA . ALA A 1 353 ? 8.430 -0.657 -20.833 1.00 94.62 353 ALA A CA 1
ATOM 2686 C C . ALA A 1 353 ? 7.438 -1.771 -20.467 1.00 94.62 353 ALA A C 1
ATOM 2688 O O . ALA A 1 353 ? 6.692 -2.269 -21.311 1.00 94.62 353 ALA A O 1
ATOM 2689 N N . PHE A 1 354 ? 7.392 -2.161 -19.195 1.00 88.88 354 PHE A N 1
ATOM 2690 C CA . PHE A 1 354 ? 6.405 -3.105 -18.697 1.00 88.88 354 PHE A CA 1
ATOM 2691 C C . PHE A 1 354 ? 4.975 -2.570 -18.743 1.00 88.88 354 PHE A C 1
ATOM 2693 O O . PHE A 1 354 ? 4.050 -3.374 -18.889 1.00 88.88 354 PHE A O 1
ATOM 2700 N N . GLY A 1 355 ? 4.810 -1.251 -18.625 1.00 90.00 355 GLY A N 1
ATOM 2701 C CA . GLY A 1 355 ? 3.530 -0.549 -18.603 1.00 90.00 355 GLY A CA 1
ATOM 2702 C C . GLY A 1 355 ? 3.331 0.375 -17.397 1.00 90.00 355 GLY A C 1
ATOM 2703 O O . GLY A 1 355 ? 2.199 0.779 -17.155 1.00 90.00 355 GLY A O 1
ATOM 2704 N N . ALA A 1 356 ? 4.370 0.680 -16.607 1.00 92.12 356 ALA A N 1
ATOM 2705 C CA . ALA A 1 356 ? 4.285 1.801 -15.668 1.00 92.12 356 ALA A CA 1
ATOM 2706 C C . ALA A 1 356 ? 4.357 3.131 -16.429 1.00 92.12 356 ALA A C 1
ATOM 2708 O O . ALA A 1 356 ? 5.167 3.279 -17.337 1.00 92.12 356 ALA A O 1
ATOM 2709 N N . ASP A 1 357 ? 3.582 4.119 -15.999 1.00 91.38 357 ASP A N 1
ATOM 2710 C CA . ASP A 1 357 ? 3.706 5.503 -16.461 1.00 91.38 357 ASP A CA 1
ATOM 2711 C C . ASP A 1 357 ? 4.749 6.281 -15.642 1.00 91.38 357 ASP A C 1
ATOM 2713 O O . ASP A 1 357 ? 5.381 7.206 -16.142 1.00 91.38 357 ASP A O 1
ATOM 2717 N N . GLY A 1 358 ? 4.948 5.913 -14.372 1.00 87.06 358 GLY A N 1
ATOM 2718 C CA . GLY A 1 358 ? 5.884 6.600 -13.486 1.00 87.06 358 GLY A CA 1
ATOM 2719 C C . GLY A 1 358 ? 6.431 5.723 -12.369 1.00 87.06 358 GLY A C 1
ATOM 2720 O O . GLY A 1 358 ? 5.797 4.758 -11.935 1.00 87.06 358 GLY A O 1
ATOM 2721 N N . ILE A 1 359 ? 7.622 6.076 -11.891 1.00 83.25 359 ILE A N 1
ATOM 2722 C CA . ILE A 1 359 ? 8.409 5.287 -10.943 1.00 83.25 359 ILE A CA 1
ATOM 2723 C C . ILE A 1 359 ? 8.657 6.081 -9.661 1.00 83.25 359 ILE A C 1
ATOM 2725 O O . ILE A 1 359 ? 9.298 7.131 -9.664 1.00 83.25 359 ILE A O 1
ATOM 2729 N N . GLY A 1 360 ? 8.176 5.540 -8.548 1.00 75.44 360 GLY A N 1
ATOM 2730 C CA . GLY A 1 360 ? 8.414 6.068 -7.214 1.00 75.44 360 GLY A CA 1
ATOM 2731 C C . GLY A 1 360 ? 9.631 5.414 -6.571 1.00 75.44 360 GLY A C 1
ATOM 2732 O O . GLY A 1 360 ? 9.701 4.186 -6.502 1.00 75.44 360 GLY A O 1
ATOM 2733 N N . PHE A 1 361 ? 10.554 6.218 -6.047 1.00 66.19 361 PHE A N 1
ATOM 2734 C CA . PHE A 1 361 ? 11.696 5.735 -5.266 1.00 66.19 361 PHE A CA 1
ATOM 2735 C C . PHE A 1 361 ? 11.489 5.988 -3.777 1.00 66.19 361 PHE A C 1
ATOM 2737 O O . PHE A 1 361 ? 10.966 7.031 -3.378 1.00 66.19 361 PHE A O 1
ATOM 2744 N N . PHE A 1 362 ? 11.963 5.053 -2.953 1.00 60.25 362 PHE A N 1
ATOM 2745 C CA . PHE A 1 362 ? 12.059 5.276 -1.516 1.00 60.25 362 PHE A CA 1
ATOM 2746 C C . PHE A 1 362 ? 13.238 6.175 -1.201 1.00 60.25 362 PHE A C 1
ATOM 2748 O O . PHE A 1 362 ? 14.377 5.895 -1.580 1.00 60.25 362 PHE A O 1
ATOM 2755 N N . TYR A 1 363 ? 12.952 7.236 -0.458 1.00 52.12 363 TYR A N 1
ATOM 2756 C CA . TYR A 1 363 ? 13.982 8.029 0.177 1.00 52.12 363 TYR A CA 1
ATOM 2757 C C . TYR A 1 363 ? 13.977 7.743 1.675 1.00 52.12 363 TYR A C 1
ATOM 2759 O O . TYR A 1 363 ? 13.020 8.073 2.377 1.00 52.12 363 TYR A O 1
ATOM 2767 N N . ASN A 1 364 ? 15.055 7.129 2.161 1.00 47.72 364 ASN A N 1
ATOM 2768 C CA . ASN A 1 364 ? 15.251 6.947 3.591 1.00 47.72 364 ASN A CA 1
ATOM 2769 C C . ASN A 1 364 ? 15.655 8.293 4.187 1.00 47.72 364 ASN A C 1
ATOM 2771 O O . ASN A 1 364 ? 16.695 8.843 3.819 1.00 47.72 364 ASN A O 1
ATOM 2775 N N . GLU A 1 365 ? 14.842 8.787 5.118 1.00 46.91 365 GLU A N 1
ATOM 2776 C CA . GLU A 1 365 ? 15.131 9.972 5.922 1.00 46.91 365 GLU A CA 1
ATOM 2777 C C . GLU A 1 365 ? 16.564 9.920 6.461 1.00 46.91 365 GLU A C 1
ATOM 2779 O O . GLU A 1 365 ? 16.957 8.992 7.176 1.00 46.91 365 GLU A O 1
ATOM 2784 N N . ARG A 1 366 ? 17.362 10.925 6.095 1.00 46.97 366 ARG A N 1
ATOM 2785 C CA . ARG A 1 366 ? 18.697 11.143 6.646 1.00 46.97 366 ARG A CA 1
ATOM 2786 C C . ARG A 1 366 ? 18.665 12.373 7.533 1.00 46.97 366 ARG A C 1
ATOM 2788 O O . ARG A 1 366 ? 18.078 13.383 7.167 1.00 46.97 366 ARG A O 1
ATOM 2795 N N . ASN A 1 367 ? 19.360 12.296 8.663 1.00 44.41 367 ASN A N 1
ATOM 2796 C CA . ASN A 1 367 ? 19.639 13.474 9.474 1.00 44.41 367 ASN A CA 1
ATOM 2797 C C . ASN A 1 367 ? 20.610 14.376 8.696 1.00 44.41 367 ASN A C 1
ATOM 2799 O O . ASN A 1 367 ? 21.761 13.994 8.480 1.00 44.41 367 ASN A O 1
ATOM 2803 N N . GLY A 1 368 ? 20.146 15.546 8.274 1.00 50.69 368 GLY A N 1
ATOM 2804 C CA . GLY A 1 368 ? 20.916 16.534 7.523 1.00 50.69 368 GLY A CA 1
ATOM 2805 C C . GLY A 1 368 ? 20.112 17.820 7.369 1.00 50.69 368 GLY A C 1
ATOM 2806 O O . GLY A 1 368 ? 18.915 17.833 7.644 1.00 50.69 368 GLY A O 1
ATOM 2807 N N . ASP A 1 369 ? 20.758 18.913 6.967 1.00 52.78 369 ASP A N 1
ATOM 2808 C CA . ASP A 1 369 ? 20.027 20.136 6.653 1.00 52.78 369 ASP A CA 1
ATOM 2809 C C . ASP A 1 369 ? 19.254 19.997 5.329 1.00 52.78 369 ASP A C 1
ATOM 2811 O O . ASP A 1 369 ? 19.644 19.267 4.412 1.00 52.78 369 ASP A O 1
ATOM 2815 N N . VAL A 1 370 ? 18.165 20.754 5.229 1.00 50.44 370 VAL A N 1
ATOM 2816 C CA . VAL A 1 370 ? 17.238 20.785 4.087 1.00 50.44 370 VAL A CA 1
ATOM 2817 C C . VAL A 1 370 ? 17.914 20.921 2.753 1.00 50.44 370 VAL A C 1
ATOM 2819 O O . VAL A 1 370 ? 17.523 20.269 1.786 1.00 50.44 370 VAL A O 1
ATOM 2822 N N . GLN A 1 371 ? 18.864 21.846 2.678 1.00 51.16 371 GLN A N 1
ATOM 2823 C CA . GLN A 1 371 ? 19.416 22.274 1.411 1.00 51.16 371 GLN A CA 1
ATOM 2824 C C . GLN A 1 371 ? 20.340 21.190 0.885 1.00 51.16 371 GLN A C 1
ATOM 2826 O O . GLN A 1 371 ? 20.258 20.836 -0.291 1.00 51.16 371 GLN A O 1
ATOM 2831 N N . THR A 1 372 ? 21.138 20.598 1.772 1.00 58.00 372 THR A N 1
ATOM 2832 C CA . THR A 1 372 ? 21.968 19.440 1.453 1.00 58.00 372 THR A CA 1
ATOM 2833 C C . THR A 1 372 ? 21.115 18.268 0.987 1.00 58.00 372 THR A C 1
ATOM 2835 O O . THR A 1 372 ? 21.343 17.752 -0.106 1.00 58.00 372 THR A O 1
ATOM 2838 N N . VAL A 1 373 ? 20.079 17.887 1.740 1.00 56.56 373 VAL A N 1
ATOM 2839 C CA . VAL A 1 373 ? 19.234 16.740 1.369 1.00 56.56 373 VAL A CA 1
ATOM 2840 C C . VAL A 1 373 ? 18.465 16.989 0.065 1.00 56.56 373 VAL A C 1
ATOM 2842 O O . VAL A 1 373 ? 18.438 16.125 -0.811 1.00 56.56 373 VAL A O 1
ATOM 2845 N N . SER A 1 374 ? 17.886 18.177 -0.106 1.00 55.03 374 SER A N 1
ATOM 2846 C CA . SER A 1 374 ? 17.173 18.560 -1.332 1.00 55.03 374 SER A CA 1
ATOM 2847 C C . SER A 1 374 ? 18.093 18.549 -2.559 1.00 55.03 374 SER A C 1
ATOM 2849 O O . SER A 1 374 ? 17.719 18.047 -3.623 1.00 55.03 374 SER A O 1
ATOM 2851 N N . SER A 1 375 ? 19.327 19.036 -2.405 1.00 59.59 375 SER A N 1
ATOM 2852 C CA . SER A 1 375 ? 20.346 19.008 -3.456 1.00 59.59 375 SER A CA 1
ATOM 2853 C C . SER A 1 375 ? 20.760 17.577 -3.807 1.00 59.59 375 SER A C 1
ATOM 2855 O O . SER A 1 375 ? 20.807 17.223 -4.984 1.00 59.59 375 SER A O 1
ATOM 2857 N N . GLU A 1 376 ? 20.994 16.714 -2.814 1.00 61.56 376 GLU A N 1
ATOM 2858 C CA . GLU A 1 376 ? 21.318 15.297 -3.035 1.00 61.56 376 GLU A CA 1
ATOM 2859 C C . GLU A 1 376 ? 20.219 14.569 -3.815 1.00 61.56 376 GLU A C 1
ATOM 2861 O O . GLU A 1 376 ? 20.505 13.869 -4.788 1.00 61.56 376 GLU A O 1
ATOM 2866 N N . ILE A 1 377 ? 18.965 14.768 -3.412 1.00 65.75 377 ILE A N 1
ATOM 2867 C CA . ILE A 1 377 ? 17.788 14.201 -4.071 1.00 65.75 377 ILE A CA 1
ATOM 2868 C C . ILE A 1 377 ? 17.677 14.704 -5.510 1.00 65.75 377 ILE A C 1
ATOM 2870 O O . ILE A 1 377 ? 17.534 13.906 -6.435 1.00 65.75 377 ILE A O 1
ATOM 2874 N N . SER A 1 378 ? 17.780 16.018 -5.714 1.00 65.69 378 SER A N 1
ATOM 2875 C CA . SER A 1 378 ? 17.678 16.627 -7.043 1.00 65.69 378 SER A CA 1
ATOM 2876 C C . SER A 1 378 ? 18.785 16.121 -7.967 1.00 65.69 378 SER A C 1
ATOM 2878 O O . SER A 1 378 ? 18.527 15.772 -9.117 1.00 65.69 378 SER A O 1
ATOM 2880 N N . ASN A 1 379 ? 20.012 16.002 -7.456 1.00 66.56 379 ASN A N 1
ATOM 2881 C CA . ASN A 1 379 ? 21.141 15.448 -8.199 1.00 66.56 379 ASN A CA 1
ATOM 2882 C C . ASN A 1 379 ? 20.936 13.966 -8.532 1.00 66.56 379 ASN A C 1
ATOM 2884 O O . ASN A 1 379 ? 21.244 13.546 -9.647 1.00 66.56 379 ASN A O 1
ATOM 2888 N N . PHE A 1 380 ? 20.400 13.178 -7.596 1.00 72.00 380 PHE A N 1
ATOM 2889 C CA . PHE A 1 380 ? 20.056 11.778 -7.837 1.00 72.00 380 PHE A CA 1
ATOM 2890 C C . PHE A 1 380 ? 19.009 11.641 -8.947 1.00 72.00 380 PHE A C 1
ATOM 2892 O O . PHE A 1 380 ? 19.239 10.896 -9.899 1.00 72.00 380 PHE A O 1
ATOM 2899 N N . ILE A 1 381 ? 17.907 12.394 -8.857 1.00 73.06 381 ILE A N 1
ATOM 2900 C CA . ILE A 1 381 ? 16.825 12.396 -9.848 1.00 73.06 381 ILE A CA 1
ATOM 2901 C C . ILE A 1 381 ? 17.355 12.832 -11.215 1.00 73.06 381 ILE A C 1
ATOM 2903 O O . ILE A 1 381 ? 17.134 12.146 -12.208 1.00 73.06 381 ILE A O 1
ATOM 2907 N N . ASN A 1 382 ? 18.109 13.929 -11.282 1.00 76.38 382 ASN A N 1
ATOM 2908 C CA . ASN A 1 382 ? 18.654 14.417 -12.547 1.00 76.38 382 ASN A CA 1
ATOM 2909 C C . ASN A 1 382 ? 19.605 13.398 -13.181 1.00 76.38 382 ASN A C 1
ATOM 2911 O O . ASN A 1 382 ? 19.478 13.106 -14.366 1.00 76.38 382 ASN A O 1
ATOM 2915 N N . ARG A 1 383 ? 20.511 12.801 -12.397 1.00 82.00 383 ARG A N 1
ATOM 2916 C CA . ARG A 1 383 ? 21.437 11.776 -12.898 1.00 82.00 383 ARG A CA 1
ATOM 2917 C C . ARG A 1 383 ? 20.689 10.558 -13.438 1.00 82.00 383 ARG A C 1
ATOM 2919 O O . ARG A 1 383 ? 20.947 10.135 -14.558 1.00 82.00 383 ARG A O 1
ATOM 2926 N N . MET A 1 384 ? 19.748 10.028 -12.660 1.00 82.00 384 MET A N 1
ATOM 2927 C CA . MET A 1 384 ? 18.912 8.899 -13.069 1.00 82.00 384 MET A CA 1
ATOM 2928 C C . MET A 1 384 ? 18.109 9.220 -14.337 1.00 82.00 384 MET A C 1
ATOM 2930 O O . MET A 1 384 ? 18.018 8.381 -15.225 1.00 82.00 384 MET A O 1
ATOM 2934 N N . ASN A 1 385 ? 17.577 10.438 -14.462 1.00 85.31 385 ASN A N 1
ATOM 2935 C CA . ASN A 1 385 ? 16.836 10.867 -15.647 1.00 85.31 385 ASN A CA 1
ATOM 2936 C C . ASN A 1 385 ? 17.726 10.937 -16.900 1.00 85.31 385 ASN A C 1
ATOM 2938 O O . ASN A 1 385 ? 17.309 10.488 -17.963 1.00 85.31 385 ASN A O 1
ATOM 2942 N N . GLU A 1 386 ? 18.957 11.444 -16.794 1.00 89.31 386 GLU A N 1
ATOM 2943 C CA . GLU A 1 386 ? 19.906 11.453 -17.920 1.00 89.31 386 GLU A CA 1
ATOM 2944 C C . GLU A 1 386 ? 20.346 10.035 -18.327 1.00 89.31 386 GLU A C 1
ATOM 2946 O O . GLU A 1 386 ? 20.493 9.732 -19.516 1.00 89.31 386 GLU A O 1
ATOM 2951 N N . GLU A 1 387 ? 20.485 9.124 -17.361 1.00 93.69 387 GLU A N 1
ATOM 2952 C CA . GLU A 1 387 ? 20.717 7.705 -17.645 1.00 93.69 387 GLU A CA 1
ATOM 2953 C C . GLU A 1 387 ? 19.507 7.059 -18.342 1.00 93.69 387 GLU A C 1
ATOM 2955 O O . GLU A 1 387 ? 19.689 6.370 -19.346 1.00 93.69 387 GLU A O 1
ATOM 2960 N N . ILE A 1 388 ? 18.275 7.330 -17.884 1.00 93.38 388 ILE A N 1
ATOM 2961 C CA . ILE A 1 388 ? 17.035 6.884 -18.547 1.00 93.38 388 ILE A CA 1
ATOM 2962 C C . ILE A 1 388 ? 17.020 7.363 -20.001 1.00 93.38 388 ILE A C 1
ATOM 2964 O O . ILE A 1 388 ? 16.863 6.540 -20.901 1.00 93.38 388 ILE A O 1
ATOM 2968 N N . LYS A 1 389 ? 17.259 8.657 -20.255 1.00 94.06 389 LYS A N 1
ATOM 2969 C CA . LYS A 1 389 ? 17.326 9.212 -21.619 1.00 94.06 389 LYS A CA 1
ATOM 2970 C C . LYS A 1 389 ? 18.345 8.479 -22.483 1.00 94.06 389 LYS A C 1
ATOM 2972 O O . LYS A 1 389 ? 18.050 8.132 -23.621 1.00 94.06 389 LYS A O 1
ATOM 2977 N N . THR A 1 390 ? 19.529 8.207 -21.938 1.00 93.81 390 THR A N 1
ATOM 2978 C CA . THR A 1 390 ? 20.595 7.496 -22.658 1.00 93.81 390 THR A CA 1
ATOM 2979 C C . THR A 1 390 ? 20.167 6.078 -23.037 1.00 93.81 390 THR A C 1
ATOM 2981 O O . THR A 1 390 ? 20.384 5.640 -24.168 1.00 93.81 390 THR A O 1
ATOM 2984 N N . ILE A 1 391 ? 19.534 5.357 -22.109 1.00 94.69 391 ILE A N 1
ATOM 2985 C CA . ILE A 1 391 ? 19.058 3.993 -22.343 1.00 94.69 391 ILE A CA 1
ATOM 2986 C C . ILE A 1 391 ? 17.947 3.999 -23.396 1.00 94.69 391 ILE A C 1
ATOM 2988 O O . ILE A 1 391 ? 18.071 3.294 -24.393 1.00 94.69 391 ILE A O 1
ATOM 2992 N N . VAL A 1 392 ? 16.919 4.829 -23.224 1.00 95.06 392 VAL A N 1
ATOM 2993 C CA . VAL A 1 392 ? 15.764 4.931 -24.134 1.00 95.06 392 VAL A CA 1
ATOM 2994 C C . VAL A 1 392 ? 16.204 5.350 -25.542 1.00 95.06 392 VAL A C 1
ATOM 2996 O O . VAL A 1 392 ? 15.815 4.723 -26.527 1.00 95.06 392 VAL A O 1
ATOM 2999 N N . SER A 1 393 ? 17.137 6.299 -25.642 1.00 93.38 393 SER A N 1
ATOM 3000 C CA . SER A 1 393 ? 17.788 6.668 -26.903 1.00 93.38 393 SER A CA 1
ATOM 3001 C C . SER A 1 393 ? 18.489 5.478 -27.566 1.00 93.38 393 SER A C 1
ATOM 3003 O O . SER A 1 393 ? 18.365 5.281 -28.775 1.00 93.38 393 SER A O 1
ATOM 3005 N N . SER A 1 394 ? 19.203 4.650 -26.793 1.00 92.19 394 SER A N 1
ATOM 3006 C CA . SER A 1 394 ? 19.885 3.454 -27.313 1.00 92.19 394 SER A CA 1
ATOM 3007 C C . SER A 1 394 ? 18.927 2.342 -27.751 1.00 92.19 394 SER A C 1
ATOM 3009 O O . SER A 1 394 ? 19.318 1.444 -28.498 1.00 92.19 394 SER A O 1
ATOM 3011 N N . MET A 1 395 ? 17.677 2.394 -27.288 1.00 92.12 395 MET A N 1
ATOM 3012 C CA . MET A 1 395 ? 16.590 1.518 -27.723 1.00 92.12 395 MET A CA 1
ATOM 3013 C C . MET A 1 395 ? 15.945 2.017 -29.026 1.00 92.12 395 MET A C 1
ATOM 3015 O O . MET A 1 395 ? 15.196 1.277 -29.653 1.00 92.12 395 MET A O 1
ATOM 3019 N N . GLY A 1 396 ? 16.300 3.224 -29.485 1.00 92.25 396 GLY A N 1
ATOM 3020 C CA . GLY A 1 396 ? 15.729 3.848 -30.676 1.00 92.25 396 GLY A CA 1
ATOM 3021 C C . GLY A 1 396 ? 14.399 4.554 -30.412 1.00 92.25 396 GLY A C 1
ATOM 3022 O O . GLY A 1 396 ? 13.618 4.714 -31.346 1.00 92.25 396 GLY A O 1
ATOM 3023 N N . HIS A 1 397 ? 14.142 4.966 -29.166 1.00 94.19 397 HIS A N 1
ATOM 3024 C CA . HIS A 1 397 ? 12.947 5.719 -28.780 1.00 94.19 397 HIS A CA 1
ATOM 3025 C C . HIS A 1 397 ? 13.290 7.170 -28.433 1.00 94.19 397 HIS A C 1
ATOM 3027 O O . HIS A 1 397 ? 14.307 7.439 -27.789 1.00 94.19 397 HIS A O 1
ATOM 3033 N N . ASP A 1 398 ? 12.452 8.106 -28.879 1.00 93.56 398 ASP A N 1
ATOM 3034 C CA . ASP A 1 398 ? 12.570 9.545 -28.593 1.00 93.56 398 ASP A CA 1
ATOM 3035 C C . ASP A 1 398 ? 11.644 9.999 -27.455 1.00 93.56 398 ASP A C 1
ATOM 3037 O O . ASP A 1 398 ? 11.674 11.160 -27.055 1.00 93.56 398 ASP A O 1
ATOM 3041 N N . SER A 1 399 ? 10.851 9.086 -26.894 1.00 94.69 399 SER A N 1
ATOM 3042 C CA . SER A 1 399 ? 10.007 9.324 -25.728 1.00 94.69 399 SER A CA 1
ATOM 3043 C C . SER A 1 399 ? 9.826 8.044 -24.919 1.00 94.69 399 SER A C 1
ATOM 3045 O O . SER A 1 399 ? 9.743 6.945 -25.477 1.00 94.69 399 SER A O 1
ATOM 3047 N N . ILE A 1 400 ? 9.716 8.187 -23.598 1.00 93.94 400 ILE A N 1
ATOM 3048 C CA . ILE A 1 400 ? 9.351 7.082 -22.702 1.00 93.94 400 ILE A CA 1
ATOM 3049 C C . ILE A 1 400 ? 7.966 6.496 -23.017 1.00 93.94 400 ILE A C 1
ATOM 3051 O O . ILE A 1 400 ? 7.751 5.318 -22.754 1.00 93.94 400 ILE A O 1
ATOM 3055 N N . ASP A 1 401 ? 7.068 7.259 -23.650 1.00 93.31 401 ASP A N 1
ATOM 3056 C CA . ASP A 1 401 ? 5.724 6.800 -24.040 1.00 93.31 401 ASP A CA 1
ATOM 3057 C C . ASP A 1 401 ? 5.747 5.738 -25.155 1.00 93.31 401 ASP A C 1
ATOM 3059 O O . ASP A 1 401 ? 4.747 5.062 -25.402 1.00 93.31 401 ASP A O 1
ATOM 3063 N N . GLN A 1 402 ? 6.874 5.592 -25.863 1.00 94.56 402 GLN A N 1
ATOM 3064 C CA . GLN A 1 402 ? 7.049 4.564 -26.895 1.00 94.56 402 GLN A CA 1
ATOM 3065 C C . GLN A 1 402 ? 7.471 3.209 -26.319 1.00 94.56 402 GLN A C 1
ATOM 3067 O O . GLN A 1 402 ? 7.345 2.189 -27.006 1.00 94.56 402 GLN A O 1
ATOM 3072 N N . LEU A 1 403 ? 7.961 3.194 -25.075 1.00 95.31 403 LEU A N 1
ATOM 3073 C CA . LEU A 1 403 ? 8.398 1.976 -24.408 1.00 95.31 403 LEU A CA 1
ATOM 3074 C C . LEU A 1 403 ? 7.217 1.027 -24.216 1.00 95.31 403 LEU A C 1
ATOM 3076 O O . LEU A 1 403 ? 6.133 1.408 -23.781 1.00 95.31 403 LEU A O 1
ATOM 3080 N N . ASN A 1 404 ? 7.435 -0.244 -24.525 1.00 92.94 404 ASN A N 1
ATOM 3081 C CA . ASN A 1 404 ? 6.418 -1.273 -24.409 1.00 92.94 404 ASN A CA 1
ATOM 3082 C C . ASN A 1 404 ? 7.042 -2.660 -24.191 1.00 92.94 404 ASN A C 1
ATOM 3084 O O . ASN A 1 404 ? 8.253 -2.869 -24.275 1.00 92.94 404 ASN A O 1
ATOM 3088 N N . LYS A 1 405 ? 6.192 -3.665 -23.947 1.00 90.44 405 LYS A N 1
ATOM 3089 C CA . LYS A 1 405 ? 6.643 -5.031 -23.634 1.00 90.44 405 LYS A CA 1
ATOM 3090 C C . LYS A 1 405 ? 7.480 -5.680 -24.740 1.00 90.44 405 LYS A C 1
ATOM 3092 O O . LYS A 1 405 ? 8.211 -6.627 -24.453 1.00 90.44 405 LYS A O 1
ATOM 3097 N N . ASN A 1 406 ? 7.393 -5.215 -25.991 1.00 91.00 406 ASN A N 1
ATOM 3098 C CA . ASN A 1 406 ? 8.234 -5.743 -27.066 1.00 91.00 406 ASN A CA 1
ATOM 3099 C C . ASN A 1 406 ? 9.684 -5.289 -26.960 1.00 91.00 406 ASN A C 1
ATOM 3101 O O . ASN A 1 406 ? 10.534 -5.950 -27.557 1.00 91.00 406 ASN A O 1
ATOM 3105 N N . ASP A 1 407 ? 9.974 -4.246 -26.189 1.00 94.31 407 ASP A N 1
ATOM 3106 C CA . ASP A 1 407 ? 11.336 -3.778 -25.935 1.00 94.31 407 ASP A CA 1
ATOM 3107 C C . ASP A 1 407 ? 12.031 -4.606 -24.849 1.00 94.31 407 ASP A C 1
ATOM 3109 O O . ASP A 1 407 ? 13.208 -4.407 -24.547 1.00 94.31 407 ASP A O 1
ATOM 3113 N N . LEU A 1 408 ? 11.311 -5.584 -24.294 1.00 94.25 408 LEU A N 1
ATOM 3114 C CA . LEU A 1 408 ? 11.767 -6.491 -23.260 1.00 94.25 408 LEU A CA 1
ATOM 3115 C C . LEU A 1 408 ? 11.952 -7.910 -23.799 1.00 94.25 408 LEU A C 1
ATOM 3117 O O . LEU A 1 408 ? 11.246 -8.368 -24.701 1.00 94.25 408 LEU A O 1
ATOM 3121 N N . MET A 1 409 ? 12.900 -8.627 -23.198 1.00 93.75 409 MET A N 1
ATOM 3122 C CA . MET A 1 409 ? 13.052 -10.076 -23.327 1.00 93.75 409 MET A CA 1
ATOM 3123 C C . MET A 1 409 ? 13.234 -10.692 -21.946 1.00 93.75 409 MET A C 1
ATOM 3125 O O . MET A 1 409 ? 14.070 -10.235 -21.171 1.00 93.75 409 MET A O 1
ATOM 3129 N N . ALA A 1 410 ? 12.488 -11.749 -21.649 1.00 92.50 410 ALA A N 1
ATOM 3130 C CA . ALA A 1 410 ? 12.650 -12.516 -20.427 1.00 92.50 410 ALA A CA 1
ATOM 3131 C C . ALA A 1 410 ? 13.875 -13.438 -20.530 1.00 92.50 410 ALA A C 1
ATOM 3133 O O . ALA A 1 410 ? 14.074 -14.122 -21.536 1.00 92.50 410 ALA A O 1
ATOM 3134 N N . LEU A 1 411 ? 14.686 -13.463 -19.474 1.00 90.69 411 LEU A N 1
ATOM 3135 C CA . LEU A 1 411 ? 15.856 -14.332 -19.325 1.00 90.69 411 LEU A CA 1
ATOM 3136 C C . LEU A 1 411 ? 15.481 -15.736 -18.849 1.00 90.69 411 LEU A C 1
ATOM 3138 O O . LEU A 1 411 ? 16.200 -16.695 -19.121 1.00 90.69 411 LEU A O 1
ATOM 3142 N N . THR A 1 412 ? 14.361 -15.859 -18.137 1.00 86.50 412 THR A N 1
ATOM 3143 C CA . THR A 1 412 ? 13.893 -17.119 -17.559 1.00 86.50 412 THR A CA 1
ATOM 3144 C C . THR A 1 412 ? 12.473 -17.433 -18.007 1.00 86.50 412 THR A C 1
ATOM 3146 O O . THR A 1 412 ? 11.675 -16.537 -18.299 1.00 86.50 412 THR A O 1
ATOM 3149 N N . TYR A 1 413 ? 12.150 -18.727 -18.049 1.00 86.06 413 TYR A N 1
ATOM 3150 C CA . TYR A 1 413 ? 10.796 -19.191 -18.345 1.00 86.06 413 TYR A CA 1
ATOM 3151 C C . TYR A 1 413 ? 9.783 -18.623 -17.345 1.00 86.06 413 TYR A C 1
ATOM 3153 O O . TYR A 1 413 ? 8.732 -18.146 -17.757 1.00 86.06 413 TYR A O 1
ATOM 3161 N N . ASP A 1 414 ? 10.127 -18.595 -16.054 1.00 79.62 414 ASP A N 1
ATOM 3162 C CA . ASP A 1 414 ? 9.259 -18.060 -15.000 1.00 79.62 414 ASP A CA 1
ATOM 3163 C C . ASP A 1 414 ? 8.970 -16.572 -15.201 1.00 79.62 414 ASP A C 1
ATOM 3165 O O . ASP A 1 414 ? 7.821 -16.144 -15.098 1.00 79.62 414 ASP A O 1
ATOM 3169 N N . ALA A 1 415 ? 9.990 -15.784 -15.563 1.00 82.44 415 ALA A N 1
ATOM 3170 C CA . ALA A 1 415 ? 9.797 -14.381 -15.895 1.00 82.44 415 ALA A CA 1
ATOM 3171 C C . ALA A 1 415 ? 8.834 -14.244 -17.079 1.00 82.44 415 ALA A C 1
ATOM 3173 O O . ALA A 1 415 ? 7.855 -13.511 -16.968 1.00 82.44 415 ALA A O 1
ATOM 3174 N N . ALA A 1 416 ? 9.032 -14.995 -18.168 1.00 85.50 416 ALA A N 1
ATOM 3175 C CA . ALA A 1 416 ? 8.119 -14.989 -19.316 1.00 85.50 416 ALA A CA 1
ATOM 3176 C C . ALA A 1 416 ? 6.684 -15.408 -18.930 1.00 85.50 416 ALA A C 1
ATOM 3178 O O . ALA A 1 416 ? 5.714 -14.779 -19.353 1.00 85.50 416 ALA A O 1
ATOM 3179 N N . ALA A 1 417 ? 6.543 -16.430 -18.083 1.00 81.88 417 ALA A N 1
ATOM 3180 C CA . ALA A 1 417 ? 5.263 -16.985 -17.651 1.00 81.88 417 ALA A CA 1
ATOM 3181 C C . ALA A 1 417 ? 4.473 -16.042 -16.737 1.00 81.88 417 ALA A C 1
ATOM 3183 O O . ALA A 1 417 ? 3.249 -16.015 -16.821 1.00 81.88 417 ALA A O 1
ATOM 3184 N N . VAL A 1 418 ? 5.139 -15.248 -15.898 1.00 76.56 418 VAL A N 1
ATOM 3185 C CA . VAL A 1 418 ? 4.475 -14.283 -15.001 1.00 76.56 418 VAL A CA 1
ATOM 3186 C C . VAL A 1 418 ? 4.145 -12.969 -15.713 1.00 76.56 418 VAL A C 1
ATOM 3188 O O . VAL A 1 418 ? 3.178 -12.296 -15.361 1.00 76.56 418 VAL A O 1
ATOM 3191 N N . THR A 1 419 ? 4.938 -12.592 -16.715 1.00 76.81 419 THR A N 1
ATOM 3192 C CA . THR A 1 419 ? 4.908 -11.237 -17.289 1.00 76.81 419 THR A CA 1
ATOM 3193 C C . THR A 1 419 ? 4.219 -11.125 -18.646 1.00 76.81 419 THR A C 1
ATOM 3195 O O . THR A 1 419 ? 3.787 -10.031 -19.030 1.00 76.81 419 THR A O 1
ATOM 3198 N N . GLY A 1 420 ? 4.162 -12.229 -19.394 1.00 82.81 420 GLY A N 1
ATOM 3199 C CA . GLY A 1 420 ? 3.771 -12.229 -20.801 1.00 82.81 420 GLY A CA 1
ATOM 3200 C C . GLY A 1 420 ? 4.829 -11.632 -21.739 1.00 82.81 420 GLY A C 1
ATOM 3201 O O . GLY A 1 420 ? 4.525 -11.363 -22.896 1.00 82.81 420 GLY A O 1
ATOM 3202 N N . VAL A 1 421 ? 6.064 -11.403 -21.274 1.00 89.75 421 VAL A N 1
ATOM 3203 C CA . VAL A 1 421 ? 7.190 -10.986 -22.129 1.00 89.75 421 VAL A CA 1
ATOM 3204 C C . VAL A 1 421 ? 7.766 -12.200 -22.864 1.00 89.75 421 VAL A C 1
ATOM 3206 O O . VAL A 1 421 ? 7.786 -13.314 -22.339 1.00 89.75 421 VAL A O 1
ATOM 3209 N N . LYS A 1 422 ? 8.256 -11.996 -24.093 1.00 93.19 422 LYS A N 1
ATOM 3210 C CA . LYS A 1 422 ? 8.876 -13.062 -24.895 1.00 93.19 422 LYS A CA 1
ATOM 3211 C C . LYS A 1 422 ? 10.133 -13.603 -24.211 1.00 93.19 422 LYS A C 1
ATOM 3213 O O . LYS A 1 422 ? 10.987 -12.833 -23.776 1.00 93.19 422 LYS A O 1
ATOM 3218 N N . LEU A 1 423 ? 10.263 -14.926 -24.156 1.00 93.06 423 LEU A N 1
ATOM 3219 C CA . LEU A 1 423 ? 11.467 -15.595 -23.662 1.00 93.06 423 LEU A CA 1
ATOM 3220 C C . LEU A 1 423 ? 12.613 -15.435 -24.669 1.00 93.06 423 LEU A C 1
ATOM 3222 O O . LEU A 1 423 ? 12.396 -15.517 -25.877 1.00 93.06 423 LEU A O 1
ATOM 3226 N N . ILE A 1 424 ? 13.841 -15.226 -24.191 1.00 91.06 424 ILE A N 1
ATOM 3227 C CA . ILE A 1 424 ? 15.020 -15.167 -25.061 1.00 91.06 424 ILE A CA 1
ATOM 3228 C C . ILE A 1 424 ? 15.119 -16.416 -25.952 1.00 91.06 424 ILE A C 1
ATOM 3230 O O . ILE A 1 424 ? 14.949 -17.545 -25.496 1.00 91.06 424 ILE A O 1
ATOM 3234 N N . GLY A 1 425 ? 15.358 -16.200 -27.247 1.00 88.31 425 GLY A N 1
ATOM 3235 C CA . GLY A 1 425 ? 15.375 -17.267 -28.253 1.00 88.31 425 GLY A CA 1
ATOM 3236 C C . GLY A 1 425 ? 13.997 -17.698 -28.775 1.00 88.31 425 GLY A C 1
ATOM 3237 O O . GLY A 1 425 ? 13.943 -18.594 -29.612 1.00 88.31 425 GLY A O 1
ATOM 3238 N N . TYR A 1 426 ? 12.902 -17.073 -28.327 1.00 88.31 426 TYR A N 1
ATOM 3239 C CA . TYR A 1 426 ? 11.548 -17.315 -28.832 1.00 88.31 426 TYR A CA 1
ATOM 3240 C C . TYR A 1 426 ? 10.971 -16.059 -29.500 1.00 88.31 426 TYR A C 1
ATOM 3242 O O . TYR A 1 426 ? 11.007 -14.963 -28.942 1.00 88.31 426 TYR A O 1
ATOM 3250 N N . ASP A 1 427 ? 10.355 -16.234 -30.672 1.00 86.31 427 ASP A N 1
ATOM 3251 C CA . ASP A 1 427 ? 9.728 -15.135 -31.428 1.00 86.31 427 ASP A CA 1
ATOM 3252 C C . ASP A 1 427 ? 8.300 -14.801 -30.965 1.00 86.31 427 ASP A C 1
ATOM 3254 O O . ASP A 1 427 ? 7.728 -13.775 -31.355 1.00 86.31 427 ASP A O 1
ATOM 3258 N N . ARG A 1 428 ? 7.729 -15.636 -30.091 1.00 87.88 428 ARG A N 1
ATOM 3259 C CA . ARG A 1 428 ? 6.374 -15.507 -29.543 1.00 87.88 428 ARG A CA 1
ATOM 3260 C C . ARG A 1 428 ? 6.363 -15.567 -28.018 1.00 87.88 428 ARG A C 1
ATOM 3262 O O . ARG A 1 428 ? 7.301 -16.069 -27.399 1.00 87.88 428 ARG A O 1
ATOM 3269 N N . ILE A 1 429 ? 5.292 -15.038 -27.434 1.00 89.31 429 ILE A N 1
ATOM 3270 C CA . ILE A 1 429 ? 4.998 -15.164 -26.003 1.00 89.31 429 ILE A CA 1
ATOM 3271 C C . ILE A 1 429 ? 4.622 -16.613 -25.668 1.00 89.31 429 ILE A C 1
ATOM 3273 O O . ILE A 1 429 ? 4.399 -17.433 -26.561 1.00 89.31 429 ILE A O 1
ATOM 3277 N N . LEU A 1 430 ? 4.596 -16.956 -24.381 1.00 85.38 430 LEU A N 1
ATOM 3278 C CA . LEU A 1 430 ? 4.186 -18.296 -23.972 1.00 85.38 430 LEU A CA 1
ATOM 3279 C C . LEU A 1 430 ? 2.676 -18.498 -24.211 1.00 85.38 430 LEU A C 1
ATOM 3281 O O . LEU A 1 430 ? 1.918 -17.555 -23.991 1.00 85.38 430 LEU A O 1
ATOM 3285 N N . PRO A 1 431 ? 2.219 -19.715 -24.572 1.00 85.56 431 PRO A N 1
ATOM 3286 C CA . PRO A 1 431 ? 0.823 -19.972 -24.951 1.00 85.56 431 PRO A CA 1
ATOM 3287 C C . PRO A 1 431 ? -0.238 -19.573 -23.918 1.00 85.56 431 PRO A C 1
ATOM 3289 O O . PRO A 1 431 ? -1.378 -19.328 -24.282 1.00 85.56 431 PRO A O 1
ATOM 3292 N N . MET A 1 432 ? 0.106 -19.497 -22.628 1.00 79.81 432 MET A N 1
ATOM 3293 C CA . MET A 1 432 ? -0.833 -19.039 -21.593 1.00 79.81 432 MET A CA 1
ATOM 3294 C C . MET A 1 432 ? -1.200 -17.546 -21.694 1.00 79.81 432 MET A C 1
ATOM 3296 O O . MET A 1 432 ? -2.102 -17.104 -20.987 1.00 79.81 432 MET A O 1
ATOM 3300 N N . TRP A 1 433 ? -0.484 -16.786 -22.527 1.00 74.88 433 TRP A N 1
ATOM 3301 C CA . TRP A 1 433 ? -0.696 -15.361 -22.783 1.00 74.88 433 TRP A CA 1
ATOM 3302 C C . TRP A 1 433 ? -1.136 -15.064 -24.228 1.00 74.88 433 TRP A C 1
ATOM 3304 O O . TRP A 1 433 ? -1.291 -13.888 -24.552 1.00 74.88 433 TRP A O 1
ATOM 3314 N N . GLU A 1 434 ? -1.288 -16.088 -25.084 1.00 72.25 434 GLU A N 1
ATOM 3315 C CA . GLU A 1 434 ? -1.772 -15.944 -26.474 1.00 72.25 434 GLU A CA 1
ATOM 3316 C C . GLU A 1 434 ? -3.270 -15.610 -26.564 1.00 72.25 434 GLU A C 1
ATOM 3318 O O . GLU A 1 434 ? -4.055 -16.077 -25.702 1.00 72.25 434 GLU A O 1
#

Radius of gyration: 25.68 Å; chains: 1; bounding box: 58×53×76 Å

pLDDT: mean 70.63, std 21.18, range [20.11, 97.38]